Protein AF-A0A965KEP6-F1 (afdb_monomer_lite)

pLDDT: mean 92.61, std 10.78, range [27.89, 98.94]

Foldseek 3Di:
DDDDPPDPQALCRLDLAFEEAEAALVVVVVPLCVVLDLRHGQEYEHPQCLFQCNQDVDLPDGDCPSVVSSLVVCVVSNHAYERPALAEQDAVRHHCNLQDDPRDGDALVSNLVSSLVSLLVSLLVCAVSHAAYQQYEAQQDPDDDLGDDGSCCVRPNLVSVLSSQVSNCVNHVRHAYEPEYEPCLPDVNVVSVLVSVVVSVVVVRRHQAYEYQAEEEQPGRPLVSNLVSLVSCVVVVHAYEPHAHWYWLLDCPCCPPPNRPCVVVSQVDAPAPVHDDLVSLVSLLVVLLSVLLSCVVNSVRYNYYYHYYQFQLGHPVCPPPHHYRTGIDQAYNSRHGGSNVVSNSCSSVVPVPVVVVVVVVVVVQCVAAQDPQRFGHPAGDAFADLVCQVVQPDGPPRDTGSQAQRLLVLLVVLLVLLVVCVVVVDPVSLVSSVSSLSSLLLQLVQAPQFLAGARGAGPVSHGSFFADAPSRSLSSLNNLLSNLPGPRDDPVSLVSSLVSLVRNVVSCVVVVQFHATGDPRGVHGHDGQPDPDPRSLVSQLVSLVSNCSSNVDCVSVVVSVVSVPDDPPPPVPD

Radius of gyration: 32.95 Å; chains: 1; bounding box: 86×55×105 Å

Secondary structure (DSSP, 8-state):
------PPPPHHHH-SSEEEEEE-TTGGG-GGGHHHHHHH-SEEEESSTTSHHHH-SSSS----HHHHHHHHHHHHTTPEEEEEEEEE-SGGGS-GGGGEETTEEPPHHHHHHHHHHHHHHHHHHTTTT-SEEEEEES-B-SSSSSBPPSHHHHHHTTHHHHHHHHHHHHH-TTSEEEEEESSTTSHHHHHHHHHHHHHHHHTT----EEEE--EEETT---HHHHHHHHHHHHHTT-EEEEEEEEEESS--TTTTHHHHTTHHHHTT--TTTT---HHHHHHHHHHHHHHHHHHHHTTTTEEEEEEESSSGGG-GGGTSSS------SSB-TTSPBPHHHHHHHHHHHTT--HHHHHHHHHHHHHHHHB-TTS-B-SS-SSPPPHHHHHTTPPPTT-SS-SS--HHHHHHHHHHHHHHHHHHH--HHHHHHHHHHHHHHHHHTSS-SSTT---S---TTSS----B--HHHHHHHHHHHHHHHTSS-S-HHHHHHHHHHHHHHHHHHHHTTTEEEB-GGGBTBEEEES-SSSHHHHHHHHHHHHHHHHHH--HHHHHHHHHHHTPPPTTTT--

Structure (mmCIF, N/CA/C/O backbone):
data_AF-A0A965KEP6-F1
#
_entry.id   AF-A0A965KEP6-F1
#
loop_
_atom_site.group_PDB
_atom_site.id
_atom_site.type_symbol
_atom_site.label_atom_id
_atom_site.label_alt_id
_atom_site.label_comp_id
_atom_site.label_asym_id
_atom_site.label_entity_id
_atom_site.label_seq_id
_atom_site.pdbx_PDB_ins_code
_atom_site.Cartn_x
_atom_site.Cartn_y
_atom_site.Cartn_z
_atom_site.occupancy
_atom_site.B_iso_or_equiv
_atom_site.auth_seq_id
_atom_site.auth_comp_id
_atom_site.auth_asym_id
_atom_site.auth_atom_id
_atom_site.pdbx_PDB_model_num
ATOM 1 N N . MET A 1 1 ? 8.879 -34.195 24.098 1.00 33.12 1 MET A N 1
ATOM 2 C CA . MET A 1 1 ? 7.729 -33.475 23.515 1.00 33.12 1 MET A CA 1
ATOM 3 C C . MET A 1 1 ? 8.163 -32.938 22.167 1.00 33.12 1 MET A C 1
ATOM 5 O O . MET A 1 1 ? 9.045 -32.094 22.111 1.00 33.12 1 MET A O 1
ATOM 9 N N . SER A 1 2 ? 7.653 -33.545 21.099 1.00 32.44 2 SER A N 1
ATOM 10 C CA . SER A 1 2 ? 7.942 -33.209 19.705 1.00 32.44 2 SER A CA 1
ATOM 11 C C . SER A 1 2 ? 7.550 -31.763 19.419 1.00 32.44 2 SER A C 1
ATOM 13 O O . SER A 1 2 ? 6.378 -31.408 19.552 1.00 32.44 2 SER A O 1
ATOM 15 N N . GLY A 1 3 ? 8.533 -30.942 19.047 1.00 29.53 3 GLY A N 1
ATOM 16 C CA . GLY A 1 3 ? 8.299 -29.593 18.553 1.00 29.53 3 GLY A CA 1
ATOM 17 C C . GLY A 1 3 ? 7.392 -29.657 17.332 1.00 29.53 3 GLY A C 1
ATOM 18 O O . GLY A 1 3 ? 7.733 -30.279 16.328 1.00 29.53 3 GLY A O 1
ATOM 19 N N . VAL A 1 4 ? 6.219 -29.043 17.440 1.00 27.95 4 VAL A N 1
ATOM 20 C CA . VAL A 1 4 ? 5.365 -28.777 16.287 1.00 27.95 4 VAL A CA 1
ATOM 21 C C . VAL A 1 4 ? 6.159 -27.832 15.392 1.00 27.95 4 VAL A C 1
ATOM 23 O O . VAL A 1 4 ? 6.403 -26.685 15.762 1.00 27.95 4 VAL A O 1
ATOM 26 N N . ALA A 1 5 ? 6.621 -28.331 14.245 1.00 27.89 5 ALA A N 1
ATOM 27 C CA . ALA A 1 5 ? 7.189 -27.493 13.205 1.00 27.89 5 ALA A CA 1
ATOM 28 C C . ALA A 1 5 ? 6.104 -26.497 12.781 1.00 27.89 5 ALA A C 1
ATOM 30 O O . ALA A 1 5 ? 5.111 -26.872 12.157 1.00 27.89 5 ALA A O 1
ATOM 31 N N . VAL A 1 6 ? 6.260 -25.235 13.180 1.00 34.53 6 VAL A N 1
ATOM 32 C CA . VAL A 1 6 ? 5.454 -24.137 12.652 1.00 34.53 6 VAL A CA 1
ATOM 33 C C . VAL A 1 6 ? 5.689 -24.144 11.144 1.00 34.53 6 VAL A C 1
ATOM 35 O O . VAL A 1 6 ? 6.827 -23.984 10.704 1.00 34.53 6 VAL A O 1
ATOM 38 N N . ALA A 1 7 ? 4.646 -24.408 10.352 1.00 47.03 7 ALA A N 1
ATOM 39 C CA . ALA A 1 7 ? 4.732 -24.303 8.899 1.00 47.03 7 ALA A CA 1
ATOM 40 C C . ALA A 1 7 ? 5.336 -22.934 8.542 1.00 47.03 7 ALA A C 1
ATOM 42 O O . ALA A 1 7 ? 4.902 -21.920 9.092 1.00 47.03 7 ALA A O 1
ATOM 43 N N . ALA A 1 8 ? 6.361 -22.910 7.683 1.00 63.00 8 ALA A N 1
ATOM 44 C CA . ALA A 1 8 ? 7.071 -21.680 7.340 1.00 63.00 8 ALA A CA 1
ATOM 45 C C . ALA A 1 8 ? 6.069 -20.616 6.863 1.00 63.00 8 ALA A C 1
ATOM 47 O O . ALA A 1 8 ? 5.358 -20.821 5.877 1.00 63.00 8 ALA A O 1
ATOM 48 N N . GLN A 1 9 ? 5.975 -19.503 7.595 1.00 78.75 9 GLN A N 1
ATOM 49 C CA . GLN A 1 9 ? 5.065 -18.412 7.261 1.00 78.75 9 GLN A CA 1
ATOM 50 C C . GLN A 1 9 ? 5.444 -17.817 5.903 1.00 78.75 9 GLN A C 1
ATOM 52 O O . GLN A 1 9 ? 6.626 -17.667 5.592 1.00 78.75 9 GLN A O 1
ATOM 57 N N . THR A 1 10 ? 4.440 -17.491 5.093 1.00 90.50 10 THR A N 1
ATOM 58 C CA . THR A 1 10 ? 4.621 -16.955 3.734 1.00 90.50 10 THR A CA 1
ATOM 59 C C . THR A 1 10 ? 4.629 -15.430 3.736 1.00 90.50 10 THR A C 1
ATOM 61 O O . THR A 1 10 ? 3.962 -14.807 4.565 1.00 90.50 10 THR A O 1
ATOM 64 N N . LEU A 1 11 ? 5.293 -14.809 2.755 1.00 93.62 11 LEU A N 1
ATOM 65 C CA . LEU A 1 11 ? 5.270 -13.353 2.564 1.00 93.62 11 LEU A CA 1
ATOM 66 C C . LEU A 1 11 ? 3.836 -12.820 2.437 1.00 93.62 11 LEU A C 1
ATOM 68 O O . LEU A 1 11 ? 3.526 -11.768 2.993 1.00 93.62 11 LEU A O 1
ATOM 72 N N . ARG A 1 12 ? 2.945 -13.565 1.769 1.00 88.75 12 ARG A N 1
ATOM 73 C CA . ARG A 1 12 ? 1.521 -13.220 1.624 1.00 88.75 12 ARG A CA 1
ATOM 74 C C . ARG A 1 12 ? 0.774 -13.180 2.961 1.00 88.75 12 ARG A C 1
ATOM 76 O O . ARG A 1 12 ? -0.169 -12.409 3.093 1.00 88.75 12 ARG A O 1
ATOM 83 N N . GLN A 1 13 ? 1.170 -14.000 3.934 1.00 85.31 13 GLN A N 1
ATOM 84 C CA . GLN A 1 13 ? 0.534 -14.054 5.255 1.00 85.31 13 GLN A CA 1
ATOM 85 C C . GLN A 1 13 ? 1.054 -12.978 6.208 1.00 85.31 13 GLN A C 1
ATOM 87 O O . GLN A 1 13 ? 0.273 -12.438 6.988 1.00 85.31 13 GLN A O 1
ATOM 92 N N . VAL A 1 14 ? 2.359 -12.689 6.175 1.00 87.94 14 VAL A N 1
ATOM 93 C CA . VAL A 1 14 ? 2.992 -11.798 7.165 1.00 87.94 14 VAL A CA 1
ATOM 94 C C . VAL A 1 14 ? 3.083 -10.342 6.713 1.00 87.94 14 VAL A C 1
ATOM 96 O O . VAL A 1 14 ? 3.251 -9.459 7.552 1.00 87.94 14 VAL A O 1
ATOM 99 N N . SER A 1 15 ? 2.964 -10.060 5.412 1.00 90.50 15 SER A N 1
ATOM 100 C CA . SER A 1 15 ? 3.077 -8.688 4.909 1.00 90.50 15 SER A CA 1
ATOM 101 C C . SER A 1 15 ? 1.839 -7.847 5.256 1.00 90.50 15 SER A C 1
ATOM 103 O O . SER A 1 15 ? 0.711 -8.278 5.011 1.00 90.50 15 SER A O 1
ATOM 105 N N . PRO A 1 16 ? 2.013 -6.617 5.775 1.00 89.62 16 PRO A N 1
ATOM 106 C CA . PRO A 1 16 ? 0.912 -5.674 5.956 1.00 89.62 16 PRO A CA 1
ATOM 107 C C . PRO A 1 16 ? 0.419 -5.061 4.634 1.00 89.62 16 PRO A C 1
ATOM 109 O O . PRO A 1 16 ? -0.704 -4.563 4.596 1.00 89.62 16 PRO A O 1
ATOM 112 N N . TRP A 1 17 ? 1.238 -5.127 3.584 1.00 94.88 17 TRP A N 1
ATOM 113 C CA . TRP A 1 17 ? 0.988 -4.670 2.215 1.00 94.88 17 TRP A CA 1
ATOM 114 C C . TRP A 1 17 ? 0.800 -5.848 1.250 1.00 94.88 17 TRP A C 1
ATOM 116 O O . TRP A 1 17 ? 1.030 -7.012 1.586 1.00 94.88 17 TRP A O 1
ATOM 126 N N . LYS A 1 18 ? 0.447 -5.543 -0.002 1.00 97.19 18 LYS A N 1
ATOM 127 C CA . LYS A 1 18 ? 0.403 -6.524 -1.094 1.00 97.19 18 LYS A CA 1
ATOM 128 C C . LYS A 1 18 ? 1.820 -7.049 -1.381 1.00 97.19 18 LYS A C 1
ATOM 130 O O . LYS A 1 18 ? 2.710 -6.259 -1.702 1.00 97.19 18 LYS A O 1
ATOM 135 N N . SER A 1 19 ? 2.041 -8.363 -1.297 1.00 97.38 19 SER A N 1
ATOM 136 C CA . SER A 1 19 ? 3.304 -8.987 -1.724 1.00 97.38 19 SER A CA 1
ATOM 137 C C . SER A 1 19 ? 3.311 -9.184 -3.242 1.00 97.38 19 SER A C 1
ATOM 139 O O . SER A 1 19 ? 2.394 -9.804 -3.794 1.00 97.38 19 SER A O 1
ATOM 141 N N . GLY A 1 20 ? 4.323 -8.647 -3.923 1.00 98.50 20 GLY A N 1
ATOM 142 C CA . GLY A 1 20 ? 4.451 -8.722 -5.376 1.00 98.50 20 GLY A CA 1
ATOM 143 C C . GLY A 1 20 ? 5.788 -9.274 -5.864 1.00 98.50 20 GLY A C 1
ATOM 144 O O . GLY A 1 20 ? 6.736 -9.428 -5.093 1.00 98.50 20 GLY A O 1
ATOM 145 N N . VAL A 1 21 ? 5.856 -9.580 -7.158 1.00 98.75 21 VAL A N 1
ATOM 146 C CA . VAL A 1 21 ? 7.071 -10.085 -7.806 1.00 98.75 21 VAL A CA 1
ATOM 147 C C . VAL A 1 21 ? 7.075 -9.778 -9.309 1.00 98.75 21 VAL A C 1
ATOM 149 O O . VAL A 1 21 ? 6.068 -9.958 -9.994 1.00 98.75 21 VAL A O 1
ATOM 152 N N . GLY A 1 22 ? 8.201 -9.296 -9.828 1.00 98.38 22 GLY A N 1
ATOM 153 C CA . GLY A 1 22 ? 8.493 -9.217 -11.256 1.00 98.38 22 GLY A CA 1
ATOM 154 C C . GLY A 1 22 ? 8.807 -10.607 -11.799 1.00 98.38 22 GLY A C 1
ATOM 155 O O . GLY A 1 22 ? 9.471 -11.394 -11.129 1.00 98.38 22 GLY A O 1
ATOM 156 N N . LEU A 1 23 ? 8.314 -10.952 -12.982 1.00 97.50 23 LEU A N 1
ATOM 157 C CA . LEU A 1 23 ? 8.422 -12.302 -13.528 1.00 97.50 23 LEU A CA 1
ATOM 158 C C . LEU A 1 23 ? 8.883 -12.276 -14.974 1.00 97.50 23 LEU A C 1
ATOM 160 O O . LEU A 1 23 ? 8.401 -11.474 -15.774 1.00 97.50 23 LEU A O 1
ATOM 164 N N . ALA A 1 24 ? 9.726 -13.249 -15.319 1.00 93.38 24 ALA A N 1
ATOM 165 C CA . ALA A 1 24 ? 10.043 -13.532 -16.706 1.00 93.38 24 ALA A CA 1
ATOM 166 C C . ALA A 1 24 ? 8.748 -13.773 -17.499 1.00 93.38 24 ALA A C 1
ATOM 168 O O . ALA A 1 24 ? 7.849 -14.496 -17.056 1.00 93.38 24 ALA A O 1
ATOM 169 N N . ASP A 1 25 ? 8.675 -13.215 -18.707 1.00 93.94 25 ASP A N 1
ATOM 170 C CA . ASP A 1 25 ? 7.439 -13.165 -19.498 1.00 93.94 25 ASP A CA 1
ATOM 171 C C . ASP A 1 25 ? 6.807 -14.543 -19.758 1.00 93.94 25 ASP A C 1
ATOM 173 O O . ASP A 1 25 ? 5.594 -14.654 -19.935 1.00 93.94 25 ASP A O 1
ATOM 177 N N . ARG A 1 26 ? 7.628 -15.602 -19.777 1.00 94.31 26 ARG A N 1
ATOM 178 C CA . ARG A 1 26 ? 7.232 -16.997 -20.032 1.00 94.31 26 ARG A CA 1
ATOM 179 C C . ARG A 1 26 ? 6.913 -17.796 -18.763 1.00 94.31 26 ARG A C 1
ATOM 181 O O . ARG A 1 26 ? 7.003 -19.018 -18.782 1.00 94.31 26 ARG A O 1
ATOM 188 N N . ILE A 1 27 ? 6.537 -17.155 -17.653 1.00 94.69 27 ILE A N 1
ATOM 189 C CA . ILE A 1 27 ? 6.164 -17.864 -16.410 1.00 94.69 27 ILE A CA 1
ATOM 190 C C . ILE A 1 27 ? 5.048 -18.910 -16.615 1.00 94.69 27 ILE A C 1
ATOM 192 O O . ILE A 1 27 ? 5.041 -19.955 -15.962 1.00 94.69 27 ILE A O 1
ATOM 196 N N . ALA A 1 28 ? 4.145 -18.682 -17.575 1.00 93.94 28 ALA A N 1
ATOM 197 C CA . ALA A 1 28 ? 3.107 -19.640 -17.960 1.00 93.94 28 ALA A CA 1
ATOM 198 C C . ALA A 1 28 ? 3.674 -20.976 -18.486 1.00 93.94 28 ALA A C 1
ATOM 200 O O . ALA A 1 28 ? 3.002 -21.998 -18.398 1.00 93.94 28 ALA A O 1
ATOM 201 N N . ASP A 1 29 ? 4.919 -20.989 -18.965 1.00 94.94 29 ASP A N 1
ATOM 202 C CA . ASP A 1 29 ? 5.606 -22.177 -19.481 1.00 94.94 29 ASP A CA 1
ATOM 203 C C . ASP A 1 29 ? 6.538 -22.813 -18.424 1.00 94.94 29 ASP A C 1
ATOM 205 O O . ASP A 1 29 ? 7.331 -23.702 -18.735 1.00 94.94 29 ASP A O 1
ATOM 209 N N . ARG A 1 30 ? 6.481 -22.352 -17.162 1.00 94.31 30 ARG A N 1
ATOM 210 C CA . ARG A 1 30 ? 7.394 -22.749 -16.073 1.00 94.31 30 ARG A CA 1
ATOM 211 C C . ARG A 1 30 ? 6.643 -23.305 -14.852 1.00 94.31 30 ARG A C 1
ATOM 213 O O . ARG A 1 30 ? 6.680 -22.702 -13.780 1.00 94.31 30 ARG A O 1
ATOM 220 N N . PRO A 1 31 ? 5.983 -24.472 -14.966 1.00 95.62 31 PRO A N 1
ATOM 221 C CA . PRO A 1 31 ? 5.157 -25.029 -13.890 1.00 95.62 31 PRO A CA 1
ATOM 222 C C . PRO A 1 31 ? 5.913 -25.323 -12.589 1.00 95.62 31 PRO A C 1
ATOM 224 O O . PRO A 1 31 ? 5.309 -25.288 -11.519 1.00 95.62 31 PRO A O 1
ATOM 227 N N . ALA A 1 32 ? 7.228 -25.555 -12.660 1.00 94.75 32 ALA A N 1
ATOM 228 C CA . ALA A 1 32 ? 8.075 -25.746 -11.482 1.00 94.75 32 ALA A CA 1
ATOM 229 C C . ALA A 1 32 ? 8.127 -24.509 -10.562 1.00 94.75 32 ALA A C 1
ATOM 231 O O . ALA A 1 32 ? 8.299 -24.656 -9.356 1.00 94.75 32 ALA A O 1
ATOM 232 N N . ASP A 1 33 ? 7.921 -23.308 -11.110 1.00 95.44 33 ASP A N 1
ATOM 233 C CA . ASP A 1 33 ? 7.996 -22.046 -10.365 1.00 95.44 33 ASP A CA 1
ATOM 234 C C . ASP A 1 33 ? 6.655 -21.664 -9.710 1.00 95.44 33 ASP A C 1
ATOM 236 O O . ASP A 1 33 ? 6.601 -20.826 -8.806 1.00 95.44 33 ASP A O 1
ATOM 240 N N . TRP A 1 34 ? 5.545 -22.270 -10.148 1.00 96.06 34 TRP A N 1
ATOM 241 C CA . TRP A 1 34 ? 4.198 -21.883 -9.718 1.00 96.06 34 TRP A CA 1
ATOM 242 C C . TRP A 1 34 ? 3.926 -22.088 -8.223 1.00 96.06 34 TRP A C 1
ATOM 244 O O . TRP A 1 34 ? 3.268 -21.217 -7.643 1.00 96.06 34 TRP A O 1
ATOM 254 N N . PRO A 1 35 ? 4.386 -23.177 -7.569 1.00 94.62 35 PRO A N 1
ATOM 255 C CA . PRO A 1 35 ? 4.182 -23.346 -6.135 1.00 94.62 35 PRO A CA 1
ATOM 256 C C . PRO A 1 35 ? 4.827 -22.214 -5.337 1.00 94.62 35 PRO A C 1
ATOM 258 O O . PRO A 1 35 ? 4.161 -21.602 -4.509 1.00 94.62 35 PRO A O 1
ATOM 261 N N . LEU A 1 36 ? 6.083 -21.869 -5.643 1.00 96.00 36 LEU A N 1
ATOM 262 C CA . LEU A 1 36 ? 6.772 -20.755 -4.994 1.00 96.00 36 LEU A CA 1
ATOM 263 C C . LEU A 1 36 ? 6.021 -19.436 -5.224 1.00 96.00 36 LEU A C 1
ATOM 265 O O . LEU A 1 36 ? 5.737 -18.709 -4.274 1.00 96.00 36 LEU A O 1
ATOM 269 N N . LEU A 1 37 ? 5.646 -19.162 -6.476 1.00 96.88 37 LEU A N 1
ATOM 270 C CA . LEU A 1 37 ? 4.933 -17.948 -6.863 1.00 96.88 37 LEU A CA 1
ATOM 271 C C . LEU A 1 37 ? 3.605 -17.774 -6.106 1.00 96.88 37 LEU A C 1
ATOM 273 O O . LEU A 1 37 ? 3.377 -16.748 -5.469 1.00 96.88 37 LEU A O 1
ATOM 277 N N . THR A 1 38 ? 2.724 -18.771 -6.184 1.00 93.69 38 THR A N 1
ATOM 278 C CA . THR A 1 38 ? 1.338 -18.669 -5.688 1.00 93.69 38 THR A CA 1
ATOM 279 C C . THR A 1 38 ? 1.230 -18.727 -4.166 1.00 93.69 38 THR A C 1
ATOM 281 O O . THR A 1 38 ? 0.287 -18.175 -3.594 1.00 93.69 38 THR A O 1
ATOM 284 N N . VAL A 1 39 ? 2.208 -19.349 -3.502 1.00 94.00 39 VAL A N 1
ATOM 285 C CA . VAL A 1 39 ? 2.301 -19.389 -2.038 1.00 94.00 39 VAL A CA 1
ATOM 286 C C . VAL A 1 39 ? 2.786 -18.048 -1.480 1.00 94.00 39 VAL A C 1
ATOM 288 O O . VAL A 1 39 ? 2.286 -17.594 -0.453 1.00 94.00 39 VAL A O 1
ATOM 291 N N . GLN A 1 40 ? 3.740 -17.393 -2.148 1.00 95.75 40 GLN A N 1
ATOM 292 C CA . GLN A 1 40 ? 4.425 -16.220 -1.596 1.00 95.75 40 GLN A CA 1
ATOM 293 C C . GLN A 1 40 ? 3.813 -14.880 -2.022 1.00 95.75 40 GLN A C 1
ATOM 295 O O . GLN A 1 40 ? 3.845 -13.909 -1.257 1.00 95.75 40 GLN A O 1
ATOM 300 N N . PHE A 1 41 ? 3.231 -14.807 -3.219 1.00 98.00 41 PHE A N 1
ATOM 301 C CA . PHE A 1 41 ? 2.873 -13.536 -3.845 1.00 98.00 41 PHE A CA 1
ATOM 302 C C . PHE A 1 41 ? 1.388 -13.436 -4.194 1.00 98.00 41 PHE A C 1
ATOM 304 O O . PHE A 1 41 ? 0.677 -14.425 -4.359 1.00 98.00 41 PHE A O 1
ATOM 311 N N . SER A 1 42 ? 0.917 -12.195 -4.277 1.00 97.38 42 SER A N 1
ATOM 312 C CA . SER A 1 42 ? -0.455 -11.834 -4.658 1.00 97.38 42 SER A CA 1
ATOM 313 C C . SER A 1 42 ? -0.507 -10.974 -5.921 1.00 97.38 42 SER A C 1
ATOM 315 O O . SER A 1 42 ? -1.545 -10.916 -6.577 1.00 97.38 42 SER A O 1
ATOM 317 N N . HIS A 1 43 ? 0.598 -10.298 -6.249 1.00 98.56 43 HIS A N 1
ATOM 318 C CA . HIS A 1 43 ? 0.715 -9.409 -7.399 1.00 98.56 43 HIS A CA 1
ATOM 319 C C . HIS A 1 43 ? 1.903 -9.802 -8.272 1.00 98.56 43 HIS A C 1
ATOM 321 O O . HIS A 1 43 ? 2.942 -10.219 -7.762 1.00 98.56 43 HIS A O 1
ATOM 327 N N . VAL A 1 44 ? 1.762 -9.642 -9.584 1.00 98.81 44 VAL A N 1
ATOM 328 C CA . VAL A 1 44 ? 2.802 -9.981 -10.555 1.00 98.81 44 VAL A CA 1
ATOM 329 C C . VAL A 1 44 ? 3.003 -8.870 -11.572 1.00 98.81 44 VAL A C 1
ATOM 331 O O . VAL A 1 44 ? 2.034 -8.302 -12.072 1.00 98.81 44 VAL A O 1
ATOM 334 N N . THR A 1 45 ? 4.259 -8.590 -11.899 1.00 98.88 45 THR A N 1
ATOM 335 C CA . THR A 1 45 ? 4.638 -7.632 -12.943 1.00 98.88 45 THR A CA 1
ATOM 336 C C . THR A 1 45 ? 5.353 -8.396 -14.067 1.00 98.88 45 THR A C 1
ATOM 338 O O . THR A 1 45 ? 6.318 -9.102 -13.772 1.00 98.88 45 THR A O 1
ATOM 341 N N . PRO A 1 46 ? 4.919 -8.320 -15.337 1.00 98.25 46 PRO A N 1
ATOM 342 C CA . PRO A 1 46 ? 5.682 -8.888 -16.442 1.00 98.25 46 PRO A CA 1
ATOM 343 C C . PRO A 1 46 ? 6.935 -8.050 -16.685 1.00 98.25 46 PRO A C 1
ATOM 345 O O . PRO A 1 46 ? 6.858 -6.829 -16.809 1.00 98.25 46 PRO A O 1
ATOM 348 N N . GLU A 1 47 ? 8.086 -8.707 -16.764 1.00 96.31 47 GLU A N 1
ATOM 349 C CA . GLU A 1 47 ? 9.376 -8.025 -16.847 1.00 96.31 47 GLU A CA 1
ATOM 350 C C . GLU A 1 47 ? 9.548 -7.240 -18.157 1.00 96.31 47 GLU A C 1
ATOM 352 O O . GLU A 1 47 ? 10.128 -6.151 -18.150 1.00 96.31 47 GLU A O 1
ATOM 357 N N . ASN A 1 48 ? 9.066 -7.764 -19.295 1.00 97.25 48 ASN A N 1
ATOM 358 C CA . ASN A 1 48 ? 9.304 -7.139 -20.599 1.00 97.25 48 ASN A CA 1
ATOM 359 C C . ASN A 1 48 ? 8.118 -7.155 -21.574 1.00 97.25 48 ASN A C 1
ATOM 361 O O . ASN A 1 48 ? 7.998 -6.221 -22.369 1.00 97.25 48 ASN A O 1
ATOM 365 N N . CYS A 1 49 ? 7.227 -8.150 -21.539 1.00 97.94 49 CYS A N 1
ATOM 366 C CA . CYS A 1 49 ? 6.233 -8.341 -22.606 1.00 97.94 49 CYS A CA 1
ATOM 367 C C . CYS A 1 49 ? 5.146 -7.259 -22.688 1.00 97.94 49 CYS A C 1
ATOM 369 O O . CYS A 1 49 ? 4.404 -7.230 -23.669 1.00 97.94 49 CYS A O 1
ATOM 371 N N . MET A 1 50 ? 5.059 -6.367 -21.695 1.00 98.31 50 MET A N 1
ATOM 372 C CA . MET A 1 50 ? 4.131 -5.230 -21.680 1.00 98.31 50 MET A CA 1
ATOM 373 C C . MET A 1 50 ? 4.812 -3.868 -21.879 1.00 98.31 50 MET A C 1
ATOM 375 O O . MET A 1 50 ? 4.146 -2.839 -21.802 1.00 98.31 50 MET A O 1
ATOM 379 N N . LYS A 1 51 ? 6.116 -3.844 -22.185 1.00 98.38 51 LYS A N 1
ATOM 380 C CA . LYS A 1 51 ? 6.828 -2.612 -22.556 1.00 98.38 51 LYS A CA 1
ATOM 381 C C . LYS A 1 51 ? 6.413 -2.140 -23.958 1.00 98.38 51 LYS A C 1
ATOM 383 O O . LYS A 1 51 ? 6.074 -2.979 -24.801 1.00 98.38 51 LYS A O 1
ATOM 388 N N . PRO A 1 52 ? 6.528 -0.835 -24.277 1.00 97.56 52 PRO A N 1
ATOM 389 C CA . PRO A 1 52 ? 6.073 -0.291 -25.561 1.00 97.56 52 PRO A CA 1
ATOM 390 C C . PRO A 1 52 ? 6.669 -0.990 -26.784 1.00 97.56 52 PRO A C 1
ATOM 392 O O . PRO A 1 52 ? 5.947 -1.319 -27.723 1.00 97.56 52 PRO A O 1
ATOM 395 N N . ALA A 1 53 ? 7.968 -1.302 -26.750 1.00 95.75 53 ALA A N 1
ATOM 396 C CA . ALA A 1 53 ? 8.635 -2.007 -27.843 1.00 95.75 53 ALA A CA 1
ATOM 397 C C . ALA A 1 53 ? 8.167 -3.457 -28.039 1.00 95.75 53 ALA A C 1
ATOM 399 O O . ALA A 1 53 ? 8.196 -3.953 -29.163 1.00 95.75 53 ALA A O 1
ATOM 400 N N . ALA A 1 54 ? 7.710 -4.126 -26.977 1.00 97.06 54 ALA A N 1
ATOM 401 C CA . ALA A 1 54 ? 7.165 -5.475 -27.073 1.00 97.06 54 ALA A CA 1
ATOM 402 C C . ALA A 1 54 ? 5.735 -5.463 -27.629 1.00 97.06 54 ALA A C 1
ATOM 404 O O . ALA A 1 54 ? 5.415 -6.279 -28.492 1.00 97.06 54 ALA A O 1
ATOM 405 N N . LEU A 1 55 ? 4.902 -4.523 -27.166 1.00 97.94 55 LEU A N 1
ATOM 406 C CA . LEU A 1 55 ? 3.489 -4.436 -27.541 1.00 97.94 55 LEU A CA 1
ATOM 407 C C . LEU A 1 55 ? 3.266 -3.819 -28.924 1.00 97.94 55 LEU A C 1
ATOM 409 O O . LEU A 1 55 ? 2.363 -4.255 -29.641 1.00 97.94 55 LEU A O 1
ATOM 413 N N . ARG A 1 56 ? 4.060 -2.811 -29.303 1.00 97.12 56 ARG A N 1
ATOM 414 C CA . ARG A 1 56 ? 3.888 -2.068 -30.559 1.00 97.12 56 ARG A CA 1
ATOM 415 C C . ARG A 1 56 ? 5.232 -1.725 -31.222 1.00 97.12 56 ARG A C 1
ATOM 417 O O . ARG A 1 56 ? 5.625 -0.556 -31.264 1.00 97.12 56 ARG A O 1
ATOM 424 N N . PRO A 1 57 ? 5.957 -2.732 -31.746 1.00 95.56 57 PRO A N 1
ATOM 425 C CA . PRO A 1 57 ? 7.301 -2.549 -32.303 1.00 95.56 57 PRO A CA 1
ATOM 426 C C . PRO A 1 57 ? 7.348 -1.591 -33.503 1.00 95.56 57 PRO A C 1
ATOM 428 O O . PRO A 1 57 ? 8.338 -0.887 -33.687 1.00 95.56 57 PRO A O 1
ATOM 431 N N . THR A 1 58 ? 6.280 -1.532 -34.303 1.00 95.00 58 THR A N 1
ATOM 432 C CA . THR A 1 58 ? 6.112 -0.579 -35.413 1.00 95.00 58 THR A CA 1
ATOM 433 C C . THR A 1 58 ? 4.745 0.090 -35.319 1.00 95.00 58 THR A C 1
ATOM 435 O O . THR A 1 58 ? 3.861 -0.394 -34.610 1.00 95.00 58 THR A O 1
ATOM 438 N N . GLU A 1 59 ? 4.542 1.191 -36.042 1.00 93.88 59 GLU A N 1
ATOM 439 C CA . GLU A 1 59 ? 3.273 1.926 -36.010 1.00 93.88 59 GLU A CA 1
ATOM 440 C C . GLU A 1 59 ? 2.079 1.051 -36.440 1.00 93.88 59 GLU A C 1
ATOM 442 O O . GLU A 1 59 ? 0.989 1.189 -35.877 1.00 93.88 59 GLU A O 1
ATOM 447 N N . GLN A 1 60 ? 2.296 0.113 -37.370 1.00 94.44 60 GLN A N 1
ATOM 448 C CA . GLN A 1 60 ? 1.267 -0.757 -37.950 1.00 94.44 60 GLN A CA 1
ATOM 449 C C . GLN A 1 60 ? 1.108 -2.109 -37.234 1.00 94.44 60 GLN A C 1
ATOM 451 O O . GLN A 1 60 ? 0.081 -2.763 -37.412 1.00 94.44 60 GLN A O 1
ATOM 456 N N . ALA A 1 61 ? 2.094 -2.557 -36.448 1.00 94.88 61 ALA A N 1
ATOM 457 C CA . ALA A 1 61 ? 2.097 -3.902 -35.873 1.00 94.88 61 ALA A CA 1
ATOM 458 C C . ALA A 1 61 ? 1.853 -3.902 -34.360 1.00 94.88 61 ALA A C 1
ATOM 460 O O . ALA A 1 61 ? 2.626 -3.336 -33.588 1.00 94.88 61 ALA A O 1
ATOM 461 N N . TRP A 1 62 ? 0.823 -4.638 -33.943 1.00 98.06 62 TRP A N 1
ATOM 462 C CA . TRP A 1 62 ? 0.567 -4.983 -32.547 1.00 98.06 62 TRP A CA 1
ATOM 463 C C . TRP A 1 62 ? 1.041 -6.402 -32.238 1.00 98.06 62 TRP A C 1
ATOM 465 O O . TRP A 1 62 ? 0.828 -7.321 -33.027 1.00 98.06 62 TRP A O 1
ATOM 475 N N . ASN A 1 63 ? 1.617 -6.598 -31.055 1.00 97.56 63 ASN A N 1
ATOM 476 C CA . ASN A 1 63 ? 2.016 -7.907 -30.557 1.00 97.56 63 ASN A CA 1
ATOM 477 C C . ASN A 1 63 ? 1.556 -8.105 -29.107 1.00 97.56 63 ASN A C 1
ATOM 479 O O . ASN A 1 63 ? 2.261 -7.793 -28.152 1.00 97.56 63 ASN A O 1
ATOM 483 N N . PHE A 1 64 ? 0.360 -8.673 -28.953 1.00 98.44 64 PHE A N 1
ATOM 484 C CA . PHE A 1 64 ? -0.218 -8.980 -27.643 1.00 98.44 64 PHE A CA 1
ATOM 485 C C . PHE A 1 64 ? 0.011 -10.425 -27.190 1.00 98.44 64 PHE A C 1
ATOM 487 O O . PHE A 1 64 ? -0.320 -10.751 -26.060 1.00 98.44 64 PHE A O 1
ATOM 494 N N . ASN A 1 65 ? 0.596 -11.296 -28.021 1.00 97.50 65 ASN A N 1
ATOM 495 C CA . ASN A 1 65 ? 0.581 -12.747 -27.791 1.00 97.50 65 ASN A CA 1
ATOM 496 C C . ASN A 1 65 ? 1.179 -13.140 -26.427 1.00 97.50 65 ASN A C 1
ATOM 498 O O . ASN A 1 65 ? 0.552 -13.859 -25.650 1.00 97.50 65 ASN A O 1
ATOM 502 N N . GLN A 1 66 ? 2.367 -12.623 -26.097 1.00 98.06 66 GLN A N 1
ATOM 503 C CA . GLN A 1 66 ? 3.011 -12.941 -24.821 1.00 98.06 66 GLN A CA 1
ATOM 504 C C . GLN A 1 66 ? 2.319 -12.267 -23.625 1.00 98.06 66 GLN A C 1
ATOM 506 O O . GLN A 1 66 ? 2.186 -12.888 -22.572 1.00 98.06 66 GLN A O 1
ATOM 511 N N . ALA A 1 67 ? 1.855 -11.025 -23.783 1.00 98.44 67 ALA A N 1
ATOM 512 C CA . ALA A 1 67 ? 1.159 -10.291 -22.729 1.00 98.44 67 ALA A CA 1
ATOM 513 C C . ALA A 1 67 ? -0.215 -10.910 -22.408 1.00 98.44 67 ALA A C 1
ATOM 515 O O . ALA A 1 67 ? -0.539 -11.106 -21.239 1.00 98.44 67 ALA A O 1
ATOM 516 N N . ASP A 1 68 ? -0.977 -11.327 -23.423 1.00 98.62 68 ASP A N 1
ATOM 517 C CA . ASP A 1 68 ? -2.246 -12.041 -23.262 1.00 98.62 68 ASP A CA 1
ATOM 518 C C . ASP A 1 68 ? -2.045 -13.353 -22.495 1.00 98.62 68 ASP A C 1
ATOM 520 O O . ASP A 1 68 ? -2.786 -13.635 -21.552 1.00 98.62 68 ASP A O 1
ATOM 524 N N . LYS A 1 69 ? -1.018 -14.138 -22.857 1.00 98.38 69 LYS A N 1
ATOM 525 C CA . LYS A 1 69 ? -0.663 -15.376 -22.145 1.00 98.38 69 LYS A CA 1
ATOM 526 C C . LYS A 1 69 ? -0.298 -15.109 -20.688 1.00 98.38 69 LYS A C 1
ATOM 528 O O . LYS A 1 69 ? -0.766 -15.833 -19.810 1.00 98.38 69 LYS A O 1
ATOM 533 N N . PHE A 1 70 ? 0.498 -14.073 -20.424 1.00 98.69 70 PHE A N 1
ATOM 534 C CA . PHE A 1 70 ? 0.887 -13.690 -19.068 1.00 98.69 70 PHE A CA 1
ATOM 535 C C . PHE A 1 70 ? -0.331 -13.295 -18.223 1.00 98.69 70 PHE A C 1
ATOM 537 O O . PHE A 1 70 ? -0.527 -13.833 -17.134 1.00 98.69 70 PHE A O 1
ATOM 544 N N . VAL A 1 71 ? -1.181 -12.401 -18.739 1.00 98.69 71 VAL A N 1
ATOM 545 C CA . VAL A 1 71 ? -2.378 -11.915 -18.035 1.00 98.69 71 VAL A CA 1
ATOM 546 C C . VAL A 1 71 ? -3.380 -13.048 -17.806 1.00 98.69 71 VAL A C 1
ATOM 548 O O . VAL A 1 71 ? -3.930 -13.169 -16.712 1.00 98.69 71 VAL A O 1
ATOM 551 N N . ALA A 1 72 ? -3.600 -13.910 -18.803 1.00 98.50 72 ALA A N 1
ATOM 552 C CA . ALA A 1 72 ? -4.475 -15.072 -18.665 1.00 98.50 72 ALA A CA 1
ATOM 553 C C . ALA A 1 72 ? -3.957 -16.048 -17.599 1.00 98.50 72 ALA A C 1
ATOM 555 O O . ALA A 1 72 ? -4.728 -16.484 -16.742 1.00 98.50 72 ALA A O 1
ATOM 556 N N . PHE A 1 73 ? -2.653 -16.345 -17.607 1.00 98.31 73 PHE A N 1
ATOM 557 C CA . PHE A 1 73 ? -2.025 -17.179 -16.586 1.00 98.31 73 PHE A CA 1
ATOM 558 C C . PHE A 1 73 ? -2.193 -16.577 -15.188 1.00 98.31 73 PHE A C 1
ATOM 560 O O . PHE A 1 73 ? -2.719 -17.254 -14.304 1.00 98.31 73 PHE A O 1
ATOM 567 N N . ALA A 1 74 ? -1.810 -15.313 -14.996 1.00 98.44 74 ALA A N 1
ATOM 568 C CA . ALA A 1 74 ? -1.887 -14.639 -13.704 1.00 98.44 74 ALA A CA 1
ATOM 569 C C . ALA A 1 74 ? -3.317 -14.663 -13.142 1.00 98.44 74 ALA A C 1
ATOM 571 O O . ALA A 1 74 ? -3.534 -15.131 -12.023 1.00 98.44 74 ALA A O 1
ATOM 572 N N . ASN A 1 75 ? -4.307 -14.292 -13.957 1.00 97.19 75 ASN A N 1
ATOM 573 C CA . ASN A 1 75 ? -5.710 -14.304 -13.549 1.00 97.19 75 ASN A CA 1
ATOM 574 C C . ASN A 1 75 ? -6.227 -15.721 -13.246 1.00 97.19 75 ASN A C 1
ATOM 576 O O . ASN A 1 75 ? -6.966 -15.897 -12.280 1.00 97.19 75 ASN A O 1
ATOM 580 N N . SER A 1 76 ? -5.792 -16.750 -13.989 1.00 97.06 76 SER A N 1
ATOM 581 C CA . SER A 1 76 ? -6.144 -18.155 -13.695 1.00 97.06 76 SER A CA 1
ATOM 582 C C . SER A 1 76 ? -5.600 -18.660 -12.351 1.00 97.06 76 SER A C 1
ATOM 584 O O . SER A 1 76 ? -6.080 -19.663 -11.825 1.00 97.06 76 SER A O 1
ATOM 586 N N . LYS A 1 77 ? -4.590 -17.977 -11.800 1.00 93.69 77 LYS A N 1
ATOM 587 C CA . LYS A 1 77 ? -3.967 -18.268 -10.502 1.00 93.69 77 LYS A CA 1
ATOM 588 C C . LYS A 1 77 ? -4.372 -17.274 -9.407 1.00 93.69 77 LYS A C 1
ATOM 590 O O . LYS A 1 77 ? -3.765 -17.291 -8.341 1.00 93.69 77 LYS A O 1
ATOM 595 N N . ASP A 1 78 ? -5.367 -16.420 -9.669 1.00 93.50 78 ASP A N 1
ATOM 596 C CA . ASP A 1 78 ? -5.787 -15.315 -8.792 1.00 93.50 78 ASP A CA 1
ATOM 597 C C . ASP A 1 78 ? -4.626 -14.381 -8.382 1.00 93.50 78 ASP A C 1
ATOM 599 O O . ASP A 1 78 ? -4.563 -13.846 -7.275 1.00 93.50 78 ASP A O 1
ATOM 603 N N . LEU A 1 79 ? -3.679 -14.176 -9.300 1.00 97.19 79 LEU A N 1
ATOM 604 C CA . LEU A 1 79 ? -2.596 -13.209 -9.161 1.00 97.19 79 LEU A CA 1
ATOM 605 C C . LEU A 1 79 ? -2.998 -11.913 -9.861 1.00 97.19 79 LEU A C 1
ATOM 607 O O . LEU A 1 79 ? -3.383 -11.918 -11.030 1.00 97.19 79 LEU A O 1
ATOM 611 N N . LYS A 1 80 ? -2.894 -10.787 -9.156 1.00 98.50 80 LYS A N 1
ATOM 612 C CA . LYS A 1 80 ? -3.232 -9.475 -9.714 1.00 98.50 80 LYS A CA 1
ATOM 613 C C . LYS A 1 80 ? -2.065 -8.937 -10.536 1.00 98.50 80 LYS A C 1
ATOM 615 O O . LYS A 1 80 ? -0.939 -8.869 -10.053 1.00 98.50 80 LYS A O 1
ATOM 620 N N . VAL A 1 81 ? -2.326 -8.543 -11.776 1.00 98.81 81 VAL A N 1
ATOM 621 C CA . VAL A 1 81 ? -1.277 -8.048 -12.674 1.00 98.81 81 VAL A CA 1
ATOM 622 C C . VAL A 1 81 ? -1.041 -6.555 -12.458 1.00 98.81 81 VAL A C 1
ATOM 624 O O . VAL A 1 81 ? -1.998 -5.789 -12.328 1.00 98.81 81 VAL A O 1
ATOM 627 N N . VAL A 1 82 ? 0.229 -6.152 -12.468 1.00 98.88 82 VAL A N 1
ATOM 628 C CA . VAL A 1 82 ? 0.660 -4.764 -12.652 1.00 98.88 82 VAL A CA 1
ATOM 629 C C . VAL A 1 82 ? 1.258 -4.629 -14.045 1.00 98.88 82 VAL A C 1
ATOM 631 O O . VAL A 1 82 ? 2.230 -5.306 -14.366 1.00 98.88 82 VAL A O 1
ATOM 634 N N . GLY A 1 83 ? 0.655 -3.802 -14.893 1.00 98.75 83 GLY A N 1
ATOM 635 C CA . GLY A 1 83 ? 1.147 -3.560 -16.242 1.00 98.75 83 GLY A CA 1
ATOM 636 C C . GLY A 1 83 ? 2.356 -2.627 -16.225 1.00 98.75 83 GLY A C 1
ATOM 637 O O . GLY A 1 83 ? 2.265 -1.505 -15.729 1.00 98.75 83 GLY A O 1
ATOM 638 N N . HIS A 1 84 ? 3.475 -3.089 -16.781 1.00 98.56 84 HIS A N 1
ATOM 639 C CA . HIS A 1 84 ? 4.749 -2.373 -16.790 1.00 98.56 84 HIS A CA 1
ATOM 640 C C . HIS A 1 84 ? 5.338 -2.349 -18.212 1.00 98.56 84 HIS A C 1
ATOM 642 O O . HIS A 1 84 ? 5.709 -3.387 -18.759 1.00 98.56 84 HIS A O 1
ATOM 648 N N . CYS A 1 85 ? 5.415 -1.201 -18.879 1.00 98.50 85 CYS A N 1
ATOM 649 C CA . CYS A 1 85 ? 4.859 0.112 -18.525 1.00 98.50 85 CYS A CA 1
ATOM 650 C C . CYS A 1 85 ? 4.268 0.771 -19.782 1.00 98.50 85 CYS A C 1
ATOM 652 O O . CYS A 1 85 ? 4.553 0.345 -20.905 1.00 98.50 85 CYS A O 1
ATOM 654 N N . LEU A 1 86 ? 3.412 1.784 -19.612 1.00 98.69 86 LEU A N 1
ATOM 655 C CA . LEU A 1 86 ? 2.730 2.420 -20.749 1.00 98.69 86 LEU A CA 1
ATOM 656 C C . LEU A 1 86 ? 3.634 3.420 -21.477 1.00 98.69 86 LEU A C 1
ATOM 658 O O . LEU A 1 86 ? 3.762 3.357 -22.697 1.00 98.69 86 LEU A O 1
ATOM 662 N N . VAL A 1 87 ? 4.280 4.322 -20.741 1.00 98.56 87 VAL A N 1
ATOM 663 C CA . VAL A 1 87 ? 5.216 5.308 -21.286 1.00 98.56 87 VAL A CA 1
ATOM 664 C C . VAL A 1 87 ? 6.536 5.188 -20.543 1.00 98.56 87 VAL A C 1
ATOM 666 O O . VAL A 1 87 ? 6.594 5.406 -19.337 1.00 98.56 87 VAL A O 1
ATOM 669 N N . TRP A 1 88 ? 7.617 4.884 -21.260 1.00 98.00 88 TRP A N 1
ATOM 670 C CA . TRP A 1 88 ? 8.963 4.910 -20.695 1.00 98.00 88 TRP A CA 1
ATOM 671 C C . TRP A 1 88 ? 9.739 6.076 -21.298 1.00 98.00 88 TRP A C 1
ATOM 673 O O . TRP A 1 88 ? 10.005 6.102 -22.499 1.00 98.00 88 TRP A O 1
ATOM 683 N N . ALA A 1 89 ? 10.123 7.037 -20.459 1.00 94.94 89 ALA A N 1
ATOM 684 C CA . ALA A 1 89 ? 10.771 8.273 -20.889 1.00 94.94 89 ALA A CA 1
ATOM 685 C C . ALA A 1 89 ? 12.230 8.104 -21.360 1.00 94.94 89 ALA A C 1
ATOM 687 O O . ALA A 1 89 ? 12.897 9.087 -21.661 1.00 94.94 89 ALA A O 1
ATOM 688 N N . LYS A 1 90 ? 12.753 6.876 -21.435 1.00 92.00 90 LYS A N 1
ATOM 689 C CA . LYS A 1 90 ? 14.041 6.584 -22.071 1.00 92.00 90 LYS A CA 1
ATOM 690 C C . LYS A 1 90 ? 13.828 6.267 -23.554 1.00 92.00 90 LYS A C 1
ATOM 692 O O . LYS A 1 90 ? 13.067 5.362 -23.895 1.00 92.00 90 LYS A O 1
ATOM 697 N N . ASP A 1 91 ? 14.510 7.001 -24.435 1.00 88.31 91 ASP A N 1
ATOM 698 C CA . ASP A 1 91 ? 14.326 6.887 -25.891 1.00 88.31 91 ASP A CA 1
ATOM 699 C C . ASP A 1 91 ? 14.669 5.495 -26.436 1.00 88.31 91 ASP A C 1
ATOM 701 O O . ASP A 1 91 ? 13.984 5.012 -27.329 1.00 88.31 91 ASP A O 1
ATOM 705 N N . ASP A 1 92 ? 15.650 4.795 -25.859 1.00 87.56 92 ASP A N 1
ATOM 706 C CA . ASP A 1 92 ? 15.997 3.416 -26.237 1.00 87.56 92 ASP A CA 1
ATOM 707 C C . ASP A 1 92 ? 14.945 2.377 -25.802 1.00 87.56 92 ASP A C 1
ATOM 709 O O . ASP A 1 92 ? 15.093 1.185 -26.078 1.00 87.56 92 ASP A O 1
ATOM 713 N N . ARG A 1 93 ? 13.879 2.808 -25.114 1.00 92.31 93 ARG A N 1
ATOM 714 C CA . ARG A 1 93 ? 12.817 1.951 -24.567 1.00 92.31 93 ARG A CA 1
ATOM 715 C C . ARG A 1 93 ? 11.436 2.200 -25.160 1.00 92.31 93 ARG A C 1
ATOM 717 O O . ARG A 1 93 ? 10.537 1.377 -24.973 1.00 92.31 93 ARG A O 1
ATOM 724 N N . THR A 1 94 ? 11.284 3.280 -25.916 1.00 94.44 94 THR A N 1
ATOM 725 C CA . THR A 1 94 ? 10.085 3.583 -26.697 1.00 94.44 94 THR A CA 1
ATOM 726 C C . THR A 1 94 ? 10.427 3.470 -28.185 1.00 94.44 94 THR A C 1
ATOM 728 O O . THR A 1 94 ? 11.419 4.050 -28.619 1.00 94.44 94 THR A O 1
ATOM 731 N N . PRO A 1 95 ? 9.644 2.740 -28.999 1.00 95.12 95 PRO A N 1
ATOM 732 C CA . PRO A 1 95 ? 9.905 2.613 -30.431 1.00 95.12 95 PRO A CA 1
ATOM 733 C C . PRO A 1 95 ? 10.052 3.962 -31.138 1.00 95.12 95 PRO A C 1
ATOM 735 O O . PRO A 1 95 ? 9.212 4.846 -30.983 1.00 95.12 95 PRO A O 1
ATOM 738 N N . ALA A 1 96 ? 11.083 4.088 -31.978 1.00 94.19 96 ALA A N 1
ATOM 739 C CA . ALA A 1 96 ? 11.433 5.349 -32.637 1.00 94.19 96 ALA A CA 1
ATOM 740 C C . ALA A 1 96 ? 10.285 5.966 -33.458 1.00 94.19 96 ALA A C 1
ATOM 742 O O . ALA A 1 96 ? 10.210 7.187 -33.575 1.00 94.19 96 ALA A O 1
ATOM 743 N N . TRP A 1 97 ? 9.364 5.141 -33.976 1.00 95.19 97 TRP A N 1
ATOM 744 C CA . TRP A 1 97 ? 8.215 5.601 -34.761 1.00 95.19 97 TRP A CA 1
ATOM 745 C C . TRP A 1 97 ? 7.268 6.517 -33.970 1.00 95.19 97 TRP A C 1
ATOM 747 O O . TRP A 1 97 ? 6.591 7.338 -34.578 1.00 95.19 97 TRP A O 1
ATOM 757 N N . PHE A 1 98 ? 7.248 6.455 -32.630 1.00 96.06 98 PHE A N 1
ATOM 758 C CA . PHE A 1 98 ? 6.490 7.425 -31.828 1.00 96.06 98 PHE A CA 1
ATOM 759 C C . PHE A 1 98 ? 6.958 8.857 -32.103 1.00 96.06 98 PHE A C 1
ATOM 761 O O . PHE A 1 98 ? 6.134 9.761 -32.242 1.00 96.06 98 PHE A O 1
ATOM 768 N N . TYR A 1 99 ? 8.273 9.040 -32.238 1.00 95.12 99 TYR A N 1
ATOM 769 C CA . TYR A 1 99 ? 8.933 10.340 -32.322 1.00 95.12 99 TYR A CA 1
ATOM 770 C C . TYR A 1 99 ? 9.201 10.814 -33.751 1.00 95.12 99 TYR A C 1
ATOM 772 O O . TYR A 1 99 ? 9.774 11.887 -33.919 1.00 95.12 99 TYR A O 1
ATOM 780 N N . GLN A 1 100 ? 8.845 10.030 -34.770 1.00 93.38 100 GLN A N 1
ATOM 781 C CA . GLN A 1 100 ? 9.176 10.314 -36.168 1.00 93.38 100 GLN A CA 1
ATOM 782 C C . GLN A 1 100 ? 7.921 10.432 -37.031 1.00 93.38 100 GLN A C 1
ATOM 784 O O . GLN A 1 100 ? 7.000 9.628 -36.907 1.00 93.38 100 GLN A O 1
ATOM 789 N N . ASP A 1 101 ? 7.894 11.407 -37.931 1.00 91.94 101 ASP A N 1
ATOM 790 C CA . ASP A 1 101 ? 6.835 11.597 -38.918 1.00 91.94 101 ASP A CA 1
ATOM 791 C C . ASP A 1 101 ? 7.443 12.021 -40.262 1.00 91.94 101 ASP A C 1
ATOM 793 O O . ASP A 1 101 ? 8.154 13.020 -40.346 1.00 91.94 101 ASP A O 1
ATOM 797 N N . GLY A 1 102 ? 7.261 11.204 -41.303 1.00 85.75 102 GLY A N 1
ATOM 798 C CA . GLY A 1 102 ? 7.816 11.474 -42.638 1.00 85.75 102 GLY A CA 1
ATOM 799 C C . GLY A 1 102 ? 9.342 11.678 -42.699 1.00 85.75 102 GLY A C 1
ATOM 800 O O . GLY A 1 102 ? 9.826 12.349 -43.605 1.00 85.75 102 GLY A O 1
ATOM 801 N N . GLY A 1 103 ? 10.106 11.135 -41.741 1.00 85.94 103 GLY A N 1
ATOM 802 C CA . GLY A 1 103 ? 11.563 11.327 -41.634 1.00 85.94 103 GLY A CA 1
ATOM 803 C C . GLY A 1 103 ? 12.001 12.559 -40.827 1.00 85.94 103 GLY A C 1
ATOM 804 O O . GLY A 1 103 ? 13.199 12.766 -40.644 1.00 85.94 103 GLY A O 1
ATOM 805 N N . ALA A 1 104 ? 11.057 13.343 -40.303 1.00 91.38 104 ALA A N 1
ATOM 806 C CA . ALA A 1 104 ? 11.293 14.446 -39.375 1.00 91.38 104 ALA A CA 1
ATOM 807 C C . ALA A 1 104 ? 10.842 14.076 -37.947 1.00 91.38 104 ALA A C 1
ATOM 809 O O . ALA A 1 104 ? 10.133 13.083 -37.764 1.00 91.38 104 ALA A O 1
ATOM 810 N N . PRO A 1 105 ? 11.230 14.841 -36.910 1.00 94.00 105 PRO A N 1
ATOM 811 C CA . PRO A 1 105 ? 10.623 14.711 -35.589 1.00 94.00 105 PRO A CA 1
ATOM 812 C C . PRO A 1 105 ? 9.105 14.934 -35.652 1.00 94.00 105 PRO A C 1
ATOM 814 O O . PRO A 1 105 ? 8.642 15.894 -36.266 1.00 94.00 105 PRO A O 1
ATOM 817 N N . ALA A 1 106 ? 8.336 14.058 -35.007 1.00 94.81 106 ALA A N 1
ATOM 818 C CA . ALA A 1 106 ? 6.887 14.188 -34.909 1.00 94.81 106 ALA A CA 1
ATOM 819 C C . ALA A 1 106 ? 6.505 15.474 -34.157 1.00 94.81 106 ALA A C 1
ATOM 821 O O . ALA A 1 106 ? 7.162 15.850 -33.180 1.00 94.81 106 ALA A O 1
ATOM 822 N N . SER A 1 107 ? 5.420 16.130 -34.582 1.00 95.88 107 SER A N 1
ATOM 823 C CA . SER A 1 107 ? 4.876 17.271 -33.839 1.00 95.88 107 SER A CA 1
ATOM 824 C C . SER A 1 107 ? 4.336 16.831 -32.474 1.00 95.88 107 SER A C 1
ATOM 826 O O . SER A 1 107 ? 4.055 15.648 -32.244 1.00 95.88 107 SER A O 1
ATOM 828 N N . LYS A 1 108 ? 4.138 17.795 -31.566 1.00 96.88 108 LYS A N 1
ATOM 829 C CA . LYS A 1 108 ? 3.510 17.549 -30.261 1.00 96.88 108 LYS A CA 1
ATOM 830 C C . LYS A 1 108 ? 2.152 16.858 -30.423 1.00 96.88 108 LYS A C 1
ATOM 832 O O . LYS A 1 108 ? 1.860 15.897 -29.718 1.00 96.88 108 LYS A O 1
ATOM 837 N N . GLU A 1 109 ? 1.340 17.320 -31.367 1.00 97.50 109 GLU A N 1
ATOM 838 C CA . GLU A 1 109 ? -0.005 16.810 -31.637 1.00 97.50 109 GLU A CA 1
ATOM 839 C C . GLU A 1 109 ? 0.044 15.360 -32.124 1.00 97.50 109 GLU A C 1
ATOM 841 O O . GLU A 1 109 ? -0.685 14.516 -31.603 1.00 97.50 109 GLU A O 1
ATOM 846 N N . VAL A 1 110 ? 0.940 15.053 -33.070 1.00 96.94 110 VAL A N 1
ATOM 847 C CA . VAL A 1 110 ? 1.116 13.693 -33.603 1.00 96.94 110 VAL A CA 1
ATOM 848 C C . VAL A 1 110 ? 1.591 12.741 -32.505 1.00 96.94 110 VAL A C 1
ATOM 850 O O . VAL A 1 110 ? 1.014 11.665 -32.326 1.00 96.94 110 VAL A O 1
ATOM 853 N N . LEU A 1 111 ? 2.597 13.141 -31.723 1.00 97.56 111 LEU A N 1
ATOM 854 C CA . LEU A 1 111 ? 3.124 12.328 -30.628 1.00 97.56 111 LEU A CA 1
ATOM 855 C C . LEU A 1 111 ? 2.051 12.039 -29.566 1.00 97.56 111 LEU A C 1
ATOM 857 O O . LEU A 1 111 ? 1.868 10.887 -29.167 1.00 97.56 111 LEU A O 1
ATOM 861 N N . LEU A 1 112 ? 1.314 13.064 -29.126 1.00 98.12 112 LEU A N 1
ATOM 862 C CA . LEU A 1 112 ? 0.261 12.908 -28.119 1.00 98.12 112 LEU A CA 1
ATOM 863 C C . LEU A 1 112 ? -0.927 12.091 -28.646 1.00 98.12 112 LEU A C 1
ATOM 865 O O . LEU A 1 112 ? -1.497 11.307 -27.887 1.00 98.12 112 LEU A O 1
ATOM 869 N N . ALA A 1 113 ? -1.273 12.206 -29.933 1.00 98.12 113 ALA A N 1
ATOM 870 C CA . ALA A 1 113 ? -2.300 11.374 -30.560 1.00 98.12 113 ALA A CA 1
ATOM 871 C C . ALA A 1 113 ? -1.883 9.895 -30.615 1.00 98.12 113 ALA A C 1
ATOM 873 O O . ALA A 1 113 ? -2.678 9.011 -30.284 1.00 98.12 113 ALA A O 1
ATOM 874 N N . ARG A 1 114 ? -0.619 9.611 -30.957 1.00 97.81 114 ARG A N 1
ATOM 875 C CA . ARG A 1 114 ? -0.054 8.252 -30.928 1.00 97.81 114 ARG A CA 1
ATOM 876 C C . ARG A 1 114 ? -0.025 7.677 -29.516 1.00 97.81 114 ARG A C 1
ATOM 878 O O . ARG A 1 114 ? -0.419 6.526 -29.331 1.00 97.81 114 ARG A O 1
ATOM 885 N N . MET A 1 115 ? 0.382 8.474 -28.525 1.00 98.56 115 MET A N 1
ATOM 886 C CA . MET A 1 115 ? 0.361 8.089 -27.110 1.00 98.56 115 MET A CA 1
ATOM 887 C C . MET A 1 115 ? -1.053 7.762 -26.640 1.00 98.56 115 MET A C 1
ATOM 889 O O . MET A 1 115 ? -1.266 6.702 -26.059 1.00 98.56 115 MET A O 1
ATOM 893 N N . LYS A 1 116 ? -2.024 8.630 -26.945 1.00 98.69 116 LYS A N 1
ATOM 894 C CA . LYS A 1 116 ? -3.435 8.410 -26.620 1.00 98.69 116 LYS A CA 1
ATOM 895 C C . LYS A 1 116 ? -3.943 7.100 -27.217 1.00 98.69 116 LYS A C 1
ATOM 897 O O . LYS A 1 116 ? -4.395 6.233 -26.480 1.00 98.69 116 LYS A O 1
ATOM 902 N N . SER A 1 117 ? -3.787 6.926 -28.532 1.00 98.50 117 SER A N 1
ATOM 903 C CA . SER A 1 117 ? -4.202 5.709 -29.238 1.00 98.50 117 SER A CA 1
ATOM 904 C C . SER A 1 117 ? -3.545 4.456 -28.654 1.00 98.50 117 SER A C 1
ATOM 906 O O . SER A 1 117 ? -4.208 3.432 -28.478 1.00 98.50 117 SER A O 1
ATOM 908 N N . TYR A 1 118 ? -2.252 4.528 -28.323 1.00 98.75 118 TYR A N 1
ATOM 909 C CA . TYR A 1 118 ? -1.534 3.423 -27.701 1.00 98.75 118 TYR A CA 1
ATOM 910 C C . TYR A 1 118 ? -2.098 3.079 -26.316 1.00 98.75 118 TYR A C 1
ATOM 912 O O . TYR A 1 118 ? -2.460 1.924 -26.088 1.00 98.75 118 TYR A O 1
ATOM 920 N N . ILE A 1 119 ? -2.226 4.065 -25.423 1.00 98.88 119 ILE A N 1
ATOM 921 C CA . ILE A 1 119 ? -2.719 3.868 -24.053 1.00 98.88 119 ILE A CA 1
ATOM 922 C C . ILE A 1 119 ? -4.160 3.356 -24.063 1.00 98.88 119 ILE A C 1
ATOM 924 O O . ILE A 1 119 ? -4.443 2.353 -23.414 1.00 98.88 119 ILE A O 1
ATOM 928 N N . GLU A 1 120 ? -5.055 3.973 -24.837 1.00 98.75 120 GLU A N 1
ATOM 929 C CA . GLU A 1 120 ? -6.457 3.548 -24.933 1.00 98.75 120 GLU A CA 1
ATOM 930 C C . GLU A 1 120 ? -6.578 2.111 -25.456 1.00 98.75 120 GLU A C 1
ATOM 932 O O . GLU A 1 120 ? -7.371 1.329 -24.931 1.00 98.75 120 GLU A O 1
ATOM 937 N N . THR A 1 121 ? -5.751 1.721 -26.434 1.00 98.75 121 THR A N 1
ATOM 938 C CA . THR A 1 121 ? -5.752 0.348 -26.961 1.00 98.75 121 THR A CA 1
ATOM 939 C C . THR A 1 121 ? -5.239 -0.652 -25.924 1.00 98.75 121 THR A C 1
ATOM 941 O O . THR A 1 121 ? -5.868 -1.686 -25.698 1.00 98.75 121 THR A O 1
ATOM 944 N N . VAL A 1 122 ? -4.100 -0.365 -25.286 1.00 98.81 122 VAL A N 1
ATOM 945 C CA . VAL A 1 122 ? -3.455 -1.286 -24.339 1.00 98.81 122 VAL A CA 1
ATOM 946 C C . VAL A 1 122 ? -4.265 -1.401 -23.048 1.00 98.81 122 VAL A C 1
ATOM 948 O O . VAL A 1 122 ? -4.623 -2.509 -22.651 1.00 98.81 122 VAL A O 1
ATOM 951 N N . VAL A 1 123 ? -4.605 -0.279 -22.413 1.00 98.88 123 VAL A N 1
ATOM 952 C CA . VAL A 1 123 ? -5.393 -0.268 -21.171 1.00 98.88 123 VAL A CA 1
ATOM 953 C C . VAL A 1 123 ? -6.805 -0.789 -21.436 1.00 98.88 123 VAL A C 1
ATOM 955 O O . VAL A 1 123 ? -7.289 -1.633 -20.686 1.00 98.88 123 VAL A O 1
ATOM 958 N N . GLY A 1 124 ? -7.435 -0.388 -22.547 1.00 98.62 124 GLY A N 1
ATOM 959 C CA . GLY A 1 124 ? -8.759 -0.875 -22.938 1.00 98.62 124 GLY A CA 1
ATOM 960 C C . GLY A 1 124 ? -8.808 -2.390 -23.153 1.00 98.62 124 GLY A C 1
ATOM 961 O O . GLY A 1 124 ? -9.743 -3.044 -22.690 1.00 98.62 124 GLY A O 1
ATOM 962 N N . ARG A 1 125 ? -7.778 -2.984 -23.776 1.00 98.62 125 ARG A N 1
ATOM 963 C CA . ARG A 1 125 ? -7.678 -4.445 -23.970 1.00 98.62 125 ARG A CA 1
ATOM 964 C C . ARG A 1 125 ? -7.685 -5.221 -22.649 1.00 98.62 125 ARG A C 1
ATOM 966 O O . ARG A 1 125 ? -8.252 -6.317 -22.579 1.00 98.62 125 ARG A O 1
ATOM 973 N N . TYR A 1 126 ? -7.043 -4.672 -21.622 1.00 98.75 126 TYR A N 1
ATOM 974 C CA . TYR A 1 126 ? -6.869 -5.319 -20.321 1.00 98.75 126 TYR A CA 1
ATOM 975 C C . TYR A 1 126 ? -7.764 -4.745 -19.217 1.00 98.75 126 TYR A C 1
ATOM 977 O O . TYR A 1 126 ? -7.549 -5.055 -18.042 1.00 98.75 126 TYR A O 1
ATOM 985 N N . LYS A 1 127 ? -8.785 -3.961 -19.580 1.00 98.19 127 LYS A N 1
ATOM 986 C CA . LYS A 1 127 ? -9.734 -3.364 -18.638 1.00 98.19 127 LYS A CA 1
ATOM 987 C C . LYS A 1 127 ? -10.339 -4.418 -17.709 1.00 98.19 127 LYS A C 1
ATOM 989 O O . LYS A 1 127 ? -10.841 -5.445 -18.172 1.00 98.19 127 LYS A O 1
ATOM 994 N N . GLY A 1 128 ? -10.252 -4.180 -16.400 1.00 94.88 128 GLY A N 1
ATOM 995 C CA . GLY A 1 128 ? -10.722 -5.103 -15.358 1.00 94.88 128 GLY A CA 1
ATOM 996 C C . GLY A 1 128 ? -9.910 -6.401 -15.200 1.00 94.88 128 GLY A C 1
ATOM 997 O O . GLY A 1 128 ? -10.257 -7.236 -14.367 1.00 94.88 128 GLY A O 1
ATOM 998 N N . LYS A 1 129 ? -8.833 -6.595 -15.977 1.00 97.88 129 LYS A N 1
ATOM 999 C CA . LYS A 1 129 ? -7.922 -7.757 -15.895 1.00 97.88 129 LYS A CA 1
ATOM 1000 C C . LYS A 1 129 ? -6.563 -7.412 -15.287 1.00 97.88 129 LYS A C 1
ATOM 1002 O O . LYS A 1 129 ? -5.827 -8.324 -14.919 1.00 97.88 129 LYS A O 1
ATOM 1007 N N . ILE A 1 130 ? -6.223 -6.128 -15.220 1.00 98.25 130 ILE A N 1
ATOM 1008 C CA . ILE A 1 130 ? -4.992 -5.590 -14.635 1.00 98.25 130 ILE A CA 1
ATOM 1009 C C . ILE A 1 130 ? -5.383 -4.682 -13.471 1.00 98.25 130 ILE A C 1
ATOM 1011 O O . ILE A 1 130 ? -6.281 -3.859 -13.601 1.00 98.25 130 ILE A O 1
ATOM 1015 N N . ALA A 1 131 ? -4.726 -4.854 -12.325 1.00 98.25 131 ALA A N 1
ATOM 1016 C CA . ALA A 1 131 ? -5.063 -4.131 -11.101 1.00 98.25 131 ALA A CA 1
ATOM 1017 C C . ALA A 1 131 ? -4.369 -2.765 -11.005 1.00 98.25 131 ALA A C 1
ATOM 1019 O O . ALA A 1 131 ? -4.885 -1.856 -10.356 1.00 98.25 131 ALA A O 1
ATOM 1020 N N . ALA A 1 132 ? -3.194 -2.623 -11.623 1.00 98.81 132 ALA A N 1
ATOM 1021 C CA . ALA A 1 132 ? -2.433 -1.382 -11.607 1.00 98.81 132 ALA A CA 1
ATOM 1022 C C . ALA A 1 132 ? -1.582 -1.206 -12.870 1.00 98.81 132 ALA A C 1
ATOM 1024 O O . ALA A 1 132 ? -1.212 -2.189 -13.509 1.00 98.81 132 ALA A O 1
ATOM 1025 N N . TRP A 1 133 ? -1.228 0.035 -13.190 1.00 98.94 133 TRP A N 1
ATOM 1026 C CA . TRP A 1 133 ? -0.338 0.386 -14.293 1.00 98.94 133 TRP A CA 1
ATOM 1027 C C . TRP A 1 133 ? 0.784 1.299 -13.821 1.00 98.94 133 TRP A C 1
ATOM 1029 O O . TRP A 1 133 ? 0.515 2.349 -13.236 1.00 98.94 133 TRP A O 1
ATOM 1039 N N . ASP A 1 134 ? 2.018 0.949 -14.176 1.00 98.88 134 ASP A N 1
ATOM 1040 C CA . ASP A 1 134 ? 3.101 1.923 -14.260 1.00 98.88 134 ASP A CA 1
ATOM 1041 C C . ASP A 1 134 ? 2.856 2.748 -15.529 1.00 98.88 134 ASP A C 1
ATOM 1043 O O . ASP A 1 134 ? 3.148 2.323 -16.654 1.00 98.88 134 ASP A O 1
ATOM 1047 N N . VAL A 1 135 ? 2.211 3.903 -15.351 1.00 98.88 135 VAL A N 1
ATOM 1048 C CA . VAL A 1 135 ? 1.753 4.739 -16.467 1.00 98.88 135 VAL A CA 1
ATOM 1049 C C . VAL A 1 135 ? 2.936 5.447 -17.105 1.00 98.88 135 VAL A C 1
ATOM 1051 O O . VAL A 1 135 ? 3.115 5.382 -18.319 1.00 98.88 135 VAL A O 1
ATOM 1054 N N . VAL A 1 136 ? 3.761 6.090 -16.281 1.00 98.81 136 VAL A N 1
ATOM 1055 C CA . VAL A 1 136 ? 4.983 6.763 -16.716 1.00 98.81 136 VAL A CA 1
ATOM 1056 C C . VAL A 1 136 ? 6.148 6.227 -15.902 1.00 98.81 136 VAL A C 1
ATOM 1058 O O . VAL A 1 136 ? 6.100 6.227 -14.672 1.00 98.81 136 VAL A O 1
ATOM 1061 N N . ASN A 1 137 ? 7.183 5.782 -16.609 1.00 98.69 137 ASN A N 1
ATOM 1062 C CA . ASN A 1 137 ? 8.401 5.228 -16.044 1.00 98.69 137 ASN A CA 1
ATOM 1063 C C . ASN A 1 137 ? 9.602 6.141 -16.342 1.00 98.69 137 ASN A C 1
ATOM 1065 O O . ASN A 1 137 ? 9.843 6.495 -17.501 1.00 98.69 137 ASN A O 1
ATOM 1069 N N . GLU A 1 138 ? 10.374 6.474 -15.306 1.00 97.56 138 GLU A N 1
ATOM 1070 C CA . GLU A 1 138 ? 11.709 7.096 -15.381 1.00 97.56 138 GLU A CA 1
ATOM 1071 C C . GLU A 1 138 ? 11.798 8.458 -16.094 1.00 97.56 138 GLU A C 1
ATOM 1073 O O . GLU A 1 138 ? 12.764 8.739 -16.819 1.00 97.56 138 GLU A O 1
ATOM 1078 N N . ALA A 1 139 ? 10.793 9.317 -15.897 1.00 97.75 139 ALA A N 1
ATOM 1079 C CA . ALA A 1 139 ? 10.724 10.635 -16.532 1.00 97.75 139 ALA A CA 1
ATOM 1080 C C . ALA A 1 139 ? 11.597 11.704 -15.867 1.00 97.75 139 ALA A C 1
ATOM 1082 O O . ALA A 1 139 ? 11.903 12.706 -16.514 1.00 97.75 139 ALA A O 1
ATOM 1083 N N . LEU A 1 140 ? 12.016 11.514 -14.615 1.00 97.75 140 LEU A N 1
ATOM 1084 C CA . LEU A 1 140 ? 12.865 12.475 -13.917 1.00 97.75 140 LEU A CA 1
ATOM 1085 C C . LEU A 1 140 ? 14.338 12.298 -14.298 1.00 97.75 140 LEU A C 1
ATOM 1087 O O . LEU A 1 140 ? 14.848 11.181 -14.454 1.00 97.75 140 LEU A O 1
ATOM 1091 N N . ASP A 1 141 ? 15.028 13.428 -14.438 1.00 95.19 141 ASP A N 1
ATOM 1092 C CA . ASP A 1 141 ? 16.458 13.465 -14.731 1.00 95.19 141 ASP A CA 1
ATOM 1093 C C . ASP A 1 141 ? 17.300 13.172 -13.480 1.00 95.19 141 ASP A C 1
ATOM 1095 O O . ASP A 1 141 ? 16.992 13.625 -12.373 1.00 95.19 141 ASP A O 1
ATOM 1099 N N . ASP A 1 142 ? 18.412 12.465 -13.675 1.00 90.50 142 ASP A N 1
ATOM 1100 C CA . ASP A 1 142 ? 19.374 12.162 -12.610 1.00 90.50 142 ASP A CA 1
ATOM 1101 C C . ASP A 1 142 ? 20.339 13.342 -12.351 1.00 90.50 142 ASP A C 1
ATOM 1103 O O . ASP A 1 142 ? 20.973 13.412 -11.300 1.00 90.50 142 ASP A O 1
ATOM 1107 N N . GLY A 1 143 ? 20.453 14.274 -13.306 1.00 88.94 143 GLY A N 1
ATOM 1108 C CA . GLY A 1 143 ? 21.323 15.448 -13.269 1.00 88.94 143 GLY A CA 1
ATOM 1109 C C . GLY A 1 143 ? 20.631 16.725 -12.782 1.00 88.94 143 GLY A C 1
ATOM 1110 O O . GLY A 1 143 ? 19.955 16.739 -11.755 1.00 88.94 143 GLY A O 1
ATOM 1111 N N . LYS A 1 144 ? 20.852 17.844 -13.483 1.00 88.81 144 LYS A N 1
ATOM 1112 C CA . LYS A 1 144 ? 20.340 19.172 -13.091 1.00 88.81 144 LYS A CA 1
ATOM 1113 C C . LYS A 1 144 ? 18.963 19.501 -13.667 1.00 88.81 144 LYS A C 1
ATOM 1115 O O . LYS A 1 144 ? 18.311 20.396 -13.139 1.00 88.81 144 LYS A O 1
ATOM 1120 N N . ALA A 1 145 ? 18.547 18.851 -14.753 1.00 94.25 145 ALA A N 1
ATOM 1121 C CA . ALA A 1 145 ? 17.252 19.136 -15.363 1.00 94.25 145 ALA A CA 1
ATOM 1122 C C . ALA A 1 145 ? 16.121 18.579 -14.485 1.00 94.25 145 ALA A C 1
ATOM 1124 O O . ALA A 1 145 ? 16.358 17.730 -13.631 1.00 94.25 145 ALA A O 1
ATOM 1125 N N . GLU A 1 146 ? 14.888 19.043 -14.675 1.00 94.06 146 GLU A N 1
ATOM 1126 C CA . GLU A 1 146 ? 13.732 18.443 -13.994 1.00 94.06 146 GLU A CA 1
ATOM 1127 C C . GLU A 1 146 ? 13.386 17.094 -14.645 1.00 94.06 146 GLU A C 1
ATOM 1129 O O . GLU A 1 146 ? 13.406 16.041 -14.006 1.00 94.06 146 GLU A O 1
ATOM 1134 N N . LEU A 1 147 ? 13.125 17.134 -15.954 1.00 96.69 147 LEU A N 1
ATOM 1135 C CA . LEU A 1 147 ? 12.758 15.982 -16.767 1.00 96.69 147 LEU A CA 1
ATOM 1136 C C . LEU A 1 147 ? 13.956 15.468 -17.557 1.00 96.69 147 LEU A C 1
ATOM 1138 O O . LEU A 1 147 ? 14.772 16.245 -18.059 1.00 96.69 147 LEU A O 1
ATOM 1142 N N . ARG A 1 148 ? 14.009 14.148 -17.717 1.00 95.44 148 ARG A N 1
ATOM 1143 C CA . ARG A 1 148 ? 14.958 13.462 -18.589 1.00 95.44 148 ARG A CA 1
ATOM 1144 C C . ARG A 1 148 ? 14.799 13.960 -20.020 1.00 95.44 148 ARG A C 1
ATOM 1146 O O . ARG A 1 148 ? 13.683 14.080 -20.531 1.00 95.44 148 ARG A O 1
ATOM 1153 N N . GLU A 1 149 ? 15.921 14.198 -20.687 1.00 94.81 149 GLU A N 1
ATOM 1154 C CA . GLU A 1 149 ? 15.923 14.508 -22.113 1.00 94.81 149 GLU A CA 1
ATOM 1155 C C . GLU A 1 149 ? 15.476 13.274 -22.915 1.00 94.81 149 GLU A C 1
ATOM 1157 O O . GLU A 1 149 ? 16.076 12.204 -22.823 1.00 94.81 149 GLU A O 1
ATOM 1162 N N . SER A 1 150 ? 14.371 13.409 -23.648 1.00 94.75 150 SER A N 1
ATOM 1163 C CA . SER A 1 150 ? 13.737 12.327 -24.407 1.00 94.75 150 SER A CA 1
ATOM 1164 C C . SER A 1 150 ? 12.865 12.894 -25.523 1.00 94.75 150 SER A C 1
ATOM 1166 O O . SER A 1 150 ? 12.535 14.082 -25.509 1.00 94.75 150 SER A O 1
ATOM 1168 N N . GLY A 1 151 ? 12.445 12.060 -26.474 1.00 94.75 151 GLY A N 1
ATOM 1169 C CA . GLY A 1 151 ? 11.495 12.444 -27.517 1.00 94.75 151 GLY A CA 1
ATOM 1170 C C . GLY A 1 151 ? 10.175 12.953 -26.935 1.00 94.75 151 GLY A C 1
ATOM 1171 O O . GLY A 1 151 ? 9.620 13.925 -27.445 1.00 94.75 151 GLY A O 1
ATOM 1172 N N . TRP A 1 152 ? 9.740 12.377 -25.810 1.00 96.56 152 TRP A N 1
ATOM 1173 C CA . TRP A 1 152 ? 8.589 12.849 -25.040 1.00 96.56 152 TRP A CA 1
ATOM 1174 C C . TRP A 1 152 ? 8.787 14.274 -24.522 1.00 96.56 152 TRP A C 1
ATOM 1176 O O . TRP A 1 152 ? 7.988 15.161 -24.821 1.00 96.56 152 TRP A O 1
ATOM 1186 N N . THR A 1 153 ? 9.881 14.513 -23.797 1.00 96.12 153 THR A N 1
ATOM 1187 C CA . THR A 1 153 ? 10.178 15.816 -23.189 1.00 96.12 153 THR A CA 1
ATOM 1188 C C . THR A 1 153 ? 10.439 16.887 -24.249 1.00 96.12 153 THR A C 1
ATOM 1190 O O . THR A 1 153 ? 9.941 18.003 -24.117 1.00 96.12 153 THR A O 1
ATOM 1193 N N . ARG A 1 154 ? 11.173 16.559 -25.325 1.00 95.38 154 ARG A N 1
ATOM 1194 C CA . ARG A 1 154 ? 11.493 17.496 -26.417 1.00 95.38 154 ARG A CA 1
ATOM 1195 C C . ARG A 1 154 ? 10.239 17.989 -27.140 1.00 95.38 154 ARG A C 1
ATOM 1197 O O . ARG A 1 154 ? 10.164 19.167 -27.466 1.00 95.38 154 ARG A O 1
ATOM 1204 N N . ALA A 1 155 ? 9.269 17.109 -27.387 1.00 95.38 155 ALA A N 1
ATOM 1205 C CA . ALA A 1 155 ? 8.059 17.463 -28.128 1.00 95.38 155 ALA A CA 1
ATOM 1206 C C . ALA A 1 155 ? 6.935 18.016 -27.235 1.00 95.38 155 ALA A C 1
ATOM 1208 O O . ALA A 1 155 ? 6.216 18.925 -27.647 1.00 95.38 155 ALA A O 1
ATOM 1209 N N . ALA A 1 156 ? 6.753 17.473 -26.027 1.00 96.38 156 ALA A N 1
ATOM 1210 C CA . ALA A 1 156 ? 5.574 17.743 -25.199 1.00 96.38 156 ALA A CA 1
ATOM 1211 C C . ALA A 1 156 ? 5.875 18.323 -23.805 1.00 96.38 156 ALA A C 1
ATOM 1213 O O . ALA A 1 156 ? 4.936 18.706 -23.106 1.00 96.38 156 ALA A O 1
ATOM 1214 N N . GLY A 1 157 ? 7.141 18.427 -23.388 1.00 95.88 157 GLY A N 1
ATOM 1215 C CA . GLY A 1 157 ? 7.495 18.894 -22.044 1.00 95.88 157 GLY A CA 1
ATOM 1216 C C . GLY A 1 157 ? 6.901 17.998 -20.954 1.00 95.88 157 GLY A C 1
ATOM 1217 O O . GLY A 1 157 ? 6.967 16.784 -21.056 1.00 95.88 157 GLY A O 1
ATOM 1218 N N . GLU A 1 158 ? 6.300 18.575 -19.913 1.00 95.56 158 GLU A N 1
ATOM 1219 C CA . GLU A 1 158 ? 5.623 17.811 -18.846 1.00 95.56 158 GLU A CA 1
ATOM 1220 C C . GLU A 1 158 ? 4.247 17.261 -19.273 1.00 95.56 158 GLU A C 1
ATOM 1222 O O . GLU A 1 158 ? 3.728 16.336 -18.646 1.00 95.56 158 GLU A O 1
ATOM 1227 N N . ASP A 1 159 ? 3.641 17.787 -20.346 1.00 96.69 159 ASP A N 1
ATOM 1228 C CA . ASP A 1 159 ? 2.247 17.476 -20.690 1.00 96.69 159 ASP A CA 1
ATOM 1229 C C . ASP A 1 159 ? 2.032 16.002 -21.043 1.00 96.69 159 ASP A C 1
ATOM 1231 O O . ASP A 1 159 ? 0.948 15.475 -20.788 1.00 96.69 159 ASP A O 1
ATOM 1235 N N . PHE A 1 160 ? 3.045 15.308 -21.581 1.00 98.06 160 PHE A N 1
ATOM 1236 C CA . PHE A 1 160 ? 2.904 13.877 -21.867 1.00 98.06 160 PHE A CA 1
ATOM 1237 C C . PHE A 1 160 ? 2.649 13.066 -20.591 1.00 98.06 160 PHE A C 1
ATOM 1239 O O . PHE A 1 160 ? 1.943 12.064 -20.653 1.00 98.06 160 PHE A O 1
ATOM 1246 N N . ILE A 1 161 ? 3.177 13.505 -19.440 1.00 98.69 161 ILE A N 1
ATOM 1247 C CA . ILE A 1 161 ? 2.991 12.816 -18.162 1.00 98.69 161 ILE A CA 1
ATOM 1248 C C . ILE A 1 161 ? 1.529 12.935 -17.747 1.00 98.69 161 ILE A C 1
ATOM 1250 O O . ILE A 1 161 ? 0.851 11.922 -17.610 1.00 98.69 161 ILE A O 1
ATOM 1254 N N . ALA A 1 162 ? 1.024 14.164 -17.609 1.00 98.50 162 ALA A N 1
ATOM 1255 C CA . ALA A 1 162 ? -0.354 14.406 -17.186 1.00 98.50 162 ALA A CA 1
ATOM 1256 C C . ALA A 1 162 ? -1.365 13.711 -18.114 1.00 98.50 162 ALA A C 1
ATOM 1258 O O . ALA A 1 162 ? -2.227 12.967 -17.648 1.00 98.50 162 ALA A O 1
ATOM 1259 N N . LEU A 1 163 ? -1.186 13.865 -19.430 1.00 98.75 163 LEU A N 1
ATOM 1260 C CA . LEU A 1 163 ? -2.084 13.275 -20.418 1.00 98.75 163 LEU A CA 1
ATOM 1261 C C . LEU A 1 163 ? -2.026 11.744 -20.436 1.00 98.75 163 LEU A C 1
ATOM 1263 O O . LEU A 1 163 ? -3.060 11.112 -20.621 1.00 98.75 163 LEU A O 1
ATOM 1267 N N . ALA A 1 164 ? -0.862 11.121 -20.215 1.00 98.88 164 ALA A N 1
ATOM 1268 C CA . ALA A 1 164 ? -0.778 9.662 -20.133 1.00 98.88 164 ALA A CA 1
ATOM 1269 C C . ALA A 1 164 ? -1.628 9.103 -18.980 1.00 98.88 164 ALA A C 1
ATOM 1271 O O . ALA A 1 164 ? -2.332 8.107 -19.164 1.00 98.88 164 ALA A O 1
ATOM 1272 N N . PHE A 1 165 ? -1.609 9.763 -17.817 1.00 98.94 165 PHE A N 1
ATOM 1273 C CA . PHE A 1 165 ? -2.463 9.407 -16.679 1.00 98.94 165 PHE A CA 1
ATOM 1274 C C . PHE A 1 165 ? -3.944 9.636 -16.977 1.00 98.94 165 PHE A C 1
ATOM 1276 O O . PHE A 1 165 ? -4.750 8.751 -16.693 1.00 98.94 165 PHE A O 1
ATOM 1283 N N . ASP A 1 166 ? -4.303 10.764 -17.593 1.00 98.81 166 ASP A N 1
ATOM 1284 C CA . ASP A 1 166 ? -5.693 11.051 -17.961 1.00 98.81 166 ASP A CA 1
ATOM 1285 C C . ASP A 1 166 ? -6.240 10.004 -18.947 1.00 98.81 166 ASP A C 1
ATOM 1287 O O . ASP A 1 166 ? -7.343 9.488 -18.762 1.00 98.81 166 ASP A O 1
ATOM 1291 N N . TYR A 1 167 ? -5.452 9.619 -19.958 1.00 98.88 167 TYR A N 1
ATOM 1292 C CA . TYR A 1 167 ? -5.834 8.583 -20.923 1.00 98.88 167 TYR A CA 1
ATOM 1293 C C . TYR A 1 167 ? -5.943 7.198 -20.278 1.00 98.88 167 TYR A C 1
ATOM 1295 O O . TYR A 1 167 ? -6.894 6.467 -20.558 1.00 98.88 167 TYR A O 1
ATOM 1303 N N . ALA A 1 168 ? -5.008 6.837 -19.393 1.00 98.88 168 ALA A N 1
ATOM 1304 C CA . ALA A 1 168 ? -5.055 5.562 -18.682 1.00 98.88 168 ALA A CA 1
ATOM 1305 C C . ALA A 1 168 ? -6.285 5.481 -17.765 1.00 98.88 168 ALA A C 1
ATOM 1307 O O . ALA A 1 168 ? -7.001 4.479 -17.786 1.00 98.88 168 ALA A O 1
ATOM 1308 N N . HIS A 1 169 ? -6.577 6.553 -17.022 1.00 98.75 169 HIS A N 1
ATOM 1309 C CA . HIS A 1 169 ? -7.745 6.625 -16.149 1.00 98.75 169 HIS A CA 1
ATOM 1310 C C . HIS A 1 169 ? -9.057 6.594 -16.933 1.00 98.75 169 HIS A C 1
ATOM 1312 O O . HIS A 1 169 ? -9.987 5.901 -16.537 1.00 98.75 169 HIS A O 1
ATOM 1318 N N . ALA A 1 170 ? -9.138 7.298 -18.066 1.00 98.69 170 ALA A N 1
ATOM 1319 C CA . ALA A 1 170 ? -10.324 7.273 -18.917 1.00 98.69 170 ALA A CA 1
ATOM 1320 C C . ALA A 1 170 ? -10.595 5.871 -19.493 1.00 98.69 170 ALA A C 1
ATOM 1322 O O . ALA A 1 170 ? -11.747 5.433 -19.555 1.00 98.69 170 ALA A O 1
ATOM 1323 N N . ALA A 1 171 ? -9.544 5.145 -19.887 1.00 98.75 171 ALA A N 1
ATOM 1324 C CA . ALA A 1 171 ? -9.668 3.791 -20.418 1.00 98.75 171 ALA A CA 1
ATOM 1325 C C . ALA A 1 171 ? -10.110 2.780 -19.338 1.00 98.75 171 ALA A C 1
ATOM 1327 O O . ALA A 1 171 ? -11.059 2.012 -19.559 1.00 98.75 171 ALA A O 1
ATOM 1328 N N . ASP A 1 172 ? -9.488 2.811 -18.153 1.00 98.56 172 ASP A N 1
ATOM 1329 C CA . ASP A 1 172 ? -9.875 1.995 -16.996 1.00 98.56 172 ASP A CA 1
ATOM 1330 C C . ASP A 1 172 ? -9.791 2.779 -15.669 1.00 98.56 172 ASP A C 1
ATOM 1332 O O . ASP A 1 172 ? -8.739 2.799 -15.023 1.00 98.56 172 ASP A O 1
ATOM 1336 N N . PRO A 1 173 ? -10.915 3.361 -15.202 1.00 97.88 173 PRO A N 1
ATOM 1337 C CA . PRO A 1 173 ? -10.945 4.105 -13.943 1.00 97.88 173 PRO A CA 1
ATOM 1338 C C . PRO A 1 173 ? -10.707 3.246 -12.695 1.00 97.88 173 PRO A C 1
ATOM 1340 O O . PRO A 1 173 ? -10.472 3.794 -11.620 1.00 97.88 173 PRO A O 1
ATOM 1343 N N . SER A 1 174 ? -10.812 1.915 -12.809 1.00 97.00 174 SER A N 1
ATOM 1344 C CA . SER A 1 174 ? -10.676 0.995 -11.675 1.00 97.00 174 SER A CA 1
ATOM 1345 C C . SER A 1 174 ? -9.225 0.616 -11.363 1.00 97.00 174 SER A C 1
ATOM 1347 O O . SER A 1 174 ? -8.942 0.151 -10.257 1.00 97.00 174 SER A O 1
ATOM 1349 N N . ALA A 1 175 ? -8.300 0.828 -12.305 1.00 98.19 175 ALA A N 1
ATOM 1350 C CA . ALA A 1 175 ? -6.893 0.495 -12.129 1.00 98.19 175 ALA A CA 1
ATOM 1351 C C . ALA A 1 175 ? -6.154 1.542 -11.273 1.00 98.19 175 ALA A C 1
ATOM 1353 O O . ALA A 1 175 ? -6.329 2.755 -11.423 1.00 98.19 175 ALA A O 1
ATOM 1354 N N . GLN A 1 176 ? -5.258 1.086 -10.393 1.00 98.69 176 GLN A N 1
ATOM 1355 C CA . GLN A 1 176 ? -4.323 1.976 -9.698 1.00 98.69 176 GLN A CA 1
ATOM 1356 C C . GLN A 1 176 ? -3.281 2.510 -10.695 1.00 98.69 176 GLN A C 1
ATOM 1358 O O . GLN A 1 176 ? -2.696 1.738 -11.449 1.00 98.69 176 GLN A O 1
ATOM 1363 N N . LEU A 1 177 ? -3.025 3.820 -10.698 1.00 98.88 177 LEU A N 1
ATOM 1364 C CA . LEU A 1 177 ? -2.119 4.460 -11.652 1.00 98.88 177 LEU A CA 1
ATOM 1365 C C . LEU A 1 177 ? -0.868 4.950 -10.928 1.00 98.88 177 LEU A C 1
ATOM 1367 O O . LEU A 1 177 ? -0.966 5.699 -9.952 1.00 98.88 177 LEU A O 1
ATOM 1371 N N . ILE A 1 178 ? 0.292 4.501 -11.400 1.00 98.94 178 ILE A N 1
ATOM 1372 C CA . ILE A 1 178 ? 1.578 4.636 -10.717 1.00 98.94 178 ILE A CA 1
ATOM 1373 C C . ILE A 1 178 ? 2.543 5.458 -11.576 1.00 98.94 178 ILE A C 1
ATOM 1375 O O . ILE A 1 178 ? 2.689 5.213 -12.776 1.00 98.94 178 ILE A O 1
ATOM 1379 N N . TYR A 1 179 ? 3.219 6.423 -10.949 1.00 98.88 179 TYR A N 1
ATOM 1380 C CA . TYR A 1 179 ? 4.448 7.022 -11.481 1.00 98.88 179 TYR A CA 1
ATOM 1381 C C . TYR A 1 179 ? 5.643 6.240 -10.926 1.00 98.88 179 TYR A C 1
ATOM 1383 O O . TYR A 1 179 ? 5.830 6.253 -9.711 1.00 98.88 179 TYR A O 1
ATOM 1391 N N . ASN A 1 180 ? 6.422 5.551 -11.763 1.00 98.81 180 ASN A N 1
ATOM 1392 C CA . ASN A 1 180 ? 7.494 4.645 -11.323 1.00 98.81 180 ASN A CA 1
ATOM 1393 C C . ASN A 1 180 ? 8.885 5.183 -11.699 1.00 98.81 180 ASN A C 1
ATOM 1395 O O . ASN A 1 180 ? 9.095 5.640 -12.823 1.00 98.81 180 ASN A O 1
ATOM 1399 N N . ASP A 1 181 ? 9.846 5.148 -10.772 1.00 98.19 181 ASP A N 1
ATOM 1400 C CA . ASP A 1 181 ? 11.216 5.614 -11.034 1.00 98.19 181 ASP A CA 1
ATOM 1401 C C . ASP A 1 181 ? 12.240 5.014 -10.050 1.00 98.19 181 ASP A C 1
ATOM 1403 O O . ASP A 1 181 ? 11.898 4.611 -8.933 1.00 98.19 181 ASP A O 1
ATOM 1407 N N . TYR A 1 182 ? 13.515 5.003 -10.445 1.00 94.81 182 TYR A N 1
ATOM 1408 C CA . TYR A 1 182 ? 14.643 4.660 -9.567 1.00 94.81 182 TYR A CA 1
ATOM 1409 C C . TYR A 1 182 ? 15.246 5.901 -8.913 1.00 94.81 182 TYR A C 1
ATOM 1411 O O . TYR A 1 182 ? 15.126 7.004 -9.443 1.00 94.81 182 TYR A O 1
ATOM 1419 N N . ASN A 1 183 ? 15.971 5.728 -7.804 1.00 94.38 183 ASN A N 1
ATOM 1420 C CA . ASN A 1 183 ? 16.700 6.784 -7.088 1.00 94.38 183 ASN A CA 1
ATOM 1421 C C . ASN A 1 183 ? 15.835 7.931 -6.540 1.00 94.38 183 ASN A C 1
ATOM 1423 O O . ASN A 1 183 ? 16.388 8.906 -6.031 1.00 94.38 183 ASN A O 1
ATOM 1427 N N . ASN A 1 184 ? 14.505 7.847 -6.609 1.00 93.75 184 ASN A N 1
ATOM 1428 C CA . ASN A 1 184 ? 13.606 8.854 -6.035 1.00 93.75 184 ASN A CA 1
ATOM 1429 C C . ASN A 1 184 ? 13.745 8.966 -4.512 1.00 93.75 184 ASN A C 1
ATOM 1431 O O . ASN A 1 184 ? 13.332 9.959 -3.922 1.00 93.75 184 ASN A O 1
ATOM 1435 N N . GLU A 1 185 ? 14.341 7.960 -3.883 1.00 92.94 185 GLU A N 1
ATOM 1436 C CA . GLU A 1 185 ? 14.729 7.961 -2.486 1.00 92.94 185 GLU A CA 1
ATOM 1437 C C . GLU A 1 185 ? 15.887 8.923 -2.166 1.00 92.94 185 GLU A C 1
ATOM 1439 O O . GLU A 1 185 ? 16.034 9.347 -1.020 1.00 92.94 185 GLU A O 1
ATOM 1444 N N . LEU A 1 186 ? 16.702 9.295 -3.160 1.00 93.88 186 LEU A N 1
ATOM 1445 C CA . LEU A 1 186 ? 17.848 10.189 -2.995 1.00 93.88 186 LEU A CA 1
ATOM 1446 C C . LEU A 1 186 ? 17.416 11.657 -3.037 1.00 93.88 186 LEU A C 1
ATOM 1448 O O . LEU A 1 186 ? 16.577 12.041 -3.847 1.00 93.88 186 LEU A O 1
ATOM 1452 N N . ASP A 1 187 ? 18.049 12.490 -2.207 1.00 90.38 187 ASP A N 1
ATOM 1453 C CA . ASP A 1 187 ? 17.634 13.875 -1.937 1.00 90.38 187 ASP A CA 1
ATOM 1454 C C . ASP A 1 187 ? 17.327 14.697 -3.205 1.00 90.38 187 ASP A C 1
ATOM 1456 O O . ASP A 1 187 ? 16.235 15.251 -3.321 1.00 90.38 187 ASP A O 1
ATOM 1460 N N . GLY A 1 188 ? 18.227 14.705 -4.196 1.00 91.50 188 GLY A N 1
ATOM 1461 C CA . GLY A 1 188 ? 18.041 15.498 -5.416 1.00 91.50 188 GLY A CA 1
ATOM 1462 C C . GLY A 1 188 ? 16.851 15.056 -6.275 1.00 91.50 188 GLY A C 1
ATOM 1463 O O . GLY A 1 188 ? 16.095 15.892 -6.761 1.00 91.50 188 GLY A O 1
ATOM 1464 N N . LYS A 1 189 ? 16.646 13.746 -6.456 1.00 95.31 189 LYS A N 1
ATOM 1465 C CA . LYS A 1 189 ? 15.535 13.235 -7.276 1.00 95.31 189 LYS A CA 1
ATOM 1466 C C . LYS A 1 189 ? 14.217 13.219 -6.497 1.00 95.31 189 LYS A C 1
ATOM 1468 O O . LYS A 1 189 ? 13.165 13.464 -7.086 1.00 95.31 189 LYS A O 1
ATOM 1473 N N . ARG A 1 190 ? 14.275 13.049 -5.169 1.00 97.25 190 ARG A N 1
ATOM 1474 C CA . ARG A 1 190 ? 13.132 13.202 -4.258 1.00 97.25 190 ARG A CA 1
ATOM 1475 C C . ARG A 1 190 ? 12.473 14.566 -4.413 1.00 97.25 190 ARG A C 1
ATOM 1477 O O . ARG A 1 190 ? 11.254 14.637 -4.524 1.00 97.25 190 ARG A O 1
ATOM 1484 N N . GLU A 1 191 ? 13.255 15.642 -4.418 1.00 96.94 191 GLU A N 1
ATOM 1485 C CA . GLU A 1 191 ? 12.724 17.006 -4.536 1.00 96.94 191 GLU A CA 1
ATOM 1486 C C . GLU A 1 191 ? 11.996 17.224 -5.867 1.00 96.94 191 GLU A C 1
ATOM 1488 O O . GLU A 1 191 ? 10.862 17.709 -5.870 1.00 96.94 191 GLU A O 1
ATOM 1493 N N . LYS A 1 192 ? 12.584 16.773 -6.982 1.00 97.94 192 LYS A N 1
ATOM 1494 C CA . LYS A 1 192 ? 11.944 16.834 -8.308 1.00 97.94 192 LYS A CA 1
ATOM 1495 C C . LYS A 1 192 ? 10.663 16.007 -8.361 1.00 97.94 192 LYS A C 1
ATOM 1497 O O . LYS A 1 192 ? 9.647 16.464 -8.873 1.00 97.94 192 LYS A O 1
ATOM 1502 N N . MET A 1 193 ? 10.679 14.806 -7.780 1.00 98.38 193 MET A N 1
ATOM 1503 C CA . MET A 1 193 ? 9.493 13.958 -7.672 1.00 98.38 193 MET A CA 1
ATOM 1504 C C . MET A 1 193 ? 8.378 14.663 -6.895 1.00 98.38 193 MET A C 1
ATOM 1506 O O . MET A 1 193 ? 7.247 14.717 -7.369 1.00 98.38 193 MET A O 1
ATOM 1510 N N . LEU A 1 194 ? 8.674 15.244 -5.731 1.00 98.38 194 LEU A N 1
ATOM 1511 C CA . LEU A 1 194 ? 7.679 15.980 -4.945 1.00 98.38 194 LEU A CA 1
ATOM 1512 C C . LEU A 1 194 ? 7.149 17.207 -5.705 1.00 98.38 194 LEU A C 1
ATOM 1514 O O . LEU A 1 194 ? 5.944 17.463 -5.678 1.00 98.38 194 LEU A O 1
ATOM 1518 N N . GLY A 1 195 ? 8.020 17.920 -6.426 1.00 98.19 195 GLY A N 1
ATOM 1519 C CA . GLY A 1 195 ? 7.644 19.030 -7.303 1.00 98.19 195 GLY A CA 1
ATOM 1520 C C . GLY A 1 195 ? 6.703 18.601 -8.431 1.00 98.19 195 GLY A C 1
ATOM 1521 O O . GLY A 1 195 ? 5.650 19.214 -8.620 1.00 98.19 195 GLY A O 1
ATOM 1522 N N . LEU A 1 196 ? 7.031 17.514 -9.132 1.00 98.50 196 LEU A N 1
ATOM 1523 C CA . LEU A 1 196 ? 6.186 16.920 -10.169 1.00 98.50 196 LEU A CA 1
ATOM 1524 C C . LEU A 1 196 ? 4.820 16.514 -9.603 1.00 98.50 196 LEU A C 1
ATOM 1526 O O . LEU A 1 196 ? 3.790 16.907 -10.146 1.00 98.50 196 LEU A O 1
ATOM 1530 N N . LEU A 1 197 ? 4.785 15.789 -8.483 1.00 98.56 197 LEU A N 1
ATOM 1531 C CA . LEU A 1 197 ? 3.533 15.354 -7.855 1.00 98.56 197 LEU A CA 1
ATOM 1532 C C . LEU A 1 197 ? 2.664 16.536 -7.417 1.00 98.56 197 LEU A C 1
ATOM 1534 O O . LEU A 1 197 ? 1.445 16.483 -7.575 1.00 98.56 197 LEU A O 1
ATOM 1538 N N . ALA A 1 198 ? 3.265 17.615 -6.911 1.00 98.44 198 ALA A N 1
ATOM 1539 C CA . ALA A 1 198 ? 2.535 18.832 -6.572 1.00 98.44 198 ALA A CA 1
ATOM 1540 C C . ALA A 1 198 ? 1.882 19.467 -7.813 1.00 98.44 198 ALA A C 1
ATOM 1542 O O . ALA A 1 198 ? 0.706 19.838 -7.763 1.00 98.44 198 ALA A O 1
ATOM 1543 N N . ARG A 1 199 ? 2.601 19.534 -8.944 1.00 98.12 199 ARG A N 1
ATOM 1544 C CA . ARG A 1 199 ? 2.070 20.059 -10.215 1.00 98.12 199 ARG A CA 1
ATOM 1545 C C . ARG A 1 199 ? 0.974 19.163 -10.798 1.00 98.12 199 ARG A C 1
ATOM 1547 O O . ARG A 1 199 ? -0.071 19.677 -11.194 1.00 98.12 199 ARG A O 1
ATOM 1554 N N . LEU A 1 200 ? 1.149 17.841 -10.779 1.00 98.31 200 LEU A N 1
ATOM 1555 C CA . LEU A 1 200 ? 0.129 16.878 -11.221 1.00 98.31 200 LEU A CA 1
ATOM 1556 C C . LEU A 1 200 ? -1.130 16.940 -10.340 1.00 98.31 200 LEU A C 1
ATOM 1558 O O . LEU A 1 200 ? -2.247 16.979 -10.854 1.00 98.31 200 LEU A O 1
ATOM 1562 N N . LYS A 1 201 ? -0.966 17.057 -9.015 1.00 97.62 201 LYS A N 1
ATOM 1563 C CA . LYS A 1 201 ? -2.081 17.255 -8.077 1.00 97.62 201 LYS A CA 1
ATOM 1564 C C . LYS A 1 201 ? -2.831 18.559 -8.352 1.00 97.62 201 LYS A C 1
ATOM 1566 O O . LYS A 1 201 ? -4.060 18.556 -8.356 1.00 97.62 201 LYS A O 1
ATOM 1571 N N . ALA A 1 202 ? -2.123 19.657 -8.630 1.00 97.94 202 ALA A N 1
ATOM 1572 C CA . ALA A 1 202 ? -2.741 20.938 -8.989 1.00 97.94 202 ALA A CA 1
ATOM 1573 C C . ALA A 1 202 ? -3.547 20.855 -10.299 1.00 97.94 202 ALA A C 1
ATOM 1575 O O . ALA A 1 202 ? -4.603 21.477 -10.412 1.00 97.94 202 ALA A O 1
ATOM 1576 N N . ARG A 1 203 ? -3.093 20.034 -11.256 1.00 97.25 203 ARG A N 1
ATOM 1577 C CA . ARG A 1 203 ? -3.811 19.725 -12.504 1.00 97.25 203 ARG A CA 1
ATOM 1578 C C . ARG A 1 203 ? -4.938 18.696 -12.339 1.00 97.25 203 ARG A C 1
ATOM 1580 O O . ARG A 1 203 ? -5.643 18.433 -13.305 1.00 97.25 203 ARG A O 1
ATOM 1587 N N . LYS A 1 204 ? -5.137 18.142 -11.135 1.00 97.81 204 LYS A N 1
ATOM 1588 C CA . LYS A 1 204 ? -6.088 17.052 -10.842 1.00 97.81 204 LYS A CA 1
ATOM 1589 C C . LYS A 1 204 ? -5.823 15.775 -11.651 1.00 97.81 204 LYS A C 1
ATOM 1591 O O . LYS A 1 204 ? -6.745 15.003 -11.896 1.00 97.81 204 LYS A O 1
ATOM 1596 N N . THR A 1 205 ? -4.571 15.544 -12.037 1.00 98.50 205 THR A N 1
ATOM 1597 C CA . THR A 1 205 ? -4.156 14.321 -12.727 1.00 98.50 205 THR A CA 1
ATOM 1598 C C . THR A 1 205 ? -4.320 13.110 -11.791 1.00 98.50 205 THR A C 1
ATOM 1600 O O . THR A 1 205 ? -3.907 13.192 -10.628 1.00 98.50 205 THR A O 1
ATOM 1603 N N . PRO A 1 206 ? -4.880 11.978 -12.260 1.00 98.06 206 PRO A N 1
ATOM 1604 C CA . PRO A 1 206 ? -5.207 10.813 -11.433 1.00 98.06 206 PRO A CA 1
ATOM 1605 C C . PRO A 1 206 ? -3.972 9.949 -11.118 1.00 98.06 206 PRO A C 1
ATOM 1607 O O . PRO A 1 206 ? -3.861 8.802 -11.542 1.00 98.06 206 PRO A O 1
ATOM 1610 N N . VAL A 1 207 ? -3.019 10.494 -10.359 1.00 98.75 207 VAL A N 1
ATOM 1611 C CA . VAL A 1 207 ? -1.876 9.734 -9.829 1.00 98.75 207 VAL A CA 1
ATOM 1612 C C . VAL A 1 207 ? -2.267 9.125 -8.486 1.00 98.75 207 VAL A C 1
ATOM 1614 O O . VAL A 1 207 ? -2.535 9.848 -7.528 1.00 98.75 207 VAL A O 1
ATOM 1617 N N . HIS A 1 208 ? -2.302 7.794 -8.406 1.00 98.69 208 HIS A N 1
ATOM 1618 C CA . HIS A 1 208 ? -2.767 7.077 -7.215 1.00 98.69 208 HIS A CA 1
ATOM 1619 C C . HIS A 1 208 ? -1.626 6.617 -6.303 1.00 98.69 208 HIS A C 1
ATOM 1621 O O . HIS A 1 208 ? -1.834 6.472 -5.098 1.00 98.69 208 HIS A O 1
ATOM 1627 N N . ALA A 1 209 ? -0.442 6.358 -6.861 1.00 98.75 209 ALA A N 1
ATOM 1628 C CA . ALA A 1 209 ? 0.736 5.963 -6.099 1.00 98.75 209 ALA A CA 1
ATOM 1629 C C . ALA A 1 209 ? 2.042 6.334 -6.817 1.00 98.75 209 ALA A C 1
ATOM 1631 O O . ALA A 1 209 ? 2.072 6.585 -8.024 1.00 98.75 209 ALA A O 1
ATOM 1632 N N . VAL A 1 210 ? 3.135 6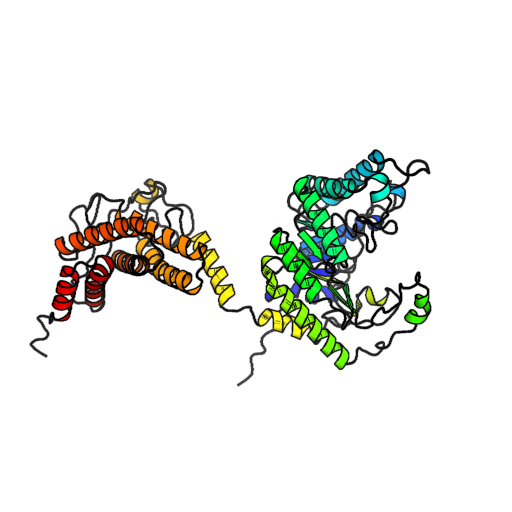.312 -6.060 1.00 98.75 210 VAL A N 1
ATOM 1633 C CA . VAL A 1 210 ? 4.504 6.433 -6.565 1.00 98.75 210 VAL A CA 1
ATOM 1634 C C . VAL A 1 210 ? 5.229 5.108 -6.392 1.00 98.75 210 VAL A C 1
ATOM 1636 O O . VAL A 1 210 ? 5.220 4.527 -5.306 1.00 98.75 210 VAL A O 1
ATOM 1639 N N . GLY A 1 211 ? 5.867 4.654 -7.463 1.00 98.69 211 GLY A N 1
ATOM 1640 C CA . GLY A 1 211 ? 6.767 3.517 -7.491 1.00 98.69 211 GLY A CA 1
ATOM 1641 C C . GLY A 1 211 ? 8.196 3.925 -7.160 1.00 98.69 211 GLY A C 1
ATOM 1642 O O . GLY A 1 211 ? 8.786 4.739 -7.869 1.00 98.69 211 GLY A O 1
ATOM 1643 N N . LEU A 1 212 ? 8.739 3.356 -6.085 1.00 98.62 212 LEU A N 1
ATOM 1644 C CA . LEU A 1 212 ? 10.167 3.368 -5.781 1.00 98.62 212 LEU A CA 1
ATOM 1645 C C . LEU A 1 212 ? 10.730 2.017 -6.232 1.00 98.62 212 LEU A C 1
ATOM 1647 O O . LEU A 1 212 ? 10.404 1.001 -5.616 1.00 98.62 212 LEU A O 1
ATOM 1651 N N . GLN A 1 213 ? 11.546 1.992 -7.294 1.00 98.44 213 GLN A N 1
ATOM 1652 C CA . GLN A 1 213 ? 12.053 0.727 -7.854 1.00 98.44 213 GLN A CA 1
ATOM 1653 C C . GLN A 1 213 ? 12.770 -0.112 -6.789 1.00 98.44 213 GLN A C 1
ATOM 1655 O O . GLN A 1 213 ? 12.392 -1.252 -6.548 1.00 98.44 213 GLN A O 1
ATOM 1660 N N . GLY A 1 214 ? 13.715 0.479 -6.051 1.00 97.06 214 GLY A N 1
ATOM 1661 C CA . GLY A 1 214 ? 14.395 -0.217 -4.956 1.00 97.06 214 GLY A CA 1
ATOM 1662 C C . GLY A 1 214 ? 15.531 -1.139 -5.406 1.00 97.06 214 GLY A C 1
ATOM 1663 O O . GLY A 1 214 ? 15.784 -2.152 -4.761 1.00 97.06 214 GLY A O 1
ATOM 1664 N N . HIS A 1 215 ? 16.222 -0.788 -6.493 1.00 96.62 215 HIS A N 1
ATOM 1665 C CA . HIS A 1 215 ? 17.434 -1.478 -6.938 1.00 96.62 215 HIS A CA 1
ATOM 1666 C C . HIS A 1 215 ? 18.659 -1.035 -6.134 1.00 96.62 215 HIS A C 1
ATOM 1668 O O . HIS A 1 215 ? 19.327 -0.053 -6.486 1.00 96.62 215 HIS A O 1
ATOM 1674 N N . TYR A 1 216 ? 18.977 -1.760 -5.064 1.00 96.44 216 TYR A N 1
ATOM 1675 C CA . TYR A 1 216 ? 20.063 -1.403 -4.154 1.00 96.44 216 TYR A CA 1
ATOM 1676 C C . TYR A 1 216 ? 21.321 -2.248 -4.365 1.00 96.44 216 TYR A C 1
ATOM 1678 O O . TYR A 1 216 ? 21.306 -3.305 -4.987 1.00 96.44 216 TYR A O 1
ATOM 1686 N N . GLU A 1 217 ? 22.440 -1.772 -3.824 1.00 95.75 217 GLU A N 1
ATOM 1687 C CA . GLU A 1 217 ? 23.695 -2.524 -3.749 1.00 95.75 217 GLU A CA 1
ATOM 1688 C C . GLU A 1 217 ? 23.998 -2.838 -2.287 1.00 95.75 217 GLU A C 1
ATOM 1690 O O . GLU A 1 217 ? 23.706 -2.032 -1.395 1.00 95.75 217 GLU A O 1
ATOM 1695 N N . ILE A 1 218 ? 24.597 -4.004 -2.043 1.00 96.50 218 ILE A N 1
ATOM 1696 C CA . ILE A 1 218 ? 25.016 -4.411 -0.705 1.00 96.50 218 ILE A CA 1
ATOM 1697 C C . ILE A 1 218 ? 25.910 -3.323 -0.081 1.00 96.50 218 ILE A C 1
ATOM 1699 O O . ILE A 1 218 ? 26.804 -2.767 -0.720 1.00 96.50 218 ILE A O 1
ATOM 1703 N N . ASP A 1 219 ? 25.606 -2.982 1.170 1.00 94.56 219 ASP A N 1
ATOM 1704 C CA . ASP A 1 219 ? 26.232 -1.936 1.996 1.00 94.56 219 ASP A CA 1
ATOM 1705 C C . ASP A 1 219 ? 26.004 -0.498 1.517 1.00 94.56 219 ASP A C 1
ATOM 1707 O O . ASP A 1 219 ? 26.629 0.435 2.021 1.00 94.56 219 ASP A O 1
ATOM 1711 N N . ARG A 1 220 ? 25.117 -0.303 0.538 1.00 95.00 220 ARG A N 1
ATOM 1712 C CA . ARG A 1 220 ? 24.812 1.008 -0.053 1.00 95.00 220 ARG A CA 1
ATOM 1713 C C . ARG A 1 220 ? 23.316 1.293 -0.114 1.00 95.00 220 ARG A C 1
ATOM 1715 O O . ARG A 1 220 ? 22.888 2.173 -0.857 1.00 95.00 220 ARG A O 1
ATOM 1722 N N . VAL A 1 221 ? 22.517 0.563 0.661 1.00 95.88 221 VAL A N 1
ATOM 1723 C CA . VAL A 1 221 ? 21.087 0.840 0.812 1.00 95.88 221 VAL A CA 1
ATOM 1724 C C . VAL A 1 221 ? 20.915 2.213 1.489 1.00 95.88 221 VAL A C 1
ATOM 1726 O O . VAL A 1 221 ? 21.431 2.418 2.592 1.00 95.88 221 VAL A O 1
ATOM 1729 N N . PRO A 1 222 ? 20.200 3.171 0.875 1.00 96.38 222 PRO A N 1
ATOM 1730 C CA . PRO A 1 222 ? 20.112 4.541 1.371 1.00 96.38 222 PRO A CA 1
ATOM 1731 C C . PRO A 1 222 ? 19.003 4.691 2.429 1.00 96.38 222 PRO A C 1
ATOM 1733 O O . PRO A 1 222 ? 18.052 5.443 2.224 1.00 96.38 222 PRO A O 1
ATOM 1736 N N . TYR A 1 223 ? 19.100 3.978 3.559 1.00 96.69 223 TYR A N 1
ATOM 1737 C CA . TYR A 1 223 ? 18.026 3.889 4.568 1.00 96.69 223 TYR A CA 1
ATOM 1738 C C . TYR A 1 223 ? 17.477 5.247 5.017 1.00 96.69 223 TYR A C 1
ATOM 1740 O O . TYR A 1 223 ? 16.266 5.450 5.009 1.00 96.69 223 TYR A O 1
ATOM 1748 N N . GLU A 1 224 ? 18.353 6.192 5.366 1.00 96.19 224 GLU A N 1
ATOM 1749 C CA . GLU A 1 224 ? 17.935 7.517 5.836 1.00 96.19 224 GLU A CA 1
ATOM 1750 C C . GLU A 1 224 ? 17.231 8.329 4.740 1.00 96.19 224 GLU A C 1
ATOM 1752 O O . GLU A 1 224 ? 16.235 9.006 4.996 1.00 96.19 224 GLU A O 1
ATOM 1757 N N . ALA A 1 225 ? 17.732 8.272 3.503 1.00 97.62 225 ALA A N 1
ATOM 1758 C CA . ALA A 1 225 ? 17.150 9.010 2.384 1.00 97.62 225 ALA A CA 1
ATOM 1759 C C . ALA A 1 225 ? 15.799 8.399 1.967 1.00 97.62 225 ALA A C 1
ATOM 1761 O O . ALA A 1 225 ? 14.816 9.115 1.752 1.00 97.62 225 ALA A O 1
ATOM 1762 N N . LEU A 1 226 ? 15.713 7.067 1.968 1.00 98.25 226 LEU A N 1
ATOM 1763 C CA . LEU A 1 226 ? 14.475 6.320 1.784 1.00 98.25 226 LEU A CA 1
ATOM 1764 C C . LEU A 1 226 ? 13.442 6.669 2.860 1.00 98.25 226 LEU A C 1
ATOM 1766 O O . LEU A 1 226 ? 12.300 6.977 2.526 1.00 98.25 226 LEU A O 1
ATOM 1770 N N . GLU A 1 227 ? 13.834 6.718 4.133 1.00 97.44 227 GLU A N 1
ATOM 1771 C CA . GLU A 1 227 ? 12.941 7.114 5.223 1.00 97.44 227 GLU A CA 1
ATOM 1772 C C . GLU A 1 227 ? 12.420 8.549 5.055 1.00 97.44 227 GLU A C 1
ATOM 1774 O O . GLU A 1 227 ? 11.212 8.781 5.140 1.00 97.44 227 GLU A O 1
ATOM 1779 N N . LYS A 1 228 ? 13.296 9.510 4.728 1.00 97.19 228 LYS A N 1
ATOM 1780 C CA . LYS A 1 228 ? 12.889 10.892 4.407 1.00 97.19 228 LYS A CA 1
ATOM 1781 C C . LYS A 1 228 ? 11.876 10.938 3.260 1.00 97.19 228 LYS A C 1
ATOM 1783 O O . LYS A 1 228 ? 10.939 11.735 3.293 1.00 97.19 228 LYS A O 1
ATOM 1788 N N . THR A 1 229 ? 12.035 10.069 2.266 1.00 98.25 229 THR A N 1
ATOM 1789 C CA . THR A 1 229 ? 11.117 9.951 1.123 1.00 98.25 229 THR A CA 1
ATOM 1790 C C . THR A 1 229 ? 9.752 9.425 1.541 1.00 98.25 229 THR A C 1
ATOM 1792 O O . THR A 1 229 ? 8.736 10.018 1.180 1.00 98.25 229 THR A O 1
ATOM 1795 N N . LEU A 1 230 ? 9.714 8.369 2.357 1.00 97.56 230 LEU A N 1
ATOM 1796 C CA . LEU A 1 230 ? 8.470 7.820 2.903 1.00 97.56 230 LEU A CA 1
ATOM 1797 C C . LEU A 1 230 ? 7.736 8.853 3.772 1.00 97.56 230 LEU A C 1
ATOM 1799 O O . LEU A 1 230 ? 6.524 9.007 3.639 1.00 97.56 230 LEU A O 1
ATOM 1803 N N . ILE A 1 231 ? 8.461 9.617 4.599 1.00 95.50 231 ILE A N 1
ATOM 1804 C CA . ILE A 1 231 ? 7.898 10.727 5.389 1.00 95.50 231 ILE A CA 1
ATOM 1805 C C . ILE A 1 231 ? 7.289 11.798 4.476 1.00 95.50 231 ILE A C 1
ATOM 1807 O O . ILE A 1 231 ? 6.161 12.233 4.711 1.00 95.50 231 ILE A O 1
ATOM 1811 N N . ALA A 1 232 ? 8.007 12.220 3.434 1.00 96.06 232 ALA A N 1
ATOM 1812 C CA . ALA A 1 232 ? 7.532 13.261 2.527 1.00 96.06 232 ALA A CA 1
ATOM 1813 C C . ALA A 1 232 ? 6.277 12.826 1.751 1.00 96.06 232 ALA A C 1
ATOM 1815 O O . ALA A 1 232 ? 5.305 13.579 1.676 1.00 96.06 232 ALA A O 1
ATOM 1816 N N . LEU A 1 233 ? 6.264 11.593 1.230 1.00 97.62 233 LEU A N 1
ATOM 1817 C CA . LEU A 1 233 ? 5.114 11.035 0.512 1.00 97.62 233 LEU A CA 1
ATOM 1818 C C . LEU A 1 233 ? 3.901 10.851 1.437 1.00 97.62 233 LEU A C 1
ATOM 1820 O O . LEU A 1 233 ? 2.785 11.215 1.056 1.00 97.62 233 LEU A O 1
ATOM 1824 N N . ARG A 1 234 ? 4.123 10.413 2.685 1.00 96.62 234 ARG A N 1
ATOM 1825 C CA . ARG A 1 234 ? 3.090 10.388 3.735 1.00 96.62 234 ARG A CA 1
ATOM 1826 C C . ARG A 1 234 ? 2.483 11.768 3.968 1.00 96.62 234 ARG A C 1
ATOM 1828 O O . ARG A 1 234 ? 1.264 11.893 4.017 1.00 96.62 234 ARG A O 1
ATOM 1835 N N . GLY A 1 235 ? 3.322 12.801 4.081 1.00 91.62 235 GLY A N 1
ATOM 1836 C CA . GLY A 1 235 ? 2.900 14.178 4.353 1.00 91.62 235 GLY A CA 1
ATOM 1837 C C . GLY A 1 235 ? 1.981 14.774 3.283 1.00 91.62 235 GLY A C 1
ATOM 1838 O O . GLY A 1 235 ? 1.126 15.596 3.601 1.00 91.62 235 GLY A O 1
ATOM 1839 N N . ILE A 1 236 ? 2.102 14.327 2.028 1.00 93.94 236 ILE A N 1
ATOM 1840 C CA . ILE A 1 236 ? 1.221 14.756 0.929 1.00 93.94 236 ILE A CA 1
ATOM 1841 C C . ILE A 1 236 ? 0.045 13.797 0.670 1.00 93.94 236 ILE A C 1
ATOM 1843 O O . ILE A 1 236 ? -0.761 14.059 -0.230 1.00 93.94 236 ILE A O 1
ATOM 1847 N N . GLY A 1 237 ? -0.062 12.714 1.453 1.00 94.19 237 GLY A N 1
ATOM 1848 C CA . GLY A 1 237 ? -1.096 11.682 1.337 1.00 94.19 237 GLY A CA 1
ATOM 1849 C C . GLY A 1 237 ? -0.925 10.744 0.137 1.00 94.19 237 GLY A C 1
ATOM 1850 O O . GLY A 1 237 ? -1.903 10.145 -0.302 1.00 94.19 237 GLY A O 1
ATOM 1851 N N . MET A 1 238 ? 0.284 10.639 -0.423 1.00 97.62 238 MET A N 1
ATOM 1852 C CA . MET A 1 238 ? 0.565 9.798 -1.589 1.00 97.62 238 MET A CA 1
ATOM 1853 C C . MET A 1 238 ? 0.916 8.371 -1.159 1.00 97.62 238 MET A C 1
ATOM 1855 O O . MET A 1 238 ? 1.757 8.172 -0.282 1.00 97.62 238 MET A O 1
ATOM 1859 N N . LYS A 1 239 ? 0.300 7.371 -1.799 1.00 98.25 239 LYS A N 1
ATOM 1860 C CA . LYS A 1 239 ? 0.637 5.959 -1.576 1.00 98.25 239 LYS A CA 1
ATOM 1861 C C . LYS A 1 239 ? 1.957 5.591 -2.239 1.00 98.25 239 LYS A C 1
ATOM 1863 O O . LYS A 1 239 ? 2.320 6.138 -3.279 1.00 98.25 239 LYS A O 1
ATOM 1868 N N . VAL A 1 240 ? 2.654 4.627 -1.646 1.00 98.69 240 VAL A N 1
ATOM 1869 C CA . VAL A 1 240 ? 3.943 4.131 -2.137 1.00 98.69 240 VAL A CA 1
ATOM 1870 C C . VAL A 1 240 ? 3.818 2.678 -2.556 1.00 98.69 240 VAL A C 1
ATOM 1872 O O . VAL A 1 240 ? 3.224 1.868 -1.847 1.00 98.69 240 VAL A O 1
ATOM 1875 N N . VAL A 1 241 ? 4.426 2.325 -3.682 1.00 98.69 241 VAL A N 1
ATOM 1876 C CA . VAL A 1 241 ? 4.724 0.938 -4.027 1.00 98.69 241 VAL A CA 1
ATOM 1877 C C . VAL A 1 241 ? 6.234 0.785 -4.158 1.00 98.69 241 VAL A C 1
ATOM 1879 O O . VAL A 1 241 ? 6.873 1.538 -4.880 1.00 98.69 241 VAL A O 1
ATOM 1882 N N . VAL A 1 242 ? 6.822 -0.179 -3.457 1.00 98.75 242 VAL A N 1
ATOM 1883 C CA . VAL A 1 242 ? 8.185 -0.627 -3.763 1.00 98.75 242 VAL A CA 1
ATOM 1884 C C . VAL A 1 242 ? 8.045 -1.631 -4.902 1.00 98.75 242 VAL A C 1
ATOM 1886 O O . VAL A 1 242 ? 7.394 -2.664 -4.726 1.00 98.75 242 VAL A O 1
ATOM 1889 N N . SER A 1 243 ? 8.516 -1.290 -6.095 1.00 98.62 243 SER A N 1
ATOM 1890 C CA . SER A 1 243 ? 8.077 -1.939 -7.340 1.00 98.62 243 SER A CA 1
ATOM 1891 C C . SER A 1 243 ? 9.030 -3.007 -7.877 1.00 98.62 243 SER A C 1
ATOM 1893 O O . SER A 1 243 ? 8.550 -3.942 -8.520 1.00 98.62 243 SER A O 1
ATOM 1895 N N . GLU A 1 244 ? 10.333 -2.904 -7.609 1.00 98.62 244 GLU A N 1
ATOM 1896 C CA . GLU A 1 244 ? 11.387 -3.672 -8.294 1.00 98.62 244 GLU A CA 1
ATOM 1897 C C . GLU A 1 244 ? 12.548 -4.039 -7.336 1.00 98.62 244 GLU A C 1
ATOM 1899 O O . GLU A 1 244 ? 13.720 -3.990 -7.687 1.00 98.62 244 GLU A O 1
ATOM 1904 N N . LEU A 1 245 ? 12.234 -4.401 -6.088 1.00 98.75 245 LEU A N 1
ATOM 1905 C CA . LEU A 1 245 ? 13.222 -4.556 -5.019 1.00 98.75 245 LEU A CA 1
ATOM 1906 C C . LEU A 1 245 ? 14.223 -5.691 -5.281 1.00 98.75 245 LEU A C 1
ATOM 1908 O O . LEU A 1 245 ? 13.843 -6.862 -5.371 1.00 98.75 245 LEU A O 1
ATOM 1912 N N . ASP A 1 246 ? 15.510 -5.355 -5.251 1.00 98.44 246 ASP A N 1
ATOM 1913 C CA . ASP A 1 246 ? 16.629 -6.293 -5.208 1.00 98.44 246 ASP A CA 1
ATOM 1914 C C . ASP A 1 246 ? 17.853 -5.681 -4.491 1.00 98.44 246 ASP A C 1
ATOM 1916 O O . ASP A 1 246 ? 17.963 -4.463 -4.338 1.00 98.44 246 ASP A O 1
ATOM 1920 N N . ILE A 1 247 ? 18.749 -6.529 -3.967 1.00 98.31 247 ILE A N 1
ATOM 1921 C CA . ILE A 1 247 ? 20.032 -6.092 -3.387 1.00 98.31 247 ILE A CA 1
ATOM 1922 C C . ILE A 1 247 ? 21.168 -6.798 -4.120 1.00 98.31 247 ILE A C 1
ATOM 1924 O O . ILE A 1 247 ? 21.461 -7.963 -3.845 1.00 98.31 247 ILE A O 1
ATOM 1928 N N . ASP A 1 248 ? 21.832 -6.085 -5.026 1.00 97.31 248 ASP A N 1
ATOM 1929 C CA . ASP A 1 248 ? 23.000 -6.570 -5.755 1.00 97.31 248 ASP A CA 1
ATOM 1930 C C . ASP A 1 248 ? 24.161 -6.861 -4.788 1.00 97.31 248 ASP A C 1
ATOM 1932 O O . ASP A 1 248 ? 24.686 -5.958 -4.131 1.00 97.31 248 ASP A O 1
ATOM 1936 N N . VAL A 1 249 ? 24.573 -8.130 -4.698 1.00 97.31 249 VAL A N 1
ATOM 1937 C CA . VAL A 1 249 ? 25.686 -8.559 -3.833 1.00 97.31 249 VAL A CA 1
ATOM 1938 C C . VAL A 1 249 ? 27.046 -8.468 -4.524 1.00 97.31 249 VAL A C 1
ATOM 1940 O O . VAL A 1 249 ? 28.072 -8.676 -3.880 1.00 97.31 249 VAL A O 1
ATOM 1943 N N . ILE A 1 250 ? 27.072 -8.149 -5.821 1.00 95.31 250 ILE A N 1
ATOM 1944 C CA . ILE A 1 250 ? 28.279 -7.851 -6.593 1.00 95.31 250 ILE A CA 1
ATOM 1945 C C . ILE A 1 250 ? 28.189 -6.376 -7.015 1.00 95.31 250 ILE A C 1
ATOM 1947 O O . ILE A 1 250 ? 27.689 -6.085 -8.104 1.00 95.31 250 ILE A O 1
ATOM 1951 N N . PRO A 1 251 ? 28.664 -5.435 -6.171 1.00 88.38 251 PRO A N 1
ATOM 1952 C CA . PRO A 1 251 ? 28.516 -4.005 -6.406 1.00 88.38 251 PRO A CA 1
ATOM 1953 C C . PRO A 1 251 ? 28.937 -3.587 -7.813 1.00 88.38 251 PRO A C 1
ATOM 1955 O O . PRO A 1 251 ? 30.000 -3.965 -8.316 1.00 88.38 251 PRO A O 1
ATOM 1958 N N . ARG A 1 252 ? 28.120 -2.739 -8.436 1.00 87.81 252 ARG A N 1
ATOM 1959 C CA . ARG A 1 252 ? 28.337 -2.286 -9.814 1.00 87.81 252 ARG A CA 1
ATOM 1960 C C . ARG A 1 252 ? 29.443 -1.234 -9.888 1.00 87.81 252 ARG A C 1
ATOM 1962 O O . ARG A 1 252 ? 29.968 -0.956 -10.966 1.00 87.81 252 ARG A O 1
ATOM 1969 N N . GLY A 1 253 ? 29.830 -0.659 -8.748 1.00 82.00 253 GLY A N 1
ATOM 1970 C CA . GLY A 1 253 ? 30.999 0.207 -8.618 1.00 82.00 253 GLY A CA 1
ATOM 1971 C C . GLY A 1 253 ? 30.985 1.363 -9.621 1.00 82.00 253 GLY A C 1
ATOM 1972 O O . GLY A 1 253 ? 29.988 2.068 -9.762 1.00 82.00 253 GLY A O 1
ATOM 1973 N N . ARG A 1 254 ? 32.096 1.553 -10.339 1.00 82.12 254 ARG A N 1
ATOM 1974 C CA . ARG A 1 254 ? 32.269 2.639 -11.318 1.00 82.12 254 ARG A CA 1
ATOM 1975 C C . ARG A 1 254 ? 31.852 2.272 -12.748 1.00 82.12 254 ARG A C 1
ATOM 1977 O O . ARG A 1 254 ? 32.309 2.920 -13.683 1.00 82.12 254 ARG A O 1
ATOM 1984 N N . TRP A 1 255 ? 31.010 1.250 -12.946 1.00 83.00 255 TRP A N 1
ATOM 1985 C CA . TRP A 1 255 ? 30.708 0.717 -14.288 1.00 83.00 255 TRP A CA 1
ATOM 1986 C C . TRP A 1 255 ? 30.196 1.765 -15.285 1.00 83.00 255 TRP A C 1
ATOM 1988 O O . TRP A 1 255 ? 30.507 1.672 -16.471 1.00 83.00 255 TRP A O 1
ATOM 1998 N N . TRP A 1 256 ? 29.438 2.750 -14.797 1.00 79.62 256 TRP A N 1
ATOM 1999 C CA . TRP A 1 256 ? 28.842 3.824 -15.591 1.00 79.62 256 TRP A CA 1
ATOM 2000 C C . TRP A 1 256 ? 29.663 5.123 -15.574 1.00 79.62 256 TRP A C 1
ATOM 2002 O O . TRP A 1 256 ? 29.391 6.035 -16.356 1.00 79.62 256 TRP A O 1
ATOM 2012 N N . ALA A 1 257 ? 30.678 5.218 -14.709 1.00 81.50 257 ALA A N 1
ATOM 2013 C CA . ALA A 1 257 ? 31.493 6.419 -14.579 1.00 81.50 257 ALA A CA 1
ATOM 2014 C C . ALA A 1 257 ? 32.282 6.705 -15.869 1.00 81.50 257 ALA A C 1
ATOM 2016 O O . ALA A 1 257 ? 32.609 5.799 -16.644 1.00 81.50 257 ALA A O 1
ATOM 2017 N N . ASP A 1 258 ? 32.574 7.986 -16.092 1.00 83.94 258 ASP A N 1
ATOM 2018 C CA . ASP A 1 258 ? 33.330 8.496 -17.241 1.00 83.94 258 ASP A CA 1
ATOM 2019 C C . ASP A 1 258 ? 32.780 8.072 -18.615 1.00 83.94 258 ASP A C 1
ATOM 2021 O O . ASP A 1 258 ? 33.542 7.930 -19.572 1.00 83.94 258 ASP A O 1
ATOM 2025 N N . GLY A 1 259 ? 31.463 7.858 -18.729 1.00 78.88 259 GLY A N 1
ATOM 2026 C CA . GLY A 1 259 ? 30.824 7.435 -19.979 1.00 78.88 259 GLY A CA 1
ATOM 2027 C C . GLY A 1 259 ? 31.073 5.961 -20.303 1.00 78.88 259 GLY A C 1
ATOM 2028 O O . GLY A 1 259 ? 31.427 5.626 -21.430 1.00 78.88 259 GLY A O 1
ATOM 2029 N N . ASN A 1 260 ? 30.898 5.076 -19.314 1.00 84.00 260 ASN A N 1
ATOM 2030 C CA . ASN A 1 260 ? 31.086 3.620 -19.417 1.00 84.00 260 ASN A CA 1
ATOM 2031 C C . ASN A 1 260 ? 32.533 3.148 -19.673 1.00 84.00 260 ASN A C 1
ATOM 2033 O O . ASN A 1 260 ? 32.737 1.978 -20.012 1.00 84.00 260 ASN A O 1
ATOM 2037 N N . LYS A 1 261 ? 33.554 3.999 -19.491 1.00 87.56 261 LYS A N 1
ATOM 2038 C CA . LYS A 1 261 ? 34.968 3.631 -19.740 1.00 87.56 261 LYS A CA 1
ATOM 2039 C C . LYS A 1 261 ? 35.437 2.433 -18.915 1.00 87.56 261 LYS A C 1
ATOM 2041 O O . LYS A 1 261 ? 36.216 1.617 -19.396 1.00 87.56 261 LYS A O 1
ATOM 2046 N N . HIS A 1 262 ? 34.930 2.295 -17.693 1.00 86.19 262 HIS A N 1
ATOM 2047 C CA . HIS A 1 262 ? 35.319 1.223 -16.769 1.00 86.19 262 HIS A CA 1
ATOM 2048 C C . HIS A 1 262 ? 34.542 -0.079 -16.984 1.00 86.19 262 HIS A C 1
ATOM 2050 O O . HIS A 1 262 ? 34.793 -1.071 -16.302 1.00 86.19 262 HIS A O 1
ATOM 2056 N N . ARG A 1 263 ? 33.595 -0.118 -17.929 1.00 87.31 263 ARG A N 1
ATOM 2057 C CA . ARG A 1 263 ? 32.703 -1.269 -18.114 1.00 87.31 263 ARG A CA 1
ATOM 2058 C C . ARG A 1 263 ? 33.458 -2.565 -18.419 1.00 87.31 263 ARG A C 1
ATOM 2060 O O . ARG A 1 263 ? 33.109 -3.604 -17.870 1.00 87.31 263 ARG A O 1
ATOM 2067 N N . ALA A 1 264 ? 34.498 -2.506 -19.252 1.00 88.88 264 ALA A N 1
ATOM 2068 C CA . ALA A 1 264 ? 35.299 -3.679 -19.618 1.00 88.88 264 ALA A CA 1
ATOM 2069 C C . ALA A 1 264 ? 36.139 -4.225 -18.450 1.00 88.88 264 ALA A C 1
ATOM 2071 O O . ALA A 1 264 ? 36.378 -5.427 -18.363 1.00 88.88 264 ALA A O 1
ATOM 2072 N N . GLU A 1 265 ? 36.584 -3.350 -17.548 1.00 90.12 265 GLU A N 1
ATOM 2073 C CA . GLU A 1 265 ? 37.282 -3.743 -16.324 1.00 90.12 265 GLU A CA 1
ATOM 2074 C C . GLU A 1 265 ? 36.313 -4.423 -15.356 1.00 90.12 265 GLU A C 1
ATOM 2076 O O . GLU A 1 265 ? 36.562 -5.547 -14.923 1.00 90.12 265 GLU A O 1
ATOM 2081 N N . MET A 1 266 ? 35.178 -3.773 -15.086 1.00 89.44 266 MET A N 1
ATOM 2082 C CA . MET A 1 266 ? 34.153 -4.293 -14.182 1.00 89.44 266 MET A CA 1
ATOM 2083 C C . MET A 1 266 ? 33.582 -5.631 -14.667 1.00 89.44 266 MET A C 1
ATOM 2085 O O . MET A 1 266 ? 33.320 -6.510 -13.853 1.00 89.44 266 MET A O 1
ATOM 2089 N N . ALA A 1 267 ? 33.485 -5.836 -15.987 1.00 90.31 267 ALA A N 1
ATOM 2090 C CA . ALA A 1 267 ? 32.999 -7.080 -16.585 1.00 90.31 267 ALA A CA 1
ATOM 2091 C C . ALA A 1 267 ? 33.822 -8.335 -16.237 1.00 90.31 267 ALA A C 1
ATOM 2093 O O . ALA A 1 267 ? 33.357 -9.450 -16.465 1.00 90.31 267 ALA A O 1
ATOM 2094 N N . LYS A 1 268 ? 35.025 -8.175 -15.671 1.00 91.62 268 LYS A N 1
ATOM 2095 C CA . LYS A 1 268 ? 35.858 -9.285 -15.183 1.00 91.62 268 LYS A CA 1
ATOM 2096 C C . LYS A 1 268 ? 35.444 -9.779 -13.792 1.00 91.62 268 LYS A C 1
ATOM 2098 O O . LYS A 1 268 ? 35.906 -10.831 -13.362 1.00 91.62 268 LYS A O 1
ATOM 2103 N N . ILE A 1 269 ? 34.603 -9.030 -13.076 1.00 92.69 269 ILE A N 1
ATOM 2104 C CA . ILE A 1 269 ? 34.211 -9.331 -11.698 1.00 92.69 269 ILE A CA 1
ATOM 2105 C C . ILE A 1 269 ? 33.028 -10.300 -11.702 1.00 92.69 269 ILE A C 1
ATOM 2107 O O . ILE A 1 269 ? 31.911 -9.950 -12.089 1.00 92.69 269 ILE A O 1
ATOM 2111 N N . ASN A 1 270 ? 33.285 -11.523 -11.241 1.00 95.31 270 ASN A N 1
ATOM 2112 C CA . ASN A 1 270 ? 32.280 -12.567 -11.064 1.00 95.31 270 ASN A CA 1
ATOM 2113 C C . ASN A 1 270 ? 32.710 -13.548 -9.948 1.00 95.31 270 ASN A C 1
ATOM 2115 O O . ASN A 1 270 ? 33.096 -14.676 -10.241 1.00 95.31 270 ASN A O 1
ATOM 2119 N N . PRO A 1 271 ? 32.744 -13.111 -8.675 1.00 95.94 271 PRO A N 1
ATOM 2120 C CA . PRO A 1 271 ? 33.385 -13.869 -7.596 1.00 95.94 271 PRO A CA 1
ATOM 2121 C C . PRO A 1 271 ? 32.571 -15.067 -7.082 1.00 95.94 271 PRO A C 1
ATOM 2123 O O . PRO A 1 271 ? 33.129 -15.911 -6.392 1.00 95.94 271 PRO A O 1
ATOM 2126 N N . TYR A 1 272 ? 31.271 -15.148 -7.383 1.00 95.75 272 TYR A N 1
ATOM 2127 C CA . TYR A 1 272 ? 30.337 -16.090 -6.741 1.00 95.75 272 TYR A CA 1
ATOM 2128 C C . TYR A 1 272 ? 29.810 -17.170 -7.694 1.00 95.75 272 TYR A C 1
ATOM 2130 O O . TYR A 1 272 ? 28.688 -17.647 -7.544 1.00 95.75 272 TYR A O 1
ATOM 2138 N N . VAL A 1 273 ? 30.613 -17.559 -8.692 1.00 94.56 273 VAL A N 1
ATOM 2139 C CA . VAL A 1 273 ? 30.230 -18.573 -9.694 1.00 94.56 273 VAL A CA 1
ATOM 2140 C C . VAL A 1 273 ? 29.863 -19.908 -9.046 1.00 94.56 273 VAL A C 1
ATOM 2142 O O . VAL A 1 273 ? 28.859 -20.508 -9.426 1.00 94.56 273 VAL A O 1
ATOM 2145 N N . ASP A 1 274 ? 30.623 -20.315 -8.029 1.00 93.62 274 ASP A N 1
ATOM 2146 C CA . ASP A 1 274 ? 30.441 -21.583 -7.312 1.00 93.62 274 ASP A CA 1
ATOM 2147 C C . ASP A 1 274 ? 29.559 -21.444 -6.055 1.00 93.62 274 ASP A C 1
ATOM 2149 O O . ASP A 1 274 ? 29.481 -22.353 -5.229 1.00 93.62 274 ASP A O 1
ATOM 2153 N N . GLY A 1 275 ? 28.870 -20.307 -5.911 1.00 93.56 275 GLY A N 1
ATOM 2154 C CA . GLY A 1 275 ? 27.986 -19.999 -4.790 1.00 93.56 275 GLY A CA 1
ATOM 2155 C C . GLY A 1 275 ? 28.383 -18.728 -4.040 1.00 93.56 275 GLY A C 1
ATOM 2156 O O . GLY A 1 275 ? 29.552 -18.354 -3.954 1.00 93.56 275 GLY A O 1
ATOM 2157 N N . CYS A 1 276 ? 27.380 -18.050 -3.480 1.00 96.31 276 CYS A N 1
ATOM 2158 C CA . CYS A 1 276 ? 27.593 -16.865 -2.658 1.00 96.31 276 CYS A CA 1
ATOM 2159 C C . CYS A 1 276 ? 28.096 -17.265 -1.259 1.00 96.31 276 CYS A C 1
ATOM 2161 O O . CYS A 1 276 ? 27.451 -18.100 -0.616 1.00 96.31 276 CYS A O 1
ATOM 2163 N N . PRO A 1 277 ? 29.198 -16.675 -0.762 1.00 97.62 277 PRO A N 1
ATOM 2164 C CA . PRO A 1 277 ? 29.718 -16.985 0.561 1.00 97.62 277 PRO A CA 1
ATOM 2165 C C . PRO A 1 277 ? 28.691 -16.717 1.679 1.00 97.62 277 PRO A C 1
ATOM 2167 O O . PRO A 1 277 ? 27.965 -15.715 1.612 1.00 97.62 277 PRO A O 1
ATOM 2170 N N . PRO A 1 278 ? 28.618 -17.566 2.725 1.00 97.62 278 PRO A N 1
ATOM 2171 C CA . PRO A 1 278 ? 27.651 -17.414 3.814 1.00 97.62 278 PRO A CA 1
ATOM 2172 C C . PRO A 1 278 ? 27.679 -16.041 4.496 1.00 97.62 278 PRO A C 1
ATOM 2174 O O . PRO A 1 278 ? 26.631 -15.516 4.865 1.00 97.62 278 PRO A O 1
ATOM 2177 N N . GLU A 1 279 ? 28.852 -15.425 4.629 1.00 97.62 279 GLU A N 1
ATOM 2178 C CA . GLU A 1 279 ? 29.022 -14.094 5.210 1.00 97.62 279 GLU A CA 1
ATOM 2179 C C . GLU A 1 279 ? 28.398 -12.986 4.350 1.00 97.62 279 GLU A C 1
ATOM 2181 O O . GLU A 1 279 ? 27.858 -12.020 4.888 1.00 97.62 279 GLU A O 1
ATOM 2186 N N . ILE A 1 280 ? 28.398 -13.132 3.022 1.00 98.19 280 ILE A N 1
ATOM 2187 C CA . ILE A 1 280 ? 27.736 -12.192 2.110 1.00 98.19 280 ILE A CA 1
ATOM 2188 C C . ILE A 1 280 ? 26.220 -12.371 2.190 1.00 98.19 280 ILE A C 1
ATOM 2190 O O . ILE A 1 280 ? 25.491 -11.384 2.291 1.00 98.19 280 ILE A O 1
ATOM 2194 N N . LEU A 1 281 ? 25.743 -13.618 2.241 1.00 98.31 281 LEU A N 1
ATOM 2195 C CA . LEU A 1 281 ? 24.322 -13.921 2.428 1.00 98.31 281 LEU A CA 1
ATOM 2196 C C . LEU A 1 281 ? 23.792 -13.419 3.779 1.00 98.31 281 LEU A C 1
ATOM 2198 O O . LEU A 1 281 ? 22.684 -12.891 3.837 1.00 98.31 281 LEU A O 1
ATOM 2202 N N . ALA A 1 282 ? 24.579 -13.529 4.853 1.00 98.31 282 ALA A N 1
ATOM 2203 C CA . ALA A 1 282 ? 24.223 -12.995 6.167 1.00 98.31 282 ALA A CA 1
ATOM 2204 C C . ALA A 1 282 ? 24.128 -11.460 6.155 1.00 98.31 282 ALA A C 1
ATOM 2206 O O . ALA A 1 282 ? 23.187 -10.889 6.704 1.00 98.31 282 ALA A O 1
ATOM 2207 N N . ARG A 1 283 ? 25.059 -10.781 5.473 1.00 98.12 283 ARG A N 1
ATOM 2208 C CA . ARG A 1 283 ? 25.033 -9.317 5.313 1.00 98.12 283 ARG A CA 1
ATOM 2209 C C . ARG A 1 283 ? 23.867 -8.842 4.455 1.00 98.12 283 ARG A C 1
ATOM 2211 O O . ARG A 1 283 ? 23.229 -7.849 4.796 1.00 98.12 283 ARG A O 1
ATOM 2218 N N . GLN A 1 284 ? 23.564 -9.552 3.370 1.00 98.56 284 GLN A N 1
ATOM 2219 C CA . GLN A 1 284 ? 22.369 -9.302 2.566 1.00 98.56 284 GLN A CA 1
ATOM 2220 C C . GLN A 1 284 ? 21.099 -9.482 3.410 1.00 98.56 284 GLN A C 1
ATOM 2222 O O . GLN A 1 284 ? 20.192 -8.656 3.334 1.00 98.56 284 GLN A O 1
ATOM 2227 N N . ALA A 1 285 ? 21.037 -10.535 4.230 1.00 98.62 285 ALA A N 1
ATOM 2228 C CA . ALA A 1 285 ? 19.896 -10.803 5.096 1.00 98.62 285 ALA A CA 1
ATOM 2229 C C . ALA A 1 285 ? 19.661 -9.689 6.121 1.00 98.62 285 ALA A C 1
ATOM 2231 O O . ALA A 1 285 ? 18.525 -9.251 6.288 1.00 98.62 285 ALA A O 1
ATOM 2232 N N . GLU A 1 286 ? 20.725 -9.183 6.747 1.00 98.31 286 GLU A N 1
ATOM 2233 C CA . GLU A 1 286 ? 20.645 -8.042 7.664 1.00 98.31 286 GLU A CA 1
ATOM 2234 C C . GLU A 1 286 ? 20.121 -6.781 6.957 1.00 98.31 286 GLU A C 1
ATOM 2236 O O . GLU A 1 286 ? 19.277 -6.067 7.493 1.00 98.31 286 GLU A O 1
ATOM 2241 N N . GLN A 1 287 ? 20.548 -6.527 5.719 1.00 98.62 287 GLN A N 1
ATOM 2242 C CA . GLN A 1 287 ? 20.090 -5.356 4.967 1.00 98.62 287 GLN A CA 1
ATOM 2243 C C . GLN A 1 287 ? 18.630 -5.468 4.526 1.00 98.62 287 GLN A C 1
ATOM 2245 O O . GLN A 1 287 ? 17.860 -4.514 4.650 1.00 98.62 287 GLN A O 1
ATOM 2250 N N . TYR A 1 288 ? 18.201 -6.657 4.103 1.00 98.69 288 TYR A N 1
ATOM 2251 C CA . TYR A 1 288 ? 16.783 -6.918 3.889 1.00 98.69 288 TYR A CA 1
ATOM 2252 C C . TYR A 1 288 ? 15.972 -6.768 5.183 1.00 98.69 288 TYR A C 1
ATOM 2254 O O . TYR A 1 288 ? 14.904 -6.159 5.150 1.00 98.69 288 TYR A O 1
ATOM 2262 N N . ALA A 1 289 ? 16.470 -7.246 6.327 1.00 97.69 289 ALA A N 1
ATOM 2263 C CA . ALA A 1 289 ? 15.798 -7.059 7.612 1.00 97.69 289 ALA A CA 1
ATOM 2264 C C . ALA A 1 289 ? 15.626 -5.572 7.952 1.00 97.69 289 ALA A C 1
ATOM 2266 O O . ALA A 1 289 ? 14.530 -5.138 8.307 1.00 97.69 289 ALA A O 1
ATOM 2267 N N . GLN A 1 290 ? 16.677 -4.767 7.786 1.00 97.56 290 GLN A N 1
ATOM 2268 C CA . GLN A 1 290 ? 16.621 -3.322 8.015 1.00 97.56 290 GLN A CA 1
ATOM 2269 C C . GLN A 1 290 ? 15.634 -2.623 7.070 1.00 97.56 290 GLN A C 1
ATOM 2271 O O . GLN A 1 290 ? 14.830 -1.809 7.532 1.00 97.56 290 GLN A O 1
ATOM 2276 N N . LEU A 1 291 ? 15.621 -2.981 5.780 1.00 98.31 291 LEU A N 1
ATOM 2277 C CA . LEU A 1 291 ? 14.649 -2.458 4.813 1.00 98.31 291 LEU A CA 1
ATOM 2278 C C . LEU A 1 291 ? 13.217 -2.791 5.222 1.00 98.31 291 LEU A C 1
ATOM 2280 O O . LEU A 1 291 ? 12.366 -1.909 5.267 1.00 98.31 291 LEU A O 1
ATOM 2284 N N . PHE A 1 292 ? 12.940 -4.049 5.559 1.00 97.50 292 PHE A N 1
ATOM 2285 C CA . PHE A 1 292 ? 11.590 -4.479 5.913 1.00 97.50 292 PHE A CA 1
ATOM 2286 C C . PHE A 1 292 ? 11.133 -3.933 7.268 1.00 97.50 292 PHE A C 1
ATOM 2288 O O . PHE A 1 292 ? 9.950 -3.633 7.434 1.00 97.50 292 PHE A O 1
ATOM 2295 N N . ARG A 1 293 ? 12.058 -3.699 8.204 1.00 95.06 293 ARG A N 1
ATOM 2296 C CA . ARG A 1 293 ? 11.790 -2.950 9.436 1.00 95.06 293 ARG A CA 1
ATOM 2297 C C . ARG A 1 293 ? 11.398 -1.505 9.141 1.00 95.06 293 ARG A C 1
ATOM 2299 O O . ARG A 1 293 ? 10.439 -1.010 9.734 1.00 95.06 293 ARG A O 1
ATOM 2306 N N . LEU A 1 294 ? 12.103 -0.851 8.216 1.00 95.50 294 LEU A N 1
ATOM 2307 C CA . LEU A 1 294 ? 11.770 0.495 7.760 1.00 95.50 294 LEU A CA 1
ATOM 2308 C C . LEU A 1 294 ? 10.415 0.514 7.044 1.00 95.50 294 LEU A C 1
ATOM 2310 O O . LEU A 1 294 ? 9.549 1.288 7.429 1.00 95.50 294 LEU A O 1
ATOM 2314 N N . PHE A 1 295 ? 10.174 -0.369 6.074 1.00 97.19 295 PHE A N 1
ATOM 2315 C CA . PHE A 1 295 ? 8.887 -0.449 5.377 1.00 97.19 295 PHE A CA 1
ATOM 2316 C C . PHE A 1 295 ? 7.725 -0.655 6.346 1.00 97.19 295 PHE A C 1
ATOM 2318 O O . PHE A 1 295 ? 6.705 0.020 6.248 1.00 97.19 295 PHE A O 1
ATOM 2325 N N . ARG A 1 296 ? 7.902 -1.519 7.348 1.00 90.62 296 ARG A N 1
ATOM 2326 C CA . ARG A 1 296 ? 6.896 -1.769 8.384 1.00 90.62 296 ARG A CA 1
ATOM 2327 C C . ARG A 1 296 ? 6.569 -0.534 9.226 1.00 90.62 296 ARG A C 1
ATOM 2329 O O . ARG A 1 296 ? 5.447 -0.418 9.700 1.00 90.62 296 ARG A O 1
ATOM 2336 N N . LYS A 1 297 ? 7.515 0.390 9.418 1.00 89.62 297 LYS A N 1
ATOM 2337 C CA . LYS A 1 297 ? 7.265 1.676 10.096 1.00 89.62 297 LYS A CA 1
ATOM 2338 C C . LYS A 1 297 ? 6.304 2.580 9.303 1.00 89.62 297 LYS A C 1
ATOM 2340 O O . LYS A 1 297 ? 5.700 3.469 9.895 1.00 89.62 297 LYS A O 1
ATOM 2345 N N . TYR A 1 298 ? 6.159 2.339 7.999 1.00 92.94 298 TYR A N 1
ATOM 2346 C CA . TYR A 1 298 ? 5.352 3.124 7.060 1.00 92.94 298 TYR A CA 1
ATOM 2347 C C . TYR A 1 298 ? 4.309 2.256 6.332 1.00 92.94 298 TYR A C 1
ATOM 2349 O O . TYR A 1 298 ? 3.996 2.493 5.163 1.00 92.94 298 TYR A O 1
ATOM 2357 N N . ASP A 1 299 ? 3.768 1.234 7.003 1.00 91.25 299 ASP A N 1
ATOM 2358 C CA . ASP A 1 299 ? 2.781 0.313 6.425 1.00 91.25 299 ASP A CA 1
ATOM 2359 C C . ASP A 1 299 ? 1.406 0.957 6.163 1.00 91.25 299 ASP A C 1
ATOM 2361 O O . ASP A 1 299 ? 0.599 0.417 5.409 1.00 91.25 299 ASP A O 1
ATOM 2365 N N . ASP A 1 300 ? 1.153 2.143 6.719 1.00 88.00 300 ASP A N 1
ATOM 2366 C CA . ASP A 1 300 ? 0.004 2.986 6.389 1.00 88.00 300 ASP A CA 1
ATOM 2367 C C . ASP A 1 300 ? 0.148 3.681 5.022 1.00 88.00 300 ASP A C 1
ATOM 2369 O O . ASP A 1 300 ? -0.850 4.058 4.395 1.00 88.00 300 ASP A O 1
ATOM 2373 N N . VAL A 1 301 ? 1.381 3.819 4.529 1.00 93.00 301 VAL A N 1
ATOM 2374 C CA . VAL A 1 301 ? 1.728 4.488 3.264 1.00 93.00 301 VAL A CA 1
ATOM 2375 C C . VAL A 1 301 ? 2.036 3.481 2.159 1.00 93.00 301 VAL A C 1
ATOM 2377 O O . VAL A 1 301 ? 1.642 3.691 1.009 1.00 93.00 301 VAL A O 1
ATOM 2380 N N . ILE A 1 302 ? 2.741 2.399 2.498 1.00 98.00 302 ILE A N 1
ATOM 2381 C CA . ILE A 1 302 ? 3.187 1.382 1.545 1.00 98.00 302 ILE A CA 1
ATOM 2382 C C . ILE A 1 302 ? 2.037 0.433 1.212 1.00 98.00 302 ILE A C 1
ATOM 2384 O O . ILE A 1 302 ? 1.553 -0.326 2.045 1.00 98.00 302 ILE A O 1
ATOM 2388 N N . ASP A 1 303 ? 1.642 0.442 -0.054 1.00 97.50 303 ASP A N 1
ATOM 2389 C CA . ASP A 1 303 ? 0.522 -0.330 -0.582 1.00 97.50 303 ASP A CA 1
ATOM 2390 C C . ASP A 1 303 ? 0.970 -1.703 -1.115 1.00 97.50 303 ASP A C 1
ATOM 2392 O O . ASP A 1 303 ? 0.230 -2.691 -1.038 1.00 97.50 303 ASP A O 1
ATOM 2396 N N . ARG A 1 304 ? 2.195 -1.777 -1.655 1.00 98.56 304 ARG A N 1
ATOM 2397 C CA . ARG A 1 304 ? 2.789 -2.982 -2.257 1.00 98.56 304 ARG A CA 1
ATOM 2398 C C . ARG A 1 304 ? 4.310 -2.980 -2.103 1.00 98.56 304 ARG A C 1
ATOM 2400 O O . ARG A 1 304 ? 4.932 -1.940 -2.292 1.00 98.56 304 ARG A O 1
ATOM 2407 N N . VAL A 1 305 ? 4.896 -4.154 -1.865 1.00 98.75 305 VAL A N 1
ATOM 2408 C CA . VAL A 1 305 ? 6.341 -4.402 -2.017 1.00 98.75 305 VAL A CA 1
ATOM 2409 C C . VAL A 1 305 ? 6.531 -5.563 -2.980 1.00 98.75 305 VAL A C 1
ATOM 2411 O O . VAL A 1 305 ? 5.979 -6.643 -2.758 1.00 98.75 305 VAL A O 1
ATOM 2414 N N . SER A 1 306 ? 7.274 -5.329 -4.059 1.00 98.75 306 SER A N 1
ATOM 2415 C CA . SER A 1 306 ? 7.530 -6.300 -5.118 1.00 98.75 306 SER A CA 1
ATOM 2416 C C . SER A 1 306 ? 9.019 -6.504 -5.327 1.00 98.75 306 SER A C 1
ATOM 2418 O O . SER A 1 306 ? 9.752 -5.528 -5.420 1.00 98.75 306 SER A O 1
ATOM 2420 N N . PHE A 1 307 ? 9.448 -7.761 -5.409 1.00 98.75 307 PHE A N 1
ATOM 2421 C CA . PHE A 1 307 ? 10.828 -8.120 -5.752 1.00 98.75 307 PHE A CA 1
ATOM 2422 C C . PHE A 1 307 ? 11.006 -8.188 -7.266 1.00 98.75 307 PHE A C 1
ATOM 2424 O O . PHE A 1 307 ? 10.069 -8.597 -7.951 1.00 98.75 307 PHE A O 1
ATOM 2431 N N . TRP A 1 308 ? 12.175 -7.844 -7.805 1.00 98.50 308 TRP A N 1
ATOM 2432 C CA . TRP A 1 308 ? 12.413 -7.939 -9.250 1.00 98.50 308 TRP A CA 1
ATOM 2433 C C . TRP A 1 308 ? 13.040 -9.283 -9.636 1.00 98.50 308 TRP A C 1
ATOM 2435 O O . TRP A 1 308 ? 14.237 -9.503 -9.474 1.00 98.50 308 TRP A O 1
ATOM 2445 N N . ASN A 1 309 ? 12.196 -10.177 -10.165 1.00 98.38 309 ASN A N 1
ATOM 2446 C CA . ASN A 1 309 ? 12.425 -11.605 -10.424 1.00 98.38 309 ASN A CA 1
ATOM 2447 C C . ASN A 1 309 ? 12.138 -12.531 -9.222 1.00 98.38 309 ASN A C 1
ATOM 2449 O O . ASN A 1 309 ? 12.215 -12.147 -8.056 1.00 98.38 309 ASN A O 1
ATOM 2453 N N . LEU A 1 310 ? 11.753 -13.779 -9.524 1.00 97.69 310 LEU A N 1
ATOM 2454 C CA . LEU A 1 310 ? 11.243 -14.739 -8.535 1.00 97.69 310 LEU A CA 1
ATOM 2455 C C . LEU A 1 310 ? 12.333 -15.318 -7.627 1.00 97.69 310 LEU A C 1
ATOM 2457 O O . LEU A 1 310 ? 12.102 -15.560 -6.445 1.00 97.69 310 LEU A O 1
ATOM 2461 N N . HIS A 1 311 ? 13.504 -15.589 -8.194 1.00 97.88 311 HIS A N 1
ATOM 2462 C CA . HIS A 1 311 ? 14.612 -16.232 -7.504 1.00 97.88 311 HIS A CA 1
ATOM 2463 C C . HIS A 1 311 ? 15.937 -15.917 -8.216 1.00 97.88 311 HIS A C 1
ATOM 2465 O O . HIS A 1 311 ? 15.929 -15.512 -9.382 1.00 97.88 311 HIS A O 1
ATOM 2471 N N . ASP A 1 312 ? 17.077 -16.108 -7.544 1.00 98.31 312 ASP A N 1
ATOM 2472 C CA . ASP A 1 312 ? 18.409 -15.671 -8.009 1.00 98.31 312 ASP A CA 1
ATOM 2473 C C . ASP A 1 312 ? 18.750 -16.136 -9.440 1.00 98.31 312 ASP A C 1
ATOM 2475 O O . ASP A 1 312 ? 19.462 -15.458 -10.181 1.00 98.31 312 ASP A O 1
ATOM 2479 N N . GLY A 1 313 ? 18.212 -17.288 -9.855 1.00 96.25 313 GLY A N 1
ATOM 2480 C CA . GLY A 1 313 ? 18.423 -17.866 -11.184 1.00 96.25 313 GLY A CA 1
ATOM 2481 C C . GLY A 1 313 ? 17.796 -17.081 -12.335 1.00 96.25 313 GLY A C 1
ATOM 2482 O O . GLY A 1 313 ? 18.216 -17.262 -13.473 1.00 96.25 313 GLY A O 1
ATOM 2483 N N . GLN A 1 314 ? 16.817 -16.228 -12.039 1.00 96.00 314 GLN A N 1
ATOM 2484 C CA . GLN A 1 314 ? 16.062 -15.440 -13.016 1.00 96.00 314 GLN A CA 1
ATOM 2485 C C . GLN A 1 314 ? 16.355 -13.942 -12.925 1.00 96.00 314 GLN A C 1
ATOM 2487 O O . GLN A 1 314 ? 15.763 -13.179 -13.674 1.00 96.00 314 GLN A O 1
ATOM 2492 N N . SER A 1 315 ? 17.226 -13.508 -12.008 1.00 97.38 315 SER A N 1
ATOM 2493 C CA . SER A 1 315 ? 17.496 -12.082 -11.833 1.00 97.38 315 SER A CA 1
ATOM 2494 C C . SER A 1 315 ? 18.152 -11.468 -13.071 1.00 97.38 315 SER A C 1
ATOM 2496 O O . SER A 1 315 ? 19.158 -11.989 -13.562 1.00 97.38 315 SER A O 1
ATOM 2498 N N . TRP A 1 316 ? 17.646 -10.315 -13.509 1.00 96.31 316 TRP A N 1
ATOM 2499 C CA . TRP A 1 316 ? 18.258 -9.471 -14.541 1.00 96.31 316 TRP A CA 1
ATOM 2500 C C . TRP A 1 316 ? 19.712 -9.071 -14.221 1.00 96.31 316 TRP A C 1
ATOM 2502 O O . TRP A 1 316 ? 20.525 -8.864 -15.126 1.00 96.31 316 TRP A O 1
ATOM 2512 N N . LEU A 1 317 ? 20.085 -9.030 -12.935 1.00 96.75 317 LEU A N 1
ATOM 2513 C CA . LEU A 1 317 ? 21.446 -8.730 -12.478 1.00 96.75 317 LEU A CA 1
ATOM 2514 C C . LEU A 1 317 ? 22.459 -9.839 -12.805 1.00 96.75 317 LEU A C 1
ATOM 2516 O O . LEU A 1 317 ? 23.657 -9.653 -12.584 1.00 96.75 317 LEU A O 1
ATOM 2520 N N . ASN A 1 318 ? 22.009 -10.977 -13.344 1.00 96.88 318 ASN A N 1
ATOM 2521 C CA . ASN A 1 318 ? 22.900 -11.969 -13.939 1.00 96.88 318 ASN A CA 1
ATOM 2522 C C . ASN A 1 318 ? 23.460 -11.518 -15.297 1.00 96.88 318 ASN A C 1
ATOM 2524 O O . ASN A 1 318 ? 24.522 -11.989 -15.689 1.00 96.88 318 ASN A O 1
ATOM 2528 N N . ASP A 1 319 ? 22.788 -10.603 -16.002 1.00 94.25 319 ASP A N 1
ATOM 2529 C CA . ASP A 1 319 ? 23.189 -10.143 -17.339 1.00 94.25 319 ASP A CA 1
ATOM 2530 C C . ASP A 1 319 ? 23.526 -8.645 -17.378 1.00 94.25 319 ASP A C 1
ATOM 2532 O O . ASP A 1 319 ? 24.334 -8.206 -18.202 1.00 94.25 319 ASP A O 1
ATOM 2536 N N . PHE A 1 320 ? 22.955 -7.849 -16.467 1.00 92.00 320 PHE A N 1
ATOM 2537 C CA . PHE A 1 320 ? 23.172 -6.406 -16.393 1.00 92.00 320 PHE A CA 1
ATOM 2538 C C . PHE A 1 320 ? 23.921 -5.983 -15.118 1.00 92.00 320 PHE A C 1
ATOM 2540 O O . PHE A 1 320 ? 23.580 -6.451 -14.031 1.00 92.00 320 PHE A O 1
ATOM 2547 N N . PRO A 1 321 ? 24.913 -5.068 -15.185 1.00 91.50 321 PRO A N 1
ATOM 2548 C CA . PRO A 1 321 ? 25.415 -4.390 -16.391 1.00 91.50 321 PRO A CA 1
ATOM 2549 C C . PRO A 1 321 ? 26.411 -5.209 -17.233 1.00 91.50 321 PRO A C 1
ATOM 2551 O O . PRO A 1 321 ? 26.763 -4.798 -18.349 1.00 91.50 321 PRO A O 1
ATOM 2554 N N . TRP A 1 322 ? 26.838 -6.362 -16.718 1.00 93.56 322 TRP A N 1
ATOM 2555 C CA . TRP A 1 322 ? 27.573 -7.407 -17.430 1.00 93.56 322 TRP A CA 1
ATOM 2556 C C . TRP A 1 322 ? 27.163 -8.790 -16.912 1.00 93.56 322 TRP A C 1
ATOM 2558 O O . TRP A 1 322 ? 26.584 -8.914 -15.828 1.00 93.56 322 TRP A O 1
ATOM 2568 N N . LYS A 1 323 ? 27.523 -9.830 -17.671 1.00 94.50 323 LYS A N 1
ATOM 2569 C CA . LYS A 1 323 ? 27.211 -11.219 -17.340 1.00 94.50 323 LYS A CA 1
ATOM 2570 C C . LYS A 1 323 ? 27.976 -11.696 -16.100 1.00 94.50 323 LYS A C 1
ATOM 2572 O O . LYS A 1 323 ? 29.205 -11.711 -16.113 1.00 94.50 323 LYS A O 1
ATOM 2577 N N . ARG A 1 324 ? 27.259 -12.111 -15.055 1.00 95.25 324 ARG A N 1
ATOM 2578 C CA . ARG A 1 324 ? 27.800 -12.625 -13.785 1.00 95.25 324 ARG A CA 1
ATOM 2579 C C . ARG A 1 324 ? 26.818 -13.574 -13.092 1.00 95.25 324 ARG A C 1
ATOM 2581 O O . ARG A 1 324 ? 25.652 -13.650 -13.457 1.00 95.25 324 ARG A O 1
ATOM 2588 N N . VAL A 1 325 ? 27.288 -14.303 -12.085 1.00 97.06 325 VAL A N 1
ATOM 2589 C CA . VAL A 1 325 ? 26.453 -15.150 -11.223 1.00 97.06 325 VAL A CA 1
ATOM 2590 C C . VAL A 1 325 ? 26.109 -14.344 -9.978 1.00 97.06 325 VAL A C 1
ATOM 2592 O O . VAL A 1 325 ? 26.907 -14.244 -9.050 1.00 97.06 325 VAL A O 1
ATOM 2595 N N . ASN A 1 326 ? 24.939 -13.707 -9.991 1.00 97.62 326 ASN A N 1
ATOM 2596 C CA . ASN A 1 326 ? 24.488 -12.856 -8.895 1.00 97.62 326 ASN A CA 1
ATOM 2597 C C . ASN A 1 326 ? 23.507 -13.589 -7.966 1.00 97.62 326 ASN A C 1
ATOM 2599 O O . ASN A 1 326 ? 22.953 -14.631 -8.333 1.00 97.62 326 ASN A O 1
ATOM 2603 N N . HIS A 1 327 ? 23.303 -13.034 -6.769 1.00 98.19 327 HIS A N 1
ATOM 2604 C CA . HIS A 1 327 ? 22.430 -13.588 -5.733 1.00 98.19 327 HIS A CA 1
ATOM 2605 C C . HIS A 1 327 ? 21.559 -12.526 -5.041 1.00 98.19 327 HIS A C 1
ATOM 2607 O O . HIS A 1 327 ? 21.652 -12.375 -3.820 1.00 98.19 327 HIS A O 1
ATOM 2613 N N . PRO A 1 328 ? 20.737 -11.751 -5.766 1.00 98.06 328 PRO A N 1
ATOM 2614 C CA . PRO A 1 328 ? 20.188 -10.520 -5.219 1.00 98.06 328 PRO A CA 1
ATOM 2615 C C . PRO A 1 328 ? 18.822 -10.652 -4.527 1.00 98.06 328 PRO A C 1
ATOM 2617 O O . PRO A 1 328 ? 18.326 -9.654 -4.017 1.00 98.06 328 PRO A O 1
ATOM 2620 N N . LEU A 1 329 ? 18.208 -11.844 -4.503 1.00 98.50 329 LEU A N 1
ATOM 2621 C CA . LEU A 1 329 ? 16.807 -12.048 -4.097 1.00 98.50 329 LEU A CA 1
ATOM 2622 C C . LEU A 1 329 ? 16.660 -12.898 -2.826 1.00 98.50 329 LEU A C 1
ATOM 2624 O O . LEU A 1 329 ? 17.639 -13.313 -2.209 1.00 98.50 329 LEU A O 1
ATOM 2628 N N . LEU A 1 330 ? 15.415 -13.176 -2.423 1.00 98.56 330 LEU A N 1
ATOM 2629 C CA . LEU A 1 330 ? 15.103 -13.976 -1.229 1.00 98.56 330 LEU A CA 1
ATOM 2630 C C . LEU A 1 330 ? 15.207 -15.493 -1.434 1.00 98.56 330 LEU A C 1
ATOM 2632 O O . LEU A 1 330 ? 15.330 -16.230 -0.456 1.00 98.56 330 LEU A O 1
ATOM 2636 N N . PHE A 1 331 ? 15.155 -15.961 -2.681 1.00 98.50 331 PHE A N 1
ATOM 2637 C CA . PHE A 1 331 ? 15.173 -17.382 -3.023 1.00 98.50 331 PHE A CA 1
ATOM 2638 C C . PHE A 1 331 ? 16.364 -17.709 -3.920 1.00 98.50 331 PHE A C 1
ATOM 2640 O O . PHE A 1 331 ? 16.710 -16.932 -4.813 1.00 98.50 331 PHE A O 1
ATOM 2647 N N . ASP A 1 332 ? 16.987 -18.861 -3.689 1.00 97.75 332 ASP A N 1
ATOM 2648 C CA . ASP A 1 332 ? 18.150 -19.317 -4.448 1.00 97.75 332 ASP A CA 1
ATOM 2649 C C . ASP A 1 332 ? 17.789 -19.814 -5.863 1.00 97.75 332 ASP A C 1
ATOM 2651 O O . ASP A 1 332 ? 16.648 -19.762 -6.326 1.00 97.75 332 ASP A O 1
ATOM 2655 N N . ARG A 1 333 ? 18.773 -20.319 -6.609 1.00 96.38 333 ARG A N 1
ATOM 2656 C CA . ARG A 1 333 ? 18.567 -20.804 -7.986 1.00 96.38 333 ARG A CA 1
ATOM 2657 C C . ARG A 1 333 ? 17.627 -22.016 -8.073 1.00 96.38 333 ARG A C 1
ATOM 2659 O O . ARG A 1 333 ? 17.121 -22.285 -9.158 1.00 96.38 333 ARG A O 1
ATOM 2666 N N . GLN A 1 334 ? 17.380 -22.705 -6.963 1.00 95.44 334 GLN A N 1
ATOM 2667 C CA . GLN A 1 334 ? 16.484 -23.851 -6.837 1.00 95.44 334 GLN A CA 1
ATOM 2668 C C . GLN A 1 334 ? 15.127 -23.465 -6.219 1.00 95.44 334 GLN A C 1
ATOM 2670 O O . GLN A 1 334 ? 14.303 -24.344 -5.971 1.00 95.44 334 GLN A O 1
ATOM 2675 N N . GLY A 1 335 ? 14.886 -22.173 -5.967 1.00 95.44 335 GLY A N 1
ATOM 2676 C CA . GLY A 1 335 ? 13.655 -21.672 -5.360 1.00 95.44 335 GLY A CA 1
ATOM 2677 C C . GLY A 1 335 ? 13.562 -21.922 -3.853 1.00 95.44 335 GLY A C 1
ATOM 2678 O O . GLY A 1 335 ? 12.475 -21.802 -3.287 1.00 95.44 335 GLY A O 1
ATOM 2679 N N . LYS A 1 336 ? 14.667 -22.280 -3.185 1.00 95.88 336 LYS A N 1
ATOM 2680 C CA . LYS A 1 336 ? 14.688 -22.470 -1.730 1.00 95.88 336 LYS A CA 1
ATOM 2681 C C . LYS A 1 336 ? 14.932 -21.137 -1.011 1.00 95.88 336 LYS A C 1
ATOM 2683 O O . LYS A 1 336 ? 15.644 -20.283 -1.546 1.00 95.88 336 LYS A O 1
ATOM 2688 N N . PRO A 1 337 ? 14.361 -20.939 0.191 1.00 97.19 337 PRO A N 1
ATOM 2689 C CA . PRO A 1 337 ? 14.617 -19.753 1.003 1.00 97.19 337 PRO A CA 1
ATOM 2690 C C . PRO A 1 337 ? 16.107 -19.546 1.303 1.00 97.19 337 PRO A C 1
ATOM 2692 O O . PRO A 1 337 ? 16.804 -20.479 1.702 1.00 97.19 337 PRO A O 1
ATOM 2695 N N . LYS A 1 338 ? 16.583 -18.310 1.143 1.00 98.12 338 LYS A N 1
ATOM 2696 C CA . LYS A 1 338 ? 17.902 -17.851 1.609 1.00 98.12 338 LYS A CA 1
ATOM 2697 C C . LYS A 1 338 ? 17.789 -17.264 3.023 1.00 98.12 338 LYS A C 1
ATOM 2699 O O . LYS A 1 338 ? 16.686 -16.889 3.418 1.00 98.12 338 LYS A O 1
ATOM 2704 N N . PRO A 1 339 ? 18.907 -17.027 3.739 1.00 98.50 339 PRO A N 1
ATOM 2705 C CA . PRO A 1 339 ? 18.883 -16.316 5.024 1.00 98.50 339 PRO A CA 1
ATOM 2706 C C . PRO A 1 339 ? 18.128 -14.976 4.982 1.00 98.50 339 PRO A C 1
ATOM 2708 O O . PRO A 1 339 ? 17.502 -14.580 5.961 1.00 98.50 339 PRO A O 1
ATOM 2711 N N . ALA A 1 340 ? 18.134 -14.295 3.829 1.00 98.38 340 ALA A N 1
ATOM 2712 C CA . ALA A 1 340 ? 17.360 -13.078 3.613 1.00 98.38 340 ALA A CA 1
ATOM 2713 C C . ALA A 1 340 ? 15.840 -13.290 3.717 1.00 98.38 340 ALA A C 1
ATOM 2715 O O . ALA A 1 340 ? 15.158 -12.439 4.280 1.00 98.38 340 ALA A O 1
ATOM 2716 N N . TYR A 1 341 ? 15.304 -14.415 3.227 1.00 98.06 341 TYR A N 1
ATOM 2717 C CA . TYR A 1 341 ? 13.885 -14.747 3.386 1.00 98.06 341 TYR A CA 1
ATOM 2718 C C . TYR A 1 341 ? 13.519 -14.867 4.864 1.00 98.06 341 TYR A C 1
ATOM 2720 O O . TYR A 1 341 ? 12.570 -14.228 5.316 1.00 98.06 341 TYR A O 1
ATOM 2728 N N . ASP A 1 342 ? 14.299 -15.639 5.623 1.00 96.00 342 ASP A N 1
ATOM 2729 C CA . ASP A 1 342 ? 14.039 -15.869 7.046 1.00 96.00 342 ASP A CA 1
ATOM 2730 C C . ASP A 1 342 ? 14.117 -14.564 7.842 1.00 96.00 342 ASP A C 1
ATOM 2732 O O . ASP A 1 342 ? 13.285 -14.313 8.713 1.00 96.00 342 ASP A O 1
ATOM 2736 N N . ALA A 1 343 ? 15.077 -13.698 7.509 1.00 96.25 343 ALA A N 1
ATOM 2737 C CA . ALA A 1 343 ? 15.222 -12.387 8.124 1.00 96.25 343 ALA A CA 1
ATOM 2738 C C . ALA A 1 343 ? 14.014 -11.475 7.834 1.00 96.25 343 ALA A C 1
ATOM 2740 O O . ALA A 1 343 ? 13.464 -10.874 8.758 1.00 96.25 343 ALA A O 1
ATOM 2741 N N . VAL A 1 344 ? 13.538 -11.435 6.584 1.00 96.62 344 VAL A N 1
ATOM 2742 C CA . VAL A 1 344 ? 12.331 -10.682 6.197 1.00 96.62 344 VAL A CA 1
ATOM 2743 C C . VAL A 1 344 ? 11.090 -11.218 6.903 1.00 96.62 344 VAL A C 1
ATOM 2745 O O . VAL A 1 344 ? 10.341 -10.446 7.504 1.00 96.62 344 VAL A O 1
ATOM 2748 N N . VAL A 1 345 ? 10.867 -12.535 6.867 1.00 93.94 345 VAL A N 1
ATOM 2749 C CA . VAL A 1 345 ? 9.711 -13.157 7.523 1.00 93.94 345 VAL A CA 1
ATOM 2750 C C . VAL A 1 345 ? 9.753 -12.903 9.021 1.00 93.94 345 VAL A C 1
ATOM 2752 O O . VAL A 1 345 ? 8.729 -12.541 9.585 1.00 93.94 345 VAL A O 1
ATOM 2755 N N . LYS A 1 346 ? 10.920 -13.004 9.664 1.00 90.69 346 LYS A N 1
ATOM 2756 C CA . LYS A 1 346 ? 11.080 -12.693 11.087 1.00 90.69 346 LYS A CA 1
ATOM 2757 C C . LYS A 1 346 ? 10.709 -11.243 11.404 1.00 90.69 346 LYS A C 1
ATOM 2759 O O . LYS A 1 346 ? 9.963 -11.025 12.355 1.00 90.69 346 LYS A O 1
ATOM 2764 N N . GLU A 1 347 ? 11.180 -10.264 10.630 1.00 90.06 347 GLU A N 1
ATOM 2765 C CA . GLU A 1 347 ? 10.853 -8.843 10.854 1.00 90.06 347 GLU A CA 1
ATOM 2766 C C . GLU A 1 347 ? 9.360 -8.542 10.670 1.00 90.06 347 GLU A C 1
ATOM 2768 O O . GLU A 1 347 ? 8.787 -7.739 11.412 1.00 90.06 347 GLU A O 1
ATOM 2773 N N . LEU A 1 348 ? 8.710 -9.200 9.707 1.00 87.31 348 LEU A N 1
ATOM 2774 C CA . LEU A 1 348 ? 7.278 -9.039 9.458 1.00 87.31 348 LEU A CA 1
ATOM 2775 C C . LEU A 1 348 ? 6.419 -9.790 10.486 1.00 87.31 348 LEU A C 1
ATOM 2777 O O . LEU A 1 348 ? 5.426 -9.255 10.980 1.00 87.31 348 LEU A O 1
ATOM 2781 N N . ALA A 1 349 ? 6.830 -10.997 10.872 1.00 78.69 349 ALA A N 1
ATOM 2782 C CA . ALA A 1 349 ? 6.155 -11.821 11.868 1.00 78.69 349 ALA A CA 1
ATOM 2783 C C . ALA A 1 349 ? 6.270 -11.243 13.282 1.00 78.69 349 ALA A C 1
ATOM 2785 O O . ALA A 1 349 ? 5.320 -11.346 14.059 1.00 78.69 349 ALA A O 1
ATOM 2786 N N . ALA A 1 350 ? 7.391 -10.583 13.601 1.00 66.62 350 ALA A N 1
ATOM 2787 C CA . ALA A 1 350 ? 7.628 -9.952 14.899 1.00 66.62 350 ALA A CA 1
ATOM 2788 C C . ALA A 1 350 ? 6.533 -8.940 15.283 1.00 66.62 350 ALA A C 1
ATOM 2790 O O . ALA A 1 350 ? 6.350 -8.665 16.469 1.00 66.62 350 ALA A O 1
ATOM 2791 N N . VAL A 1 351 ? 5.788 -8.402 14.303 1.00 53.75 351 VAL A N 1
ATOM 2792 C CA . VAL A 1 351 ? 4.703 -7.433 14.523 1.00 53.75 351 VAL A CA 1
ATOM 2793 C C . VAL A 1 351 ? 3.432 -7.782 13.735 1.00 53.75 351 VAL A C 1
ATOM 2795 O O . VAL A 1 351 ? 2.639 -6.907 13.387 1.00 53.75 351 VAL A O 1
ATOM 2798 N N . VAL A 1 352 ? 3.084 -9.069 13.649 1.00 53.81 352 VAL A N 1
ATOM 2799 C CA . VAL A 1 352 ? 1.658 -9.441 13.797 1.00 53.81 352 VAL A CA 1
ATOM 2800 C C . VAL A 1 352 ? 1.283 -9.279 15.284 1.00 53.81 352 VAL A C 1
ATOM 2802 O O . VAL A 1 352 ? 0.808 -10.192 15.952 1.00 53.81 352 VAL A O 1
ATOM 2805 N N . ALA A 1 353 ? 1.608 -8.111 15.846 1.00 55.06 353 ALA A N 1
ATOM 2806 C CA . ALA A 1 353 ? 1.497 -7.819 17.260 1.00 55.06 353 ALA A CA 1
ATOM 2807 C C . ALA A 1 353 ? 0.011 -7.681 17.619 1.00 55.06 353 ALA A C 1
ATOM 2809 O O . ALA A 1 353 ? -0.745 -7.106 16.825 1.00 55.06 353 ALA A O 1
ATOM 2810 N N . PRO A 1 354 ? -0.406 -8.122 18.822 1.00 59.22 354 PRO A N 1
ATOM 2811 C CA . PRO A 1 354 ? -1.772 -7.974 19.321 1.00 59.22 354 PRO A CA 1
ATOM 2812 C C . PRO A 1 354 ? -2.369 -6.591 19.049 1.00 59.22 354 PRO A C 1
ATOM 2814 O O . PRO A 1 354 ? -3.520 -6.507 18.649 1.00 59.22 354 PRO A O 1
ATOM 2817 N N . ALA A 1 355 ? -1.572 -5.520 19.140 1.00 61.50 355 ALA A N 1
ATOM 2818 C CA . ALA A 1 355 ? -2.003 -4.150 18.869 1.00 61.50 355 ALA A CA 1
ATOM 2819 C C . ALA A 1 355 ? -2.655 -3.954 17.485 1.00 61.50 355 ALA A C 1
ATOM 2821 O O . ALA A 1 355 ? -3.706 -3.334 17.399 1.00 61.50 355 ALA A O 1
ATOM 2822 N N . ARG A 1 356 ? -2.105 -4.518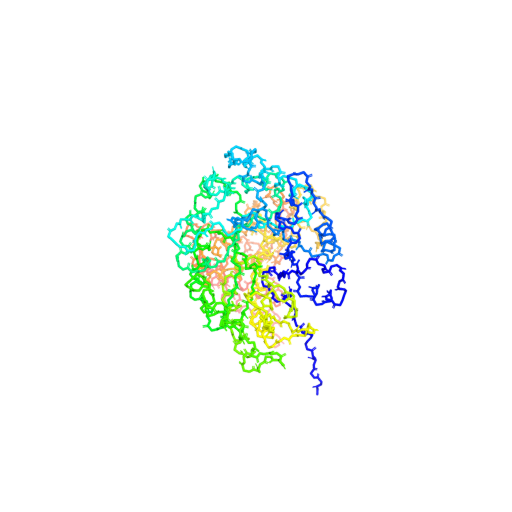 16.400 1.00 63.44 356 ARG A N 1
ATOM 2823 C CA . ARG A 1 356 ? -2.680 -4.344 15.051 1.00 63.44 356 ARG A CA 1
ATOM 2824 C C . ARG A 1 356 ? -3.925 -5.202 14.837 1.00 63.44 356 ARG A C 1
ATOM 2826 O O . ARG A 1 356 ? -4.872 -4.761 14.190 1.00 63.44 356 ARG A O 1
ATOM 2833 N N . ALA A 1 357 ? -3.935 -6.417 15.386 1.00 71.00 357 ALA A N 1
ATOM 2834 C CA . ALA A 1 357 ? -5.133 -7.254 15.397 1.00 71.00 357 ALA A CA 1
ATOM 2835 C C . ALA A 1 357 ? -6.260 -6.579 16.196 1.00 71.00 357 ALA A C 1
ATOM 2837 O O . ALA A 1 357 ? -7.404 -6.584 15.749 1.00 71.00 357 ALA A O 1
ATOM 2838 N N . ILE A 1 358 ? -5.915 -5.937 17.316 1.00 77.38 358 ILE A N 1
ATOM 2839 C CA . ILE A 1 358 ? -6.822 -5.143 18.146 1.00 77.38 358 ILE A CA 1
ATOM 2840 C C . ILE A 1 358 ? -7.342 -3.935 17.366 1.00 77.38 358 ILE A C 1
ATOM 2842 O O . ILE A 1 358 ? -8.553 -3.769 17.307 1.00 77.38 358 ILE A O 1
ATOM 2846 N N . GLU A 1 359 ? -6.489 -3.145 16.704 1.00 79.38 359 GLU A N 1
ATOM 2847 C CA . GLU A 1 359 ? -6.946 -1.988 15.916 1.00 79.38 359 GLU A CA 1
ATOM 2848 C C . GLU A 1 359 ? -7.837 -2.402 14.735 1.00 79.38 359 GLU A C 1
ATOM 2850 O O . GLU A 1 359 ? -8.860 -1.770 14.480 1.00 79.38 359 GLU A O 1
ATOM 2855 N N . LYS A 1 360 ? -7.522 -3.507 14.045 1.00 79.62 360 LYS A N 1
ATOM 2856 C CA . LYS A 1 360 ? -8.380 -4.032 12.971 1.00 79.62 360 LYS A CA 1
ATOM 2857 C C . LYS A 1 360 ? -9.720 -4.543 13.507 1.00 79.62 360 LYS A C 1
ATOM 2859 O O . LYS A 1 360 ? -10.754 -4.259 12.908 1.00 79.62 360 LYS A O 1
ATOM 2864 N N . ALA A 1 361 ? -9.710 -5.292 14.611 1.00 84.12 361 ALA A N 1
ATOM 2865 C CA . ALA A 1 361 ? -10.932 -5.760 15.259 1.00 84.12 361 ALA A CA 1
ATOM 2866 C C . ALA A 1 361 ? -11.783 -4.575 15.731 1.00 84.12 361 ALA A C 1
ATOM 2868 O O . ALA A 1 361 ? -12.978 -4.540 15.471 1.00 84.12 361 ALA A O 1
ATOM 2869 N N . HIS A 1 362 ? -11.153 -3.568 16.334 1.00 89.56 362 HIS A N 1
ATOM 2870 C CA . HIS A 1 362 ? -11.782 -2.329 16.765 1.00 89.56 362 HIS A CA 1
ATOM 2871 C C . HIS A 1 362 ? -12.415 -1.572 15.589 1.00 89.56 362 HIS A C 1
ATOM 2873 O O . HIS A 1 362 ? -13.603 -1.263 15.642 1.00 89.56 362 HIS A O 1
ATOM 2879 N N . ALA A 1 363 ? -11.676 -1.342 14.499 1.00 87.12 363 ALA A N 1
ATOM 2880 C CA . ALA A 1 363 ? -12.206 -0.692 13.301 1.00 87.12 363 ALA A CA 1
ATOM 2881 C C . ALA A 1 363 ? -13.410 -1.448 12.717 1.00 87.12 363 ALA A C 1
ATOM 2883 O O . ALA A 1 363 ? -14.393 -0.830 12.308 1.00 87.12 363 ALA A O 1
ATOM 2884 N N . GLU A 1 364 ? -13.372 -2.783 12.726 1.00 90.44 364 GLU A N 1
ATOM 2885 C CA . GLU A 1 364 ? -14.484 -3.594 12.237 1.00 90.44 364 GLU A CA 1
ATOM 2886 C C . GLU A 1 364 ? -15.691 -3.586 13.184 1.00 90.44 364 GLU A C 1
ATOM 2888 O O . GLU A 1 364 ? -16.829 -3.559 12.708 1.00 90.44 364 GLU A O 1
ATOM 2893 N N . THR A 1 365 ? -15.462 -3.526 14.501 1.00 91.00 365 THR A N 1
ATOM 2894 C CA . THR A 1 365 ? -16.519 -3.295 15.493 1.00 91.00 365 THR A CA 1
ATOM 2895 C C . THR A 1 365 ? -17.250 -1.988 15.198 1.00 91.00 365 THR A C 1
ATOM 2897 O O . THR A 1 365 ? -18.474 -1.976 15.071 1.00 91.00 365 THR A O 1
ATOM 2900 N N . TRP A 1 366 ? -16.499 -0.902 15.004 1.00 93.88 366 TRP A N 1
ATOM 2901 C CA . TRP A 1 366 ? -17.053 0.412 14.673 1.00 93.88 366 TRP A CA 1
ATOM 2902 C C . TRP A 1 366 ? -17.822 0.412 13.357 1.00 93.88 366 TRP A C 1
ATOM 2904 O O . TRP A 1 366 ? -18.933 0.925 13.297 1.00 93.88 366 TRP A O 1
ATOM 2914 N N . ARG A 1 367 ? -17.257 -0.190 12.309 1.00 92.50 367 ARG A N 1
ATOM 2915 C CA . ARG A 1 367 ? -17.858 -0.188 10.972 1.00 92.50 367 ARG A CA 1
ATOM 2916 C C . ARG A 1 367 ? -19.159 -0.988 10.894 1.00 92.50 367 ARG A C 1
ATOM 2918 O O . ARG A 1 367 ? -20.036 -0.633 10.114 1.00 92.50 367 ARG A O 1
ATOM 2925 N N . ARG A 1 368 ? -19.257 -2.110 11.614 1.00 89.12 368 ARG A N 1
ATOM 2926 C CA . ARG A 1 368 ? -20.396 -3.038 11.493 1.00 89.12 368 ARG A CA 1
ATOM 2927 C C . ARG A 1 368 ? -21.486 -2.801 12.532 1.00 89.12 368 ARG A C 1
ATOM 2929 O O . ARG A 1 368 ? -22.667 -2.919 12.204 1.00 89.12 368 ARG A O 1
ATOM 2936 N N . PHE A 1 369 ? -21.091 -2.513 13.768 1.00 92.38 369 PHE A N 1
ATOM 2937 C CA . PHE A 1 369 ? -21.984 -2.635 14.918 1.00 92.38 369 PHE A CA 1
ATOM 2938 C C . PHE A 1 369 ? -22.359 -1.292 15.539 1.00 92.38 369 PHE A C 1
ATOM 2940 O O . PHE A 1 369 ? -23.441 -1.198 16.105 1.00 92.38 369 PHE A O 1
ATOM 2947 N N . VAL A 1 370 ? -21.535 -0.248 15.407 1.00 94.69 370 VAL A N 1
ATOM 2948 C CA . VAL A 1 370 ? -21.881 1.091 15.913 1.00 94.69 370 VAL A CA 1
ATOM 2949 C C . VAL A 1 370 ? -22.719 1.829 14.875 1.00 94.69 370 VAL A C 1
ATOM 2951 O O . VAL A 1 370 ? -22.261 2.058 13.756 1.00 94.69 370 VAL A O 1
ATOM 2954 N N . ASP A 1 371 ? -23.941 2.208 15.237 1.00 92.88 371 ASP A N 1
ATOM 2955 C CA . ASP A 1 371 ? -24.844 2.922 14.334 1.00 92.88 371 ASP A CA 1
ATOM 2956 C C . ASP A 1 371 ? -24.590 4.445 14.276 1.00 92.88 371 ASP A C 1
ATOM 2958 O O . ASP A 1 371 ? -23.636 5.004 14.843 1.00 92.88 371 ASP A O 1
ATOM 2962 N N . GLU A 1 372 ? -25.441 5.149 13.529 1.00 92.62 372 GLU A N 1
ATOM 2963 C CA . GLU A 1 372 ? -25.369 6.604 13.389 1.00 92.62 372 GLU A CA 1
ATOM 2964 C C . GLU A 1 372 ? -25.614 7.349 14.708 1.00 92.62 372 GLU A C 1
ATOM 2966 O O . GLU A 1 372 ? -25.004 8.395 14.933 1.00 92.62 372 GLU A O 1
ATOM 2971 N N . HIS A 1 373 ? -26.409 6.772 15.613 1.00 94.88 373 HIS A N 1
ATOM 2972 C CA . HIS A 1 373 ? -26.721 7.325 16.929 1.00 94.88 373 HIS A CA 1
ATOM 2973 C C . HIS A 1 373 ? -25.645 7.028 17.981 1.00 94.88 373 HIS A C 1
ATOM 2975 O O . HIS A 1 373 ? -25.719 7.561 19.085 1.00 94.88 373 HIS A O 1
ATOM 2981 N N . GLY A 1 37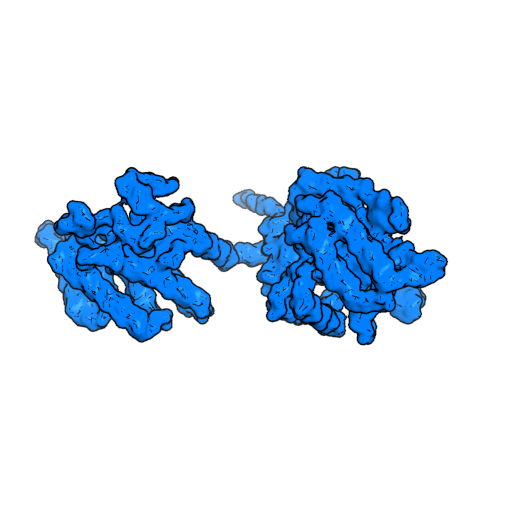4 ? -24.639 6.209 17.655 1.00 96.56 374 GLY A N 1
ATOM 2982 C CA . GLY A 1 374 ? -23.602 5.807 18.603 1.00 96.56 374 GLY A CA 1
ATOM 2983 C C . GLY A 1 374 ? -24.022 4.650 19.504 1.00 96.56 374 GLY A C 1
ATOM 2984 O O . GLY A 1 374 ? -23.463 4.489 20.585 1.00 96.56 374 GLY A O 1
ATOM 2985 N N . ILE A 1 375 ? -24.996 3.846 19.085 1.00 96.38 375 ILE A N 1
ATOM 2986 C CA . ILE A 1 375 ? -25.430 2.652 19.808 1.00 96.38 375 ILE A CA 1
ATOM 2987 C C . ILE A 1 375 ? -24.712 1.439 19.204 1.00 96.38 375 ILE A C 1
ATOM 2989 O O . ILE A 1 375 ? -24.700 1.237 17.988 1.00 96.38 375 ILE A O 1
ATOM 2993 N N . VAL A 1 376 ? -24.080 0.631 20.057 1.00 95.31 376 VAL A N 1
ATOM 2994 C CA . VAL A 1 376 ? -23.494 -0.661 19.684 1.00 95.31 376 VAL A CA 1
ATOM 2995 C C . VAL A 1 376 ? -24.620 -1.683 19.570 1.00 95.31 376 VAL A C 1
ATOM 2997 O O . VAL A 1 376 ? -25.257 -2.034 20.562 1.00 95.31 376 VAL A O 1
ATOM 3000 N N . ARG A 1 377 ? -24.843 -2.157 18.350 1.00 90.38 377 ARG A N 1
ATOM 3001 C CA . ARG A 1 377 ? -25.816 -3.191 18.001 1.00 90.38 377 ARG A CA 1
ATOM 3002 C C . ARG A 1 377 ? -25.166 -4.560 18.085 1.00 90.38 377 ARG A C 1
ATOM 3004 O O . ARG A 1 377 ? -23.964 -4.698 17.866 1.00 90.38 377 ARG A O 1
ATOM 3011 N N . ASP A 1 378 ? -25.959 -5.579 18.353 1.00 86.56 378 ASP A N 1
ATOM 3012 C CA . ASP A 1 378 ? -25.492 -6.959 18.324 1.00 86.56 378 ASP A CA 1
ATOM 3013 C C . ASP A 1 378 ? -25.571 -7.565 16.910 1.00 86.56 378 ASP A C 1
ATOM 3015 O O . ASP A 1 378 ? -24.779 -8.445 16.583 1.00 86.56 378 ASP A O 1
ATOM 3019 N N . TYR A 1 379 ? -26.421 -7.052 16.019 1.00 85.50 379 TYR A N 1
ATOM 3020 C CA . TYR A 1 379 ? -26.553 -7.524 14.634 1.00 85.50 379 TYR A CA 1
ATOM 3021 C C . TYR A 1 379 ? -25.876 -6.614 13.589 1.00 85.50 379 TYR A C 1
ATOM 3023 O O . TYR A 1 379 ? -25.518 -5.462 13.842 1.00 85.50 379 TYR A O 1
ATOM 3031 N N . VAL A 1 380 ? -25.731 -7.144 12.366 1.00 82.25 380 VAL A N 1
ATOM 3032 C CA . VAL A 1 380 ? -25.252 -6.420 11.175 1.00 82.25 380 VAL A CA 1
ATOM 3033 C C . VAL A 1 380 ? -26.407 -6.258 10.184 1.00 82.25 380 VAL A C 1
ATOM 3035 O O . VAL A 1 380 ? -27.109 -7.226 9.907 1.00 82.25 380 VAL A O 1
ATOM 3038 N N . GLY A 1 381 ? -26.583 -5.057 9.631 1.00 82.31 381 GLY A N 1
ATOM 3039 C CA . GLY A 1 381 ? -27.649 -4.736 8.674 1.00 82.31 381 GLY A CA 1
ATOM 3040 C C . GLY A 1 381 ? -28.221 -3.336 8.887 1.00 82.31 381 GLY A C 1
ATOM 3041 O O . GLY A 1 381 ? -27.658 -2.546 9.654 1.00 82.31 381 GLY A O 1
ATOM 3042 N N . ASP A 1 382 ? -29.332 -3.045 8.215 1.00 85.88 382 ASP A N 1
ATOM 3043 C CA . ASP A 1 382 ? -30.096 -1.807 8.394 1.00 85.88 382 ASP A CA 1
ATOM 3044 C C . ASP A 1 382 ? -30.825 -1.793 9.747 1.00 85.88 382 ASP A C 1
ATOM 3046 O O . ASP A 1 382 ? -31.094 -2.845 10.334 1.00 85.88 382 ASP A O 1
ATOM 3050 N N . LEU A 1 383 ? -31.126 -0.598 10.265 1.00 88.44 383 LEU A N 1
ATOM 3051 C CA . LEU A 1 383 ? -31.949 -0.467 11.468 1.00 88.44 383 LEU A CA 1
ATOM 3052 C C . LEU A 1 383 ? -33.386 -0.950 11.180 1.00 88.44 383 LEU A C 1
ATOM 3054 O O . LEU A 1 383 ? -33.938 -0.610 10.132 1.00 88.44 383 LEU A O 1
ATOM 3058 N N . PRO A 1 384 ? -34.021 -1.690 12.106 1.00 89.31 384 PRO A N 1
ATOM 3059 C CA . PRO A 1 384 ? -35.396 -2.140 11.965 1.00 89.31 384 PRO A CA 1
ATOM 3060 C C . PRO A 1 384 ? -36.360 -0.978 11.785 1.00 89.31 384 PRO A C 1
ATOM 3062 O O . PRO A 1 384 ? -36.306 0.013 12.517 1.00 89.31 384 PRO A O 1
ATOM 3065 N N . THR A 1 385 ? -37.294 -1.123 10.856 1.00 91.75 385 THR A N 1
ATOM 3066 C CA . THR A 1 385 ? -38.368 -0.146 10.685 1.00 91.75 385 THR A CA 1
ATOM 3067 C C . THR A 1 385 ? -39.363 -0.215 11.853 1.00 91.75 385 THR A C 1
ATOM 3069 O O . THR A 1 385 ? -39.427 -1.227 12.564 1.00 91.75 385 THR A O 1
ATOM 3072 N N . PRO A 1 386 ? -40.197 0.822 12.056 1.00 91.06 386 PRO A N 1
ATOM 3073 C CA . PRO A 1 386 ? -41.303 0.753 13.013 1.00 91.06 386 PRO A CA 1
ATOM 3074 C C . PRO A 1 386 ? -42.213 -0.462 12.779 1.00 91.06 386 PRO A C 1
ATOM 3076 O O . PRO A 1 386 ? -42.670 -1.097 13.727 1.00 91.06 386 PRO A O 1
ATOM 3079 N N . GLU A 1 387 ? -42.422 -0.830 11.513 1.00 89.19 387 GLU A N 1
ATOM 3080 C CA . GLU A 1 387 ? -43.200 -2.006 11.129 1.00 89.19 387 GLU A CA 1
ATOM 3081 C C . GLU A 1 387 ? -42.493 -3.314 11.503 1.00 89.19 387 GLU A C 1
ATOM 3083 O O . GLU A 1 387 ? -43.132 -4.223 12.029 1.00 89.19 387 GLU A O 1
ATOM 3088 N N . ASP A 1 388 ? -41.174 -3.410 11.310 1.00 89.25 388 ASP A N 1
ATOM 3089 C CA . ASP A 1 388 ? -40.403 -4.581 11.748 1.00 89.25 388 ASP A CA 1
ATOM 3090 C C . ASP A 1 388 ? -40.493 -4.769 13.265 1.00 89.25 388 ASP A C 1
ATOM 3092 O O . ASP A 1 388 ? -40.686 -5.891 13.735 1.00 89.25 388 ASP A O 1
ATOM 3096 N N . CYS A 1 389 ? -40.418 -3.666 14.020 1.00 87.69 389 CYS A N 1
ATOM 3097 C CA . CYS A 1 389 ? -40.599 -3.656 15.470 1.00 87.69 389 CYS A CA 1
ATOM 3098 C C . CYS A 1 389 ? -42.003 -4.098 15.876 1.00 87.69 389 CYS A C 1
ATOM 3100 O O . CYS A 1 389 ? -42.146 -4.957 16.745 1.00 87.69 389 CYS A O 1
ATOM 3102 N N . ARG A 1 390 ? -43.038 -3.569 15.214 1.00 84.25 390 ARG A N 1
ATOM 3103 C CA . ARG A 1 390 ? -44.436 -3.940 15.465 1.00 84.25 390 ARG A CA 1
ATOM 3104 C C . ARG A 1 390 ? -44.702 -5.418 15.177 1.00 84.25 390 ARG A C 1
ATOM 3106 O O . ARG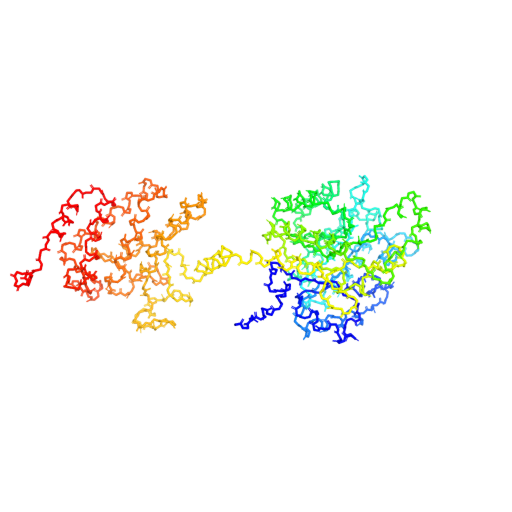 A 1 390 ? -45.470 -6.053 15.894 1.00 84.25 390 ARG A O 1
ATOM 3113 N N . LEU A 1 391 ? -44.083 -5.957 14.129 1.00 84.94 391 LEU A N 1
ATOM 3114 C CA . LEU A 1 391 ? -44.192 -7.363 13.742 1.00 84.94 391 LEU A CA 1
ATOM 3115 C C . LEU A 1 391 ? -43.283 -8.289 14.564 1.00 84.94 391 LEU A C 1
ATOM 3117 O O . LEU A 1 391 ? -43.358 -9.503 14.385 1.00 84.94 391 LEU A O 1
ATOM 3121 N N . GLY A 1 392 ? -42.422 -7.744 15.431 1.00 81.56 392 GLY A N 1
ATOM 3122 C CA . GLY A 1 392 ? -41.463 -8.524 16.212 1.00 81.56 392 GLY A CA 1
ATOM 3123 C C . GLY A 1 392 ? -40.511 -9.334 15.333 1.00 81.56 392 GLY A C 1
ATOM 3124 O O . GLY A 1 392 ? -40.180 -10.468 15.676 1.00 81.56 392 GLY A O 1
ATOM 3125 N N . LYS A 1 393 ? -40.110 -8.799 14.169 1.00 82.94 393 LYS A N 1
ATOM 3126 C CA . LYS A 1 393 ? -39.238 -9.543 13.253 1.00 82.94 393 LYS A CA 1
ATOM 3127 C C . LYS A 1 393 ? -37.910 -9.872 13.948 1.00 82.94 393 LYS A C 1
ATOM 3129 O O . LYS A 1 393 ? -37.301 -8.973 14.524 1.00 82.94 393 LYS A O 1
ATOM 3134 N N . PRO A 1 394 ? -37.433 -11.124 13.889 1.00 68.25 394 PRO A N 1
ATOM 3135 C CA . PRO A 1 394 ? -36.147 -11.471 14.471 1.00 68.25 394 PRO A CA 1
ATOM 3136 C C . PRO A 1 394 ? -35.015 -10.798 13.688 1.00 68.25 394 PRO A C 1
ATOM 3138 O O . PRO A 1 394 ? -35.022 -10.789 12.454 1.00 68.25 394 PRO A O 1
ATOM 3141 N N . ASN A 1 395 ? -34.025 -10.258 14.398 1.00 70.06 395 ASN A N 1
ATOM 3142 C CA . ASN A 1 395 ? -32.722 -9.961 13.804 1.00 70.06 395 ASN A CA 1
ATOM 3143 C C . ASN A 1 395 ? -31.875 -11.260 13.786 1.00 70.06 395 ASN A C 1
ATOM 3145 O O . ASN A 1 395 ? -32.214 -12.237 14.453 1.00 70.06 395 ASN A O 1
ATOM 3149 N N . ALA A 1 396 ? -30.793 -11.303 13.000 1.00 60.41 396 ALA A N 1
ATOM 3150 C CA . ALA A 1 396 ? -30.048 -12.535 12.685 1.00 60.41 396 ALA A CA 1
ATOM 3151 C C . ALA A 1 396 ? -29.453 -13.298 13.892 1.00 60.41 396 ALA A C 1
ATOM 3153 O O . ALA A 1 396 ? -28.961 -14.413 13.721 1.00 60.41 396 ALA A O 1
ATOM 3154 N N . ILE A 1 397 ? -29.478 -12.715 15.090 1.00 54.81 397 ILE A N 1
ATOM 3155 C CA . ILE A 1 397 ? -28.965 -13.312 16.331 1.00 54.81 397 ILE A CA 1
ATOM 3156 C C . ILE A 1 397 ? -29.890 -13.075 17.540 1.00 54.81 397 ILE A C 1
ATOM 3158 O O . ILE A 1 397 ? -29.520 -13.378 18.676 1.00 54.81 397 ILE A O 1
ATOM 3162 N N . GLY A 1 398 ? -31.071 -12.512 17.294 1.00 57.53 398 GLY A N 1
ATOM 3163 C CA . GLY A 1 398 ? -31.953 -11.963 18.307 1.00 57.53 398 GLY A CA 1
ATOM 3164 C C . GLY A 1 398 ? -33.064 -12.913 18.695 1.00 57.53 398 GLY A C 1
ATOM 3165 O O . GLY A 1 398 ? -33.638 -13.602 17.851 1.00 57.53 398 GLY A O 1
ATOM 3166 N N . TRP A 1 399 ? -33.381 -12.950 19.986 1.00 59.50 399 TRP A N 1
ATOM 3167 C CA . TRP A 1 399 ? -34.327 -13.925 20.529 1.00 59.50 399 TRP A CA 1
ATOM 3168 C C . TRP A 1 399 ? -35.755 -13.368 20.634 1.00 59.50 399 TRP A C 1
ATOM 3170 O O . TRP A 1 399 ? -36.690 -14.166 20.642 1.00 59.50 399 TRP A O 1
ATOM 3180 N N . TRP A 1 400 ? -35.941 -12.037 20.743 1.00 66.75 400 TRP A N 1
ATOM 3181 C CA . TRP A 1 400 ? -37.228 -11.450 21.177 1.00 66.75 400 TRP A CA 1
ATOM 3182 C C . TRP A 1 400 ? -37.648 -10.099 20.555 1.00 66.75 400 TRP A C 1
ATOM 3184 O O . TRP A 1 400 ? -38.847 -9.883 20.398 1.00 66.75 400 TRP A O 1
ATOM 3194 N N . SER A 1 401 ? -36.735 -9.174 20.230 1.00 76.00 401 SER A N 1
ATOM 3195 C CA . SER A 1 401 ? -37.079 -7.860 19.643 1.00 76.00 401 SER A CA 1
ATOM 3196 C C . SER A 1 401 ? -36.054 -7.456 18.584 1.00 76.00 401 SER A C 1
ATOM 3198 O O . SER A 1 401 ? -34.862 -7.639 18.818 1.00 76.00 401 SER A O 1
ATOM 3200 N N . PRO A 1 402 ? -36.466 -6.852 17.455 1.00 78.56 402 PRO A N 1
ATOM 3201 C CA . PRO A 1 402 ? -35.525 -6.396 16.434 1.00 78.56 402 PRO A CA 1
ATOM 3202 C C . PRO A 1 402 ? -34.605 -5.268 16.922 1.00 78.56 402 PRO A C 1
ATOM 3204 O O . PRO A 1 402 ? -33.478 -5.159 16.442 1.00 78.56 402 PRO A O 1
ATOM 3207 N N . ILE A 1 403 ? -35.058 -4.456 17.886 1.00 85.19 403 ILE A N 1
ATOM 3208 C CA . ILE A 1 403 ? -34.235 -3.460 18.585 1.00 85.19 403 ILE A CA 1
ATOM 3209 C C . ILE A 1 403 ? -33.930 -3.962 19.997 1.00 85.19 403 ILE A C 1
ATOM 3211 O O . ILE A 1 403 ? -34.808 -4.020 20.865 1.00 85.19 403 ILE A O 1
ATOM 3215 N N . GLU A 1 404 ? -32.690 -4.379 20.230 1.00 84.38 404 GLU A N 1
ATOM 3216 C CA . GLU A 1 404 ? -32.280 -4.932 21.515 1.00 84.38 404 GLU A CA 1
ATOM 3217 C C . GLU A 1 404 ? -30.827 -4.621 21.881 1.00 84.38 404 GLU A C 1
ATOM 3219 O O . GLU A 1 404 ? -30.017 -4.212 21.055 1.00 84.38 404 GLU A O 1
ATOM 3224 N N . ASN A 1 405 ? -30.543 -4.791 23.173 1.00 88.94 405 ASN A N 1
ATOM 3225 C CA . ASN A 1 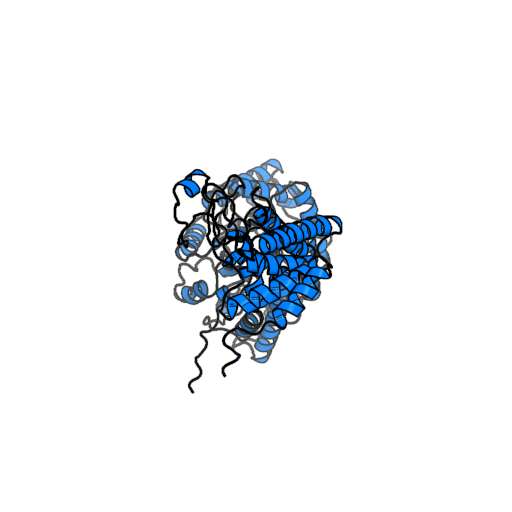405 ? -29.225 -4.789 23.812 1.00 88.94 405 ASN A CA 1
ATOM 3226 C C . ASN A 1 405 ? -28.318 -3.571 23.571 1.00 88.94 405 ASN A C 1
ATOM 3228 O O . ASN A 1 405 ? -27.148 -3.606 23.955 1.00 88.94 405 ASN A O 1
ATOM 3232 N N . GLY A 1 406 ? -28.857 -2.461 23.062 1.00 92.75 406 GLY A N 1
ATOM 3233 C CA . GLY A 1 406 ? -28.101 -1.246 22.771 1.00 92.75 406 GLY A CA 1
ATOM 3234 C C . GLY A 1 406 ? -27.301 -0.748 23.979 1.00 92.75 406 GLY A C 1
ATOM 3235 O O . GLY A 1 406 ? -26.070 -0.788 23.945 1.00 92.75 406 GLY A O 1
ATOM 3236 N N . PRO A 1 407 ? -27.943 -0.332 25.088 1.00 96.06 407 PRO A N 1
ATOM 3237 C CA . PRO A 1 407 ? -27.220 0.114 26.279 1.00 96.06 407 PRO A CA 1
ATOM 3238 C C . PRO A 1 407 ? -26.338 -0.958 26.926 1.00 96.06 407 PRO A C 1
ATOM 3240 O O . PRO A 1 407 ? -25.307 -0.611 27.500 1.00 96.06 407 PRO A O 1
ATOM 3243 N N . MET A 1 408 ? -26.692 -2.243 26.792 1.00 94.31 408 MET A N 1
ATOM 3244 C CA . MET A 1 408 ? -25.881 -3.350 27.304 1.00 94.31 408 MET A CA 1
ATOM 3245 C C . MET A 1 408 ? -24.483 -3.334 26.680 1.00 94.31 408 MET A C 1
ATOM 3247 O O . MET A 1 408 ? -23.488 -3.207 27.395 1.00 94.31 408 MET A O 1
ATOM 3251 N N . PHE A 1 409 ? -24.393 -3.390 25.350 1.00 95.00 409 PHE A N 1
ATOM 3252 C CA . PHE A 1 409 ? -23.104 -3.385 24.658 1.00 95.00 409 PHE A CA 1
ATOM 3253 C C . PHE A 1 409 ? -22.453 -2.002 24.636 1.00 95.00 409 PHE A C 1
ATOM 3255 O O . PHE A 1 409 ? -21.244 -1.890 24.842 1.00 95.00 409 PHE A O 1
ATOM 3262 N N . THR A 1 410 ? -23.244 -0.943 24.455 1.00 97.50 410 THR A N 1
ATOM 3263 C CA . THR A 1 410 ? -22.734 0.435 24.386 1.00 97.50 410 THR A CA 1
ATOM 3264 C C . THR A 1 410 ? -22.102 0.858 25.707 1.00 97.50 410 THR A C 1
ATOM 3266 O O . THR A 1 410 ? -21.006 1.411 25.705 1.00 97.50 410 THR A O 1
ATOM 3269 N N . GLY A 1 411 ? -22.739 0.553 26.840 1.00 97.31 411 GLY A N 1
ATOM 3270 C CA . GLY A 1 411 ? -22.229 0.894 28.165 1.00 97.31 411 GLY A CA 1
ATOM 3271 C C . GLY A 1 411 ? -20.927 0.176 28.509 1.00 97.31 411 GLY A C 1
ATOM 3272 O O . GLY A 1 411 ? -19.958 0.810 28.933 1.00 97.31 411 GLY A O 1
ATOM 3273 N N . MET A 1 412 ? -20.861 -1.135 28.245 1.00 95.38 412 MET A N 1
ATOM 3274 C CA . MET A 1 412 ? -19.633 -1.916 28.431 1.00 95.38 412 MET A CA 1
ATOM 3275 C C . MET A 1 412 ? -18.499 -1.424 27.525 1.00 95.38 412 MET A C 1
ATOM 3277 O O . MET A 1 412 ? -17.357 -1.294 27.970 1.00 95.38 412 MET A O 1
ATOM 3281 N N . TYR A 1 413 ? -18.805 -1.126 26.260 1.00 96.44 413 TYR A N 1
ATOM 3282 C CA . TYR A 1 413 ? -17.806 -0.682 25.295 1.00 96.44 413 TYR A CA 1
ATOM 3283 C C . TYR A 1 413 ? -17.309 0.740 25.568 1.00 96.44 413 TYR A C 1
ATOM 3285 O O . TYR A 1 413 ? -16.113 1.001 25.443 1.00 96.44 413 TYR A O 1
ATOM 3293 N N . LEU A 1 414 ? -18.188 1.642 26.013 1.00 98.06 414 LEU A N 1
ATOM 3294 C CA . LEU A 1 414 ? -17.826 3.007 26.392 1.00 98.06 414 LEU A CA 1
ATOM 3295 C C . LEU A 1 414 ? -16.765 3.026 27.498 1.00 98.06 414 LEU A C 1
ATOM 3297 O O . LEU A 1 414 ? -15.812 3.791 27.396 1.00 98.06 414 LEU A O 1
ATOM 3301 N N . ASN A 1 415 ? -16.859 2.142 28.495 1.00 95.62 415 ASN A N 1
ATOM 3302 C CA . ASN A 1 415 ? -15.834 2.033 29.536 1.00 95.62 415 ASN A CA 1
ATOM 3303 C C . ASN A 1 415 ? -14.440 1.725 28.944 1.00 95.62 415 ASN A C 1
ATOM 3305 O O . ASN A 1 415 ? -13.454 2.397 29.249 1.00 95.62 415 ASN A O 1
ATOM 3309 N N . ALA A 1 416 ? -14.363 0.765 28.015 1.00 94.38 416 ALA A N 1
ATOM 3310 C CA . ALA A 1 416 ? -13.118 0.453 27.314 1.00 94.38 416 ALA A CA 1
ATOM 3311 C C . ALA A 1 416 ? -12.631 1.620 26.434 1.00 94.38 416 ALA A C 1
ATOM 3313 O O . ALA A 1 416 ? -11.427 1.866 26.349 1.00 94.38 416 ALA A O 1
ATOM 3314 N N . MET A 1 417 ? -13.548 2.359 25.806 1.00 96.38 417 MET A N 1
ATOM 3315 C CA . MET A 1 417 ? -13.217 3.508 24.958 1.00 96.38 417 MET A CA 1
ATOM 3316 C C . MET A 1 417 ? -12.700 4.711 25.740 1.00 96.38 417 MET A C 1
ATOM 3318 O O . MET A 1 417 ? -11.759 5.359 25.288 1.00 96.38 417 MET A O 1
ATOM 3322 N N . VAL A 1 418 ? -13.252 4.980 26.923 1.00 97.62 418 VAL A N 1
ATOM 3323 C CA . VAL A 1 418 ? -12.723 6.000 27.838 1.00 97.62 418 VAL A CA 1
ATOM 3324 C C . VAL A 1 418 ? -11.289 5.652 28.233 1.00 97.62 418 VAL A C 1
ATOM 3326 O O . VAL A 1 418 ? -10.403 6.502 28.153 1.00 97.62 418 VAL A O 1
ATOM 3329 N N . GLU A 1 419 ? -11.025 4.392 28.586 1.00 94.44 419 GLU A N 1
ATOM 3330 C CA . GLU A 1 419 ? -9.675 3.951 28.942 1.00 94.44 419 GLU A CA 1
ATOM 3331 C C . GLU A 1 419 ? -8.711 4.011 27.747 1.00 94.44 419 GLU A C 1
ATOM 3333 O O . GLU A 1 419 ? -7.563 4.436 27.903 1.00 94.44 419 GLU A O 1
ATOM 3338 N N . LYS A 1 420 ? -9.172 3.650 26.539 1.00 90.62 420 LYS A N 1
ATOM 3339 C CA . LYS A 1 420 ? -8.399 3.814 25.298 1.00 90.62 420 LYS A CA 1
ATOM 3340 C C . LYS A 1 420 ? -8.024 5.281 25.092 1.00 90.62 420 LYS A C 1
ATOM 3342 O O . LYS A 1 420 ? -6.841 5.575 24.949 1.00 90.62 420 LYS A O 1
ATOM 3347 N N . ALA A 1 421 ? -8.998 6.187 25.153 1.00 92.19 421 ALA A N 1
ATOM 3348 C CA . ALA A 1 421 ? -8.792 7.621 24.970 1.00 92.19 421 ALA A CA 1
ATOM 3349 C C . ALA A 1 421 ? -7.848 8.216 26.025 1.00 92.19 421 ALA A C 1
ATOM 3351 O O . ALA A 1 421 ? -6.994 9.042 25.700 1.00 92.19 421 ALA A O 1
ATOM 3352 N N . ARG A 1 422 ? -7.951 7.760 27.280 1.00 90.88 422 ARG A N 1
ATOM 3353 C CA . ARG A 1 422 ? -7.051 8.160 28.367 1.00 90.88 422 ARG A CA 1
ATOM 3354 C C . ARG A 1 422 ? -5.608 7.726 28.105 1.00 90.88 422 ARG A C 1
ATOM 3356 O O . ARG A 1 422 ? -4.686 8.486 28.381 1.00 90.88 422 ARG A O 1
ATOM 3363 N N . ARG A 1 423 ? -5.400 6.508 27.592 1.00 84.62 423 ARG A N 1
ATOM 3364 C CA . ARG A 1 423 ? -4.060 5.967 27.297 1.00 84.62 423 ARG A CA 1
ATOM 3365 C C . ARG A 1 423 ? -3.450 6.541 26.025 1.00 84.62 423 ARG A C 1
ATOM 3367 O O . ARG A 1 423 ? -2.245 6.770 25.997 1.00 84.62 423 ARG A O 1
ATOM 3374 N N . SER A 1 424 ? -4.249 6.723 24.976 1.00 84.81 424 SER A N 1
ATOM 3375 C CA . SER A 1 424 ? -3.769 7.206 23.679 1.00 84.81 424 SER A CA 1
ATOM 3376 C C . SER A 1 424 ? -3.595 8.723 23.648 1.00 84.81 424 SER A C 1
ATOM 3378 O O . SER A 1 424 ? -2.744 9.224 22.917 1.00 84.81 424 SER A O 1
ATOM 3380 N N . GLY A 1 425 ? -4.415 9.462 24.402 1.00 83.25 425 GLY A N 1
ATOM 3381 C CA . GLY A 1 425 ? -4.505 10.920 24.324 1.00 83.25 425 GLY A CA 1
ATOM 3382 C C . GLY A 1 425 ? -5.076 11.437 22.995 1.00 83.25 425 GLY A C 1
ATOM 3383 O O . GLY A 1 425 ? -5.113 12.648 22.778 1.00 83.25 425 GLY A O 1
ATOM 3384 N N . ALA A 1 426 ? -5.519 10.552 22.096 1.00 81.81 426 ALA A N 1
ATOM 3385 C CA . ALA A 1 426 ? -5.938 10.922 20.752 1.00 81.81 426 ALA A CA 1
ATOM 3386 C C . ALA A 1 426 ? -7.321 11.589 20.753 1.00 81.81 426 ALA A C 1
ATOM 3388 O O . ALA A 1 426 ? -8.286 11.068 21.314 1.00 81.81 426 ALA A O 1
ATOM 3389 N N . ALA A 1 427 ? -7.447 12.716 20.044 1.00 89.06 427 ALA A N 1
ATOM 3390 C CA . ALA A 1 427 ? -8.721 13.425 19.902 1.00 89.06 427 ALA A CA 1
ATOM 3391 C C . ALA A 1 427 ? -9.814 12.554 19.251 1.00 89.06 427 ALA A C 1
ATOM 3393 O O . ALA A 1 427 ? -10.976 12.635 19.640 1.00 89.06 427 ALA A O 1
ATOM 3394 N N . ALA A 1 428 ? -9.436 11.681 18.311 1.00 87.31 428 ALA A N 1
ATOM 3395 C CA . ALA A 1 428 ? -10.360 10.762 17.648 1.00 87.31 428 ALA A CA 1
ATOM 3396 C C . ALA A 1 428 ? -10.977 9.733 18.615 1.00 87.31 428 ALA A C 1
ATOM 3398 O O . ALA A 1 428 ? -12.179 9.490 18.553 1.00 87.31 428 ALA A O 1
ATOM 3399 N N . ASP A 1 429 ? -10.190 9.176 19.544 1.00 92.75 429 ASP A N 1
ATOM 3400 C CA . ASP A 1 429 ? -10.697 8.217 20.538 1.00 92.75 429 ASP A CA 1
ATOM 3401 C C . ASP A 1 429 ? -11.632 8.906 21.550 1.00 92.75 429 ASP A C 1
ATOM 3403 O O . ASP A 1 429 ? -12.643 8.335 21.966 1.00 92.75 429 ASP A O 1
ATOM 3407 N N . LYS A 1 430 ? -11.336 10.166 21.910 1.00 96.12 430 LYS A N 1
ATOM 3408 C CA . LYS A 1 430 ? -12.222 10.998 22.741 1.00 96.12 430 LYS A CA 1
ATOM 3409 C C . LYS A 1 430 ? -13.564 11.260 22.052 1.00 96.12 430 LYS A C 1
ATOM 3411 O O . LYS A 1 430 ? -14.608 11.162 22.692 1.00 96.12 430 LYS A O 1
ATOM 3416 N N . GLU A 1 431 ? -13.544 11.550 20.753 1.00 97.25 431 GLU A N 1
ATOM 3417 C CA . GLU A 1 431 ? -14.764 11.768 19.967 1.00 97.25 431 GLU A CA 1
ATOM 3418 C C . GLU A 1 431 ? -15.597 10.490 19.821 1.00 97.25 431 GLU A C 1
ATOM 3420 O O . GLU A 1 431 ? -16.819 10.508 19.950 1.00 97.25 431 GLU A O 1
ATOM 3425 N N . GLN A 1 432 ? -14.939 9.348 19.642 1.00 97.19 432 GLN A N 1
ATOM 3426 C CA . GLN A 1 432 ? -15.594 8.046 19.660 1.00 97.19 432 GLN A CA 1
ATOM 3427 C C . GLN A 1 432 ? -16.289 7.761 21.003 1.00 97.19 432 GLN A C 1
ATOM 3429 O O . GLN A 1 432 ? -17.455 7.364 21.020 1.00 97.19 432 GLN A O 1
ATOM 3434 N N . ALA A 1 433 ? -15.618 8.007 22.134 1.00 98.12 433 ALA A N 1
ATOM 3435 C CA . ALA A 1 433 ? -16.233 7.874 23.456 1.00 98.12 433 ALA A CA 1
ATOM 3436 C C . ALA A 1 433 ? -17.441 8.818 23.626 1.00 98.12 433 ALA A C 1
ATOM 3438 O O . ALA A 1 433 ? -18.494 8.393 24.103 1.00 98.12 433 ALA A O 1
ATOM 3439 N N . ARG A 1 434 ? -17.327 10.071 23.164 1.00 98.50 434 ARG A N 1
ATOM 3440 C CA . ARG A 1 434 ? -18.427 11.049 23.164 1.00 98.50 434 ARG A CA 1
ATOM 3441 C C . ARG A 1 434 ? -19.637 10.556 22.375 1.00 98.50 434 ARG A C 1
ATOM 3443 O O . ARG A 1 434 ? -20.755 10.612 22.886 1.00 98.50 434 ARG A O 1
ATOM 3450 N N . LYS A 1 435 ? -19.425 10.021 21.170 1.00 98.38 435 LYS A N 1
ATOM 3451 C CA . LYS A 1 435 ? -20.504 9.483 20.331 1.00 98.38 435 LYS A CA 1
ATOM 3452 C C . LYS A 1 435 ? -21.259 8.342 21.026 1.00 98.38 435 LYS A C 1
ATOM 3454 O O . LYS A 1 435 ? -22.485 8.321 21.011 1.00 98.38 435 LYS A O 1
ATOM 3459 N N . LEU A 1 436 ? -20.549 7.427 21.689 1.00 98.62 436 LEU A N 1
ATOM 3460 C CA . LEU A 1 436 ? -21.177 6.336 22.450 1.00 98.62 436 LEU A CA 1
ATOM 3461 C C . LEU A 1 436 ? -21.984 6.856 23.656 1.00 98.62 436 LEU A C 1
ATOM 3463 O O . LEU A 1 436 ? -23.088 6.379 23.921 1.00 98.62 436 LEU A O 1
ATOM 3467 N N . ALA A 1 437 ? -21.472 7.865 24.370 1.00 98.62 437 ALA A N 1
ATOM 3468 C CA . ALA A 1 437 ? -22.192 8.501 25.476 1.00 98.62 437 ALA A CA 1
ATOM 3469 C C . ALA A 1 437 ? -23.485 9.194 25.006 1.00 98.62 437 ALA A C 1
ATOM 3471 O O . ALA A 1 437 ? -24.518 9.101 25.673 1.00 98.62 437 ALA A O 1
ATOM 3472 N N . GLN A 1 438 ? -23.460 9.833 23.832 1.00 98.44 438 GLN A N 1
ATOM 3473 C CA . GLN A 1 438 ? -24.653 10.406 23.200 1.00 98.44 438 GLN A CA 1
ATOM 3474 C C . GLN A 1 438 ? -25.682 9.329 22.828 1.00 98.44 438 GLN A C 1
ATOM 3476 O O . GLN A 1 438 ? -26.876 9.534 23.052 1.00 98.44 438 GLN A O 1
ATOM 3481 N N . GLY A 1 439 ? -25.239 8.164 22.343 1.00 98.12 439 GLY A N 1
ATOM 3482 C CA . GLY A 1 439 ? -26.116 7.018 22.080 1.00 98.12 439 GLY A CA 1
ATOM 3483 C C . GLY A 1 439 ? -26.823 6.510 23.338 1.00 98.12 439 GLY A C 1
ATOM 3484 O O . GLY A 1 439 ? -28.038 6.311 23.345 1.00 98.12 439 GLY A O 1
ATOM 3485 N N . LEU A 1 440 ? -26.098 6.386 24.452 1.00 98.44 440 LEU A N 1
ATOM 3486 C CA . LEU A 1 440 ? -26.695 6.037 25.745 1.00 98.44 440 LEU A CA 1
ATOM 3487 C C . LEU A 1 440 ? -27.674 7.112 26.255 1.00 98.44 440 LEU A C 1
ATOM 3489 O O . LEU A 1 440 ? -28.736 6.767 26.780 1.00 98.44 440 LEU A O 1
ATOM 3493 N N . LEU A 1 441 ? -27.353 8.402 26.097 1.00 98.44 441 LEU A N 1
ATOM 3494 C CA . LEU A 1 441 ? -28.261 9.504 26.440 1.00 98.44 441 LEU A CA 1
ATOM 3495 C C . LEU A 1 441 ? -29.548 9.439 25.608 1.00 98.44 441 LEU A C 1
ATOM 3497 O O . LEU A 1 441 ? -30.641 9.595 26.155 1.00 98.44 441 LEU A O 1
ATOM 3501 N N . LYS A 1 442 ? -29.431 9.161 24.305 1.00 97.81 442 LYS A N 1
ATOM 3502 C CA . LYS A 1 442 ? -30.571 8.967 23.405 1.00 97.81 442 LYS A CA 1
ATOM 3503 C C . LYS A 1 442 ? -31.473 7.843 23.911 1.00 97.81 442 LYS A C 1
ATOM 3505 O O . LYS A 1 442 ? -32.668 8.076 24.062 1.00 97.81 442 LYS A O 1
ATOM 3510 N N . CYS A 1 443 ? -30.925 6.678 24.261 1.00 97.50 443 CYS A N 1
ATOM 3511 C CA . CYS A 1 443 ? -31.716 5.569 24.812 1.00 97.50 443 CYS A CA 1
ATOM 3512 C C . CYS A 1 443 ? -32.495 5.949 26.085 1.00 97.50 443 CYS A C 1
ATOM 3514 O O . CYS A 1 443 ? -33.606 5.465 26.278 1.00 97.50 443 CYS A O 1
ATOM 3516 N N . ALA A 1 444 ? -31.959 6.837 26.925 1.00 97.38 444 ALA A N 1
ATOM 3517 C CA . ALA A 1 444 ? -32.627 7.332 28.136 1.00 97.38 444 ALA A CA 1
ATOM 3518 C C . ALA A 1 444 ? -33.553 8.549 27.900 1.00 97.38 444 ALA A C 1
ATOM 3520 O O . ALA A 1 444 ? -34.052 9.147 28.852 1.00 97.38 444 ALA A O 1
ATOM 3521 N N . SER A 1 445 ? -33.741 8.965 26.643 1.00 96.81 445 SER A N 1
ATOM 3522 C CA . SER A 1 445 ? -34.473 10.194 26.285 1.00 96.81 445 SER A CA 1
ATOM 3523 C C . SER A 1 445 ? -35.506 9.998 25.170 1.00 96.81 445 SER A C 1
ATOM 3525 O O . SER A 1 445 ? -36.043 10.971 24.652 1.00 96.81 445 SER A O 1
ATOM 3527 N N . VAL A 1 446 ? -35.761 8.758 24.750 1.00 94.75 446 VAL A N 1
ATOM 3528 C CA . VAL A 1 446 ? -36.728 8.430 23.681 1.00 94.75 446 VAL A CA 1
ATOM 3529 C C . VAL A 1 446 ? -38.129 8.095 24.200 1.00 94.75 446 VAL A C 1
ATOM 3531 O O . VAL A 1 446 ? -39.011 7.823 23.388 1.00 94.75 446 VAL A O 1
ATOM 3534 N N . SER A 1 447 ? -38.329 8.108 25.518 1.00 94.81 447 SER A N 1
ATOM 3535 C CA . SER A 1 447 ? -39.600 7.824 26.185 1.00 94.81 447 SER A CA 1
ATOM 3536 C C . SER A 1 447 ? -39.958 8.946 27.156 1.00 94.81 447 SER A C 1
ATOM 3538 O O . SER A 1 447 ? -39.072 9.527 27.781 1.00 94.81 447 SER A O 1
ATOM 3540 N N . ASP A 1 448 ? -41.259 9.196 27.313 1.00 93.62 448 ASP A N 1
ATOM 3541 C CA . ASP A 1 448 ? -41.811 10.105 28.324 1.00 93.62 448 ASP A CA 1
ATOM 3542 C C . ASP A 1 448 ? -42.060 9.401 29.674 1.00 93.62 448 ASP A C 1
ATOM 3544 O O . ASP A 1 448 ? -42.593 10.010 30.604 1.00 93.62 448 ASP A O 1
ATOM 3548 N N . VAL A 1 449 ? -41.749 8.104 29.795 1.00 96.31 449 VAL A N 1
ATOM 3549 C CA . VAL A 1 449 ? -41.821 7.377 31.070 1.00 96.31 449 VAL A CA 1
ATOM 3550 C C . VAL A 1 449 ? -40.548 7.649 31.878 1.00 96.31 449 VAL A C 1
ATOM 3552 O O . VAL A 1 449 ? -39.465 7.253 31.441 1.00 96.31 449 VAL A O 1
ATOM 3555 N N . PRO A 1 450 ? -40.646 8.288 33.062 1.00 94.75 450 PRO A N 1
ATOM 3556 C CA . PRO A 1 450 ? -39.476 8.576 33.887 1.00 94.75 450 PRO A CA 1
ATOM 3557 C C . PRO A 1 450 ? -38.690 7.305 34.217 1.00 94.75 450 PRO A C 1
ATOM 3559 O O . PRO A 1 450 ? -39.268 6.270 34.541 1.00 94.75 450 PRO A O 1
ATOM 3562 N N . GLY A 1 451 ? -37.363 7.364 34.106 1.00 94.19 451 GLY A N 1
ATOM 3563 C CA . GLY A 1 451 ? -36.486 6.220 34.374 1.00 94.19 451 GLY A CA 1
ATOM 3564 C C . GLY A 1 451 ? -36.488 5.116 33.313 1.00 94.19 451 GLY A C 1
ATOM 3565 O O . GLY A 1 451 ? -35.768 4.133 33.482 1.00 94.19 451 GLY A O 1
ATOM 3566 N N . PHE A 1 452 ? -37.244 5.249 32.218 1.00 96.69 452 PHE A N 1
ATOM 3567 C CA . PHE A 1 452 ? -37.192 4.291 31.117 1.00 96.69 452 PHE A CA 1
ATOM 3568 C C . PHE A 1 452 ? -35.911 4.461 30.292 1.00 96.69 452 PHE A C 1
ATOM 3570 O O . PHE A 1 452 ? -35.603 5.544 29.794 1.00 96.69 452 PHE A O 1
ATOM 3577 N N . VAL A 1 453 ? -35.186 3.359 30.088 1.00 96.81 453 VAL A N 1
ATOM 3578 C CA . VAL A 1 453 ? -34.046 3.297 29.165 1.00 96.81 453 VAL A CA 1
ATOM 3579 C C . VAL A 1 453 ? -34.377 2.301 28.060 1.00 96.81 453 VAL A C 1
ATOM 3581 O O . VAL A 1 453 ? -34.565 1.110 28.316 1.00 96.81 453 VAL A O 1
ATOM 3584 N N . ALA A 1 454 ? -34.464 2.793 26.828 1.00 94.81 454 ALA A N 1
ATOM 3585 C CA . ALA A 1 454 ? -34.812 1.996 25.661 1.00 94.81 454 ALA A CA 1
ATOM 3586 C C . ALA A 1 454 ? -33.769 0.924 25.345 1.00 94.81 454 ALA A C 1
ATOM 3588 O O . ALA A 1 454 ? -32.568 1.139 25.523 1.00 94.81 454 ALA A O 1
ATOM 3589 N N . ARG A 1 455 ? -34.228 -0.198 24.770 1.00 91.38 455 ARG A N 1
ATOM 3590 C CA . ARG A 1 455 ? -33.328 -1.278 24.339 1.00 91.38 455 ARG A CA 1
ATOM 3591 C C . ARG A 1 455 ? -32.552 -0.996 23.055 1.00 91.38 455 ARG A C 1
ATOM 3593 O O . ARG A 1 455 ? -31.634 -1.737 22.719 1.00 91.38 455 ARG A O 1
ATOM 3600 N N . GLY A 1 456 ? -32.913 0.070 22.359 1.00 92.75 456 GLY A N 1
ATOM 3601 C CA . GLY A 1 456 ? -32.357 0.507 21.089 1.00 92.75 456 GLY A CA 1
ATOM 3602 C C . GLY A 1 456 ? -33.349 1.440 20.402 1.00 92.75 456 GLY A C 1
ATOM 3603 O O . GLY A 1 456 ? -34.374 1.805 20.985 1.00 92.75 456 GLY A O 1
ATOM 3604 N N . VAL A 1 457 ? -33.059 1.808 19.159 1.00 93.62 457 VAL A N 1
ATOM 3605 C CA . VAL A 1 457 ? -33.950 2.626 18.330 1.00 93.62 457 VAL A CA 1
ATOM 3606 C C . VAL A 1 457 ? -34.102 2.011 16.945 1.00 93.62 457 VAL A C 1
ATOM 3608 O O . VAL A 1 457 ? -33.203 1.321 16.465 1.00 93.62 457 VAL A O 1
ATOM 3611 N N . GLY A 1 458 ? -35.267 2.217 16.336 1.00 91.94 458 GLY A N 1
ATOM 3612 C CA . GLY A 1 458 ? -35.524 1.831 14.952 1.00 91.94 458 GLY A CA 1
ATOM 3613 C C . GLY A 1 458 ? -34.958 2.845 13.959 1.00 91.94 458 GLY A C 1
ATOM 3614 O O . GLY A 1 458 ? -34.344 3.842 14.337 1.00 91.94 458 GLY A O 1
ATOM 3615 N N . SER A 1 459 ? -35.228 2.618 12.675 1.00 92.75 459 SER A N 1
ATOM 3616 C CA . SER A 1 459 ? -34.794 3.473 11.561 1.00 92.75 459 SER A CA 1
ATOM 3617 C C . SER A 1 459 ? -35.328 4.912 11.619 1.00 92.75 459 SER A C 1
ATOM 3619 O O . SER A 1 459 ? -34.884 5.762 10.857 1.00 92.75 459 SER A O 1
ATOM 3621 N N . ASP A 1 460 ? -36.314 5.192 12.474 1.00 93.69 460 ASP A N 1
ATOM 3622 C CA . ASP A 1 460 ? -36.869 6.527 12.724 1.00 93.69 460 ASP A CA 1
ATOM 3623 C C . ASP A 1 460 ? -36.274 7.203 13.976 1.00 93.69 460 ASP A C 1
ATOM 3625 O O . ASP A 1 460 ? -36.736 8.267 14.398 1.00 93.69 460 ASP A O 1
ATOM 3629 N N . GLY A 1 461 ? -35.270 6.584 14.604 1.00 92.50 461 GLY A N 1
ATOM 3630 C CA . GLY A 1 461 ? -34.613 7.090 15.806 1.00 92.50 461 GLY A CA 1
ATOM 3631 C C . GLY A 1 461 ? -35.488 7.056 17.067 1.00 92.50 461 GLY A C 1
ATOM 3632 O O . GLY A 1 461 ? -35.172 7.762 18.036 1.00 92.50 461 GLY A O 1
ATOM 3633 N N . ARG A 1 462 ? -36.583 6.277 17.070 1.00 92.81 462 ARG A N 1
ATOM 3634 C CA . ARG A 1 462 ? -37.494 6.079 18.214 1.00 92.81 462 ARG A CA 1
ATOM 3635 C C . ARG A 1 462 ? -37.427 4.645 18.738 1.00 92.81 462 ARG A C 1
ATOM 3637 O O . ARG A 1 462 ? -37.046 3.720 18.025 1.00 92.81 462 ARG A O 1
ATOM 3644 N N . CYS A 1 463 ? -37.818 4.454 19.997 1.00 91.12 463 CYS A N 1
ATOM 3645 C CA . CYS A 1 463 ? -38.012 3.121 20.560 1.00 91.12 463 CYS A CA 1
ATOM 3646 C C . CYS A 1 463 ? -39.450 2.657 20.303 1.00 91.12 463 CYS A C 1
ATOM 3648 O O . CYS A 1 463 ? -40.394 3.318 20.724 1.00 91.12 463 CYS A O 1
ATOM 3650 N N . HIS A 1 464 ? -39.605 1.509 19.643 1.00 90.56 464 HIS A N 1
ATOM 3651 C CA . HIS A 1 464 ? -40.903 0.860 19.393 1.00 90.56 464 HIS A CA 1
ATOM 3652 C C . HIS A 1 464 ? -41.107 -0.404 20.234 1.00 90.56 464 HIS A C 1
ATOM 3654 O O . HIS A 1 464 ? -42.124 -1.080 20.105 1.00 90.56 464 HIS A O 1
ATOM 3660 N N . TYR A 1 465 ? -40.143 -0.731 21.100 1.00 89.69 465 TYR A N 1
ATOM 3661 C CA . TYR A 1 465 ? -40.229 -1.859 22.017 1.00 89.69 465 TYR A CA 1
ATOM 3662 C C . TYR A 1 465 ? -40.509 -1.354 23.442 1.00 89.69 465 TYR A C 1
ATOM 3664 O O . TYR A 1 465 ? -39.684 -0.630 24.004 1.00 89.69 465 TYR A O 1
ATOM 3672 N N . PRO A 1 466 ? -41.654 -1.716 24.046 1.00 90.69 466 PRO A N 1
ATOM 3673 C CA . PRO A 1 466 ? -42.132 -1.073 25.269 1.00 90.69 466 PRO A CA 1
ATOM 3674 C C . PRO A 1 466 ? -41.440 -1.549 26.549 1.00 90.69 466 PRO A C 1
ATOM 3676 O O . PRO A 1 466 ? -41.687 -1.002 27.617 1.00 90.69 466 PRO A O 1
ATOM 3679 N N . LEU A 1 467 ? -40.609 -2.589 26.493 1.00 90.75 467 LEU A N 1
ATOM 3680 C CA . LEU A 1 467 ? -40.065 -3.209 27.698 1.00 90.75 467 LEU A CA 1
ATOM 3681 C C . LEU A 1 467 ? -38.585 -2.851 27.846 1.00 90.75 467 LEU A C 1
ATOM 3683 O O . LEU A 1 467 ? -37.748 -3.340 27.085 1.00 90.75 467 LEU A O 1
ATOM 3687 N N . SER A 1 468 ? -38.266 -2.026 28.845 1.00 91.44 468 SER A N 1
ATOM 3688 C CA . SER A 1 468 ? -36.893 -1.891 29.338 1.00 91.44 468 SER A CA 1
ATOM 3689 C C . SER A 1 468 ? -36.517 -3.140 30.147 1.00 91.44 468 SER A C 1
ATOM 3691 O O . SER A 1 468 ? -37.312 -4.074 30.281 1.00 91.44 468 SER A O 1
ATOM 3693 N N . SER A 1 469 ? -35.277 -3.223 30.615 1.00 89.44 469 SER A N 1
ATOM 3694 C CA . SER A 1 469 ? -34.795 -4.387 31.352 1.00 89.44 469 SER A CA 1
ATOM 3695 C C . SER A 1 469 ? -33.553 -4.050 32.168 1.00 89.44 469 SER A C 1
ATOM 3697 O O . SER A 1 469 ? -32.729 -3.212 31.782 1.00 89.44 469 SER A O 1
ATOM 3699 N N . ASP A 1 470 ? -33.410 -4.715 33.310 1.00 91.06 470 ASP A N 1
ATOM 3700 C CA . ASP A 1 470 ? -32.316 -4.481 34.245 1.00 91.06 470 ASP A CA 1
ATOM 3701 C C . ASP A 1 470 ? -30.952 -4.813 33.615 1.00 91.06 470 ASP A C 1
ATOM 3703 O O . ASP A 1 470 ? -29.974 -4.094 33.849 1.00 91.06 470 ASP A O 1
ATOM 3707 N N . ASP A 1 471 ? -30.885 -5.857 32.777 1.00 88.06 471 ASP A N 1
ATOM 3708 C CA . ASP A 1 471 ? -29.684 -6.312 32.047 1.00 88.06 471 ASP A CA 1
ATOM 3709 C C . ASP A 1 471 ? -29.033 -5.241 31.156 1.00 88.06 471 ASP A C 1
ATOM 3711 O O . ASP A 1 471 ? -27.835 -5.316 30.893 1.00 88.06 471 ASP A O 1
ATOM 3715 N N . GLN A 1 472 ? -29.776 -4.209 30.754 1.00 88.81 472 GLN A N 1
ATOM 3716 C CA . GLN A 1 472 ? -29.243 -3.082 29.981 1.00 88.81 472 GLN A CA 1
ATOM 3717 C C . GLN A 1 472 ? -29.088 -1.815 30.811 1.00 88.81 472 GLN A C 1
ATOM 3719 O O . GLN A 1 472 ? -28.188 -1.010 30.568 1.00 88.81 472 GLN A O 1
ATOM 3724 N N . MET A 1 473 ? -29.945 -1.649 31.815 1.00 93.62 473 MET A N 1
ATOM 3725 C CA . MET A 1 473 ? -29.929 -0.484 32.684 1.00 93.62 473 MET A CA 1
ATOM 3726 C C . MET A 1 473 ? -28.662 -0.427 33.543 1.00 93.62 473 MET A C 1
ATOM 3728 O O . MET A 1 473 ? -28.073 0.638 33.696 1.00 93.62 473 MET A O 1
ATOM 3732 N N . HIS A 1 474 ? -28.160 -1.563 34.034 1.00 95.44 474 HIS A N 1
ATOM 3733 C CA . HIS A 1 474 ? -26.894 -1.569 34.778 1.00 95.44 474 HIS A CA 1
ATOM 3734 C C . HIS A 1 474 ? -25.667 -1.216 33.907 1.00 95.44 474 HIS A C 1
ATOM 3736 O O . HIS A 1 474 ? -24.916 -0.319 34.296 1.00 95.44 474 HIS A O 1
ATOM 3742 N N . PRO A 1 475 ? -25.472 -1.808 32.711 1.00 96.31 475 PRO A N 1
ATOM 3743 C CA . PRO A 1 475 ? -24.465 -1.338 31.756 1.00 96.31 475 PRO A CA 1
ATOM 3744 C C . PRO A 1 475 ? -24.595 0.134 31.359 1.00 96.31 475 PRO A C 1
ATOM 3746 O O . PRO A 1 475 ? -23.577 0.798 31.166 1.00 96.31 475 PRO A O 1
ATOM 3749 N N . TRP A 1 476 ? -25.815 0.673 31.280 1.00 97.69 476 TRP A N 1
ATOM 3750 C CA . TRP A 1 476 ? -26.021 2.102 31.043 1.00 97.69 476 TRP A CA 1
ATOM 3751 C C . TRP A 1 476 ? -25.369 2.955 32.145 1.00 97.69 476 TRP A C 1
ATOM 3753 O O . TRP A 1 476 ? -24.593 3.859 31.831 1.00 97.69 476 TRP A O 1
ATOM 3763 N N . PHE A 1 477 ? -25.584 2.610 33.424 1.00 97.94 477 PHE A N 1
ATOM 3764 C CA . PHE A 1 477 ? -24.907 3.262 34.556 1.00 97.94 477 PHE A CA 1
ATOM 3765 C C . PHE A 1 477 ? -23.380 3.090 34.497 1.00 97.94 477 PHE A C 1
ATOM 3767 O O . PHE A 1 477 ? -22.662 4.064 34.711 1.00 97.94 477 PHE A O 1
ATOM 3774 N N . LEU A 1 478 ? -22.877 1.893 34.161 1.00 97.12 478 LEU A N 1
ATOM 3775 C CA . LEU A 1 478 ? -21.436 1.626 33.994 1.00 97.12 478 LEU A CA 1
ATOM 3776 C C . LEU A 1 478 ? -20.789 2.568 32.966 1.00 97.12 478 LEU A C 1
ATOM 3778 O O . LEU A 1 478 ? -19.761 3.187 33.246 1.00 97.12 478 LEU A O 1
ATOM 3782 N N . GLY A 1 479 ? -21.392 2.684 31.780 1.00 97.88 479 GLY A N 1
ATOM 3783 C CA . GLY A 1 479 ? -20.881 3.542 30.712 1.00 97.88 479 GLY A CA 1
ATOM 3784 C C . GLY A 1 479 ? -20.941 5.026 31.074 1.00 97.88 479 GLY A C 1
ATOM 3785 O O . GLY A 1 479 ? -19.961 5.747 30.877 1.00 97.88 479 GLY A O 1
ATOM 3786 N N . MET A 1 480 ? -22.066 5.472 31.646 1.00 98.44 480 MET A N 1
ATOM 3787 C CA . MET A 1 480 ? -22.245 6.855 32.102 1.00 98.44 480 MET A CA 1
ATOM 3788 C C . MET A 1 480 ? -21.225 7.239 33.168 1.00 98.44 480 MET A C 1
ATOM 3790 O O . MET A 1 480 ? -20.605 8.294 33.056 1.00 98.44 480 MET A O 1
ATOM 3794 N N . GLN A 1 481 ? -20.998 6.368 34.152 1.00 98.38 481 GLN A N 1
ATOM 3795 C CA . GLN A 1 481 ? -20.027 6.588 35.221 1.00 98.38 481 GLN A CA 1
ATOM 3796 C C . GLN A 1 481 ? -18.614 6.723 34.656 1.00 98.38 481 GLN A C 1
ATOM 3798 O O . GLN A 1 481 ? -17.935 7.705 34.951 1.00 98.38 481 GLN A O 1
ATOM 3803 N N . ALA A 1 482 ? -18.187 5.794 33.794 1.00 98.00 482 ALA A N 1
ATOM 3804 C CA . ALA A 1 482 ? -16.864 5.852 33.176 1.00 98.00 482 ALA A CA 1
ATOM 3805 C C . ALA A 1 482 ? -16.653 7.154 32.387 1.00 98.00 482 ALA A C 1
ATOM 3807 O O . ALA A 1 482 ? -15.619 7.808 32.522 1.00 98.00 482 ALA A O 1
ATOM 3808 N N . TYR A 1 483 ? -17.643 7.564 31.590 1.00 98.56 483 TYR A N 1
ATOM 3809 C CA . TYR A 1 483 ? -17.539 8.770 30.773 1.00 98.56 483 TYR A CA 1
ATOM 3810 C C . TYR A 1 483 ? -17.576 10.050 31.611 1.00 98.56 483 TYR A C 1
ATOM 3812 O O . TYR A 1 483 ? -16.728 10.924 31.432 1.00 98.56 483 TYR A O 1
ATOM 3820 N N . LEU A 1 484 ? -18.504 10.157 32.565 1.00 98.50 484 LEU A N 1
ATOM 3821 C CA . LEU A 1 484 ? -18.627 11.332 33.424 1.00 98.50 484 LEU A CA 1
ATOM 3822 C C . LEU A 1 484 ? -17.415 11.511 34.340 1.00 98.50 484 LEU A C 1
ATOM 3824 O O . LEU A 1 484 ? -17.002 12.644 34.568 1.00 98.50 484 LEU A O 1
ATOM 3828 N N . LEU A 1 485 ? -16.791 10.439 34.824 1.00 97.69 485 LEU A N 1
ATOM 3829 C CA . LEU A 1 485 ? -15.584 10.546 35.652 1.00 97.69 485 LEU A CA 1
ATOM 3830 C C . LEU A 1 485 ? -14.297 10.806 34.847 1.00 97.69 485 LEU A C 1
ATOM 3832 O O . LEU A 1 485 ? -13.244 11.036 35.439 1.00 97.69 485 LEU A O 1
ATOM 3836 N N . SER A 1 486 ? -14.368 10.811 33.514 1.00 97.75 486 SER A N 1
ATOM 3837 C CA . SER A 1 486 ? -13.232 11.121 32.638 1.00 97.75 486 SER A CA 1
ATOM 3838 C C . SER A 1 486 ? -13.046 12.626 32.385 1.00 97.75 486 SER A C 1
ATOM 3840 O O . SER A 1 486 ? -13.895 13.454 32.730 1.00 97.75 486 SER A O 1
ATOM 3842 N N . ASP A 1 487 ? -11.941 12.977 31.718 1.00 95.81 487 ASP A N 1
ATOM 3843 C CA . ASP A 1 487 ? -11.630 14.328 31.230 1.00 95.81 487 ASP A CA 1
ATOM 3844 C C . ASP A 1 487 ? -12.262 14.645 29.858 1.00 95.81 487 ASP A C 1
ATOM 3846 O O . ASP A 1 487 ? -11.997 15.695 29.275 1.00 95.81 487 ASP A O 1
ATOM 3850 N N . ILE A 1 488 ? -13.059 13.725 29.310 1.00 97.88 488 ILE A N 1
ATOM 3851 C CA . ILE A 1 488 ? -13.624 13.819 27.961 1.00 97.88 488 ILE A CA 1
ATOM 3852 C C . ILE A 1 488 ? -14.834 14.766 27.873 1.00 97.88 488 ILE A C 1
ATOM 3854 O O . ILE A 1 488 ? -14.839 15.602 26.962 1.00 97.88 488 ILE A O 1
ATOM 3858 N N . PRO A 1 489 ? -15.869 14.671 28.739 1.00 98.12 489 PRO A N 1
ATOM 3859 C CA . PRO A 1 489 ? -17.040 15.531 28.618 1.00 98.12 489 PRO A CA 1
ATOM 3860 C C . PRO A 1 489 ? -16.703 16.988 28.929 1.00 98.12 489 PRO A C 1
ATOM 3862 O O . PRO A 1 489 ? -16.111 17.311 29.961 1.00 98.12 489 PRO A O 1
ATOM 3865 N N . SER A 1 490 ? -17.172 17.880 28.062 1.00 97.62 490 SER A N 1
ATOM 3866 C CA . SER A 1 490 ? -17.215 19.313 28.332 1.00 97.62 490 SER A CA 1
ATOM 3867 C C . SER A 1 490 ? -18.151 19.637 29.500 1.00 97.62 490 SER A C 1
ATOM 3869 O O . SER A 1 490 ? -19.000 18.836 29.901 1.00 97.62 490 SER A O 1
ATOM 3871 N N . THR A 1 491 ? -18.030 20.852 30.035 1.00 97.62 491 THR A N 1
ATOM 3872 C CA . THR A 1 491 ? -18.882 21.340 31.129 1.00 97.62 491 THR A CA 1
ATOM 3873 C C . THR A 1 491 ? -20.373 21.257 30.795 1.00 97.62 491 THR A C 1
ATOM 3875 O O . THR A 1 491 ? -21.164 20.866 31.650 1.00 97.62 491 THR A O 1
ATOM 3878 N N . GLU A 1 492 ? -20.768 21.580 29.561 1.00 97.31 492 GLU A N 1
ATOM 3879 C CA . GLU A 1 492 ? -22.176 21.535 29.148 1.00 97.31 492 GLU A CA 1
ATOM 3880 C C . GLU A 1 492 ? -22.675 20.100 28.952 1.00 97.31 492 GLU A C 1
ATOM 3882 O O . GLU A 1 492 ? -23.746 19.752 29.449 1.00 97.31 492 GLU A O 1
ATOM 3887 N N . GLU A 1 493 ? -21.875 19.228 28.330 1.00 97.44 493 GLU A N 1
ATOM 3888 C CA . GLU A 1 493 ? -22.209 17.801 28.217 1.00 97.44 493 GLU A CA 1
ATOM 3889 C C . GLU A 1 493 ? -22.385 17.161 29.596 1.00 97.44 493 GLU A C 1
ATOM 3891 O O . GLU A 1 493 ? -23.350 16.434 29.834 1.00 97.44 493 GLU A O 1
ATOM 3896 N N . ARG A 1 494 ? -21.481 17.478 30.531 1.00 98.19 494 ARG A N 1
ATOM 3897 C CA . ARG A 1 494 ? -21.537 16.998 31.911 1.00 98.19 494 ARG A CA 1
ATOM 3898 C C . ARG A 1 494 ? -22.844 17.396 32.590 1.00 98.19 494 ARG A C 1
ATOM 3900 O O . ARG A 1 494 ? -23.468 16.543 33.209 1.00 98.19 494 ARG A O 1
ATOM 3907 N N . LYS A 1 495 ? -23.287 18.651 32.455 1.00 98.12 495 LYS A N 1
ATOM 3908 C CA . LYS A 1 495 ? -24.560 19.112 33.040 1.00 98.12 495 LYS A CA 1
ATOM 3909 C C . LYS A 1 495 ? -25.748 18.296 32.531 1.00 98.12 495 LYS A C 1
ATOM 3911 O O . LYS A 1 495 ? -26.548 17.830 33.339 1.00 98.12 495 LYS A O 1
ATOM 3916 N N . VAL A 1 496 ? -25.843 18.101 31.214 1.00 98.31 496 VAL A N 1
ATOM 3917 C CA . VAL A 1 496 ? -26.949 17.361 30.582 1.00 98.31 496 VAL A CA 1
ATOM 3918 C C . VAL A 1 496 ? -26.964 15.902 31.037 1.00 98.31 496 VAL A C 1
ATOM 3920 O O . VAL A 1 496 ? -28.001 15.385 31.450 1.00 98.31 496 VAL A O 1
ATOM 3923 N N . LEU A 1 497 ? -25.807 15.242 31.003 1.00 98.31 497 LEU A N 1
ATOM 3924 C CA . LEU A 1 497 ? -25.688 13.831 31.362 1.00 98.31 497 LEU A CA 1
ATOM 3925 C C . LEU A 1 497 ? -25.942 13.593 32.856 1.00 98.31 497 LEU A C 1
ATOM 3927 O O . LEU A 1 497 ? -26.677 12.674 33.203 1.00 98.31 497 LEU A O 1
ATOM 3931 N N . VAL A 1 498 ? -25.411 14.444 33.741 1.00 98.50 498 VAL A N 1
ATOM 3932 C CA . VAL A 1 498 ? -25.662 14.358 35.191 1.00 98.50 498 VAL A CA 1
ATOM 3933 C C . VAL A 1 498 ? -27.142 14.558 35.512 1.00 98.50 498 VAL A C 1
ATOM 3935 O O . VAL A 1 498 ? -27.688 13.821 36.332 1.00 98.50 498 VAL A O 1
ATOM 3938 N N . ALA A 1 499 ? -27.814 15.506 34.849 1.00 98.31 499 ALA A N 1
ATOM 3939 C CA . ALA A 1 499 ? -29.251 15.701 35.020 1.00 98.31 499 ALA A CA 1
ATOM 3940 C C . ALA A 1 499 ? -30.043 14.443 34.630 1.00 98.31 499 ALA A C 1
ATOM 3942 O O . ALA A 1 499 ? -30.923 14.022 35.380 1.00 98.31 499 ALA A O 1
ATOM 3943 N N . LYS A 1 500 ? -29.684 13.796 33.513 1.00 98.38 500 LYS A N 1
ATOM 3944 C CA . LYS A 1 500 ? -30.342 12.559 33.078 1.00 98.38 500 LYS A CA 1
ATOM 3945 C C . LYS A 1 500 ? -30.058 11.377 34.011 1.00 98.38 500 LYS A C 1
ATOM 3947 O O . LYS A 1 500 ? -30.972 10.623 34.321 1.00 98.38 500 LYS A O 1
ATOM 3952 N N . VAL A 1 501 ? -28.823 11.219 34.493 1.00 98.31 501 VAL A N 1
ATOM 3953 C CA . VAL A 1 501 ? -28.475 10.195 35.497 1.00 98.31 501 VAL A CA 1
ATOM 3954 C C . VAL A 1 501 ? -29.301 10.376 36.768 1.00 98.31 501 VAL A C 1
ATOM 3956 O O . VAL A 1 501 ? -29.850 9.397 37.273 1.00 98.31 501 VAL A O 1
ATOM 3959 N N . ARG A 1 502 ? -29.434 11.617 37.256 1.00 98.25 502 ARG A N 1
ATOM 3960 C CA . ARG A 1 502 ? -30.254 11.932 38.430 1.00 98.25 502 ARG A CA 1
ATOM 3961 C C . ARG A 1 502 ? -31.718 11.555 38.204 1.00 98.25 502 ARG A C 1
ATOM 3963 O O . ARG A 1 502 ? -32.265 10.803 39.000 1.00 98.25 502 ARG A O 1
ATOM 3970 N N . GLU A 1 503 ? -32.310 11.999 37.097 1.00 98.06 503 GLU A N 1
ATOM 3971 C CA . GLU A 1 503 ? -33.696 11.679 36.727 1.00 98.06 503 GLU A CA 1
ATOM 3972 C C . GLU A 1 503 ? -33.951 10.163 36.707 1.00 98.06 503 GLU A C 1
ATOM 3974 O O . GLU A 1 503 ? -34.932 9.687 37.283 1.00 98.06 503 GLU A O 1
ATOM 3979 N N . VAL A 1 504 ? -33.056 9.392 36.078 1.00 98.00 504 VAL A N 1
ATOM 3980 C CA . VAL A 1 504 ? -33.185 7.931 35.994 1.00 98.00 504 VAL A CA 1
ATOM 3981 C C . VAL A 1 504 ? -33.064 7.289 37.377 1.00 98.00 504 VAL A C 1
ATOM 3983 O O . VAL A 1 504 ? -33.907 6.469 37.735 1.00 98.00 504 VAL A O 1
ATOM 3986 N N . ALA A 1 505 ? -32.060 7.666 38.173 1.00 97.94 505 ALA A N 1
ATOM 3987 C CA . ALA A 1 505 ? -31.842 7.093 39.501 1.00 97.94 505 ALA A CA 1
ATOM 3988 C C . ALA A 1 505 ? -32.991 7.406 40.477 1.00 97.94 505 ALA A C 1
ATOM 3990 O O . ALA A 1 505 ? -33.465 6.509 41.172 1.00 97.94 505 ALA A O 1
ATOM 3991 N N . GLU A 1 506 ? -33.473 8.652 40.500 1.00 98.38 506 GLU A N 1
ATOM 3992 C CA . GLU A 1 506 ? -34.607 9.074 41.335 1.00 98.38 506 GLU A CA 1
ATOM 3993 C C . GLU A 1 506 ? -35.899 8.355 40.933 1.00 98.38 506 GLU A C 1
ATOM 3995 O O . GLU A 1 506 ? -36.647 7.897 41.798 1.00 98.38 506 GLU A O 1
ATOM 4000 N N . SER A 1 507 ? -36.134 8.186 39.628 1.00 97.81 507 SER A N 1
ATOM 4001 C CA . SER A 1 507 ? -37.290 7.438 39.124 1.00 97.81 507 SER A CA 1
ATOM 4002 C C . SER A 1 507 ? -37.236 5.976 39.563 1.00 97.81 507 SER A C 1
ATOM 4004 O O . SER A 1 507 ? -38.206 5.459 40.116 1.00 97.81 507 SER A O 1
ATOM 4006 N N . LEU A 1 508 ? -36.086 5.315 39.387 1.00 97.00 508 LEU A N 1
ATOM 4007 C CA . LEU A 1 508 ? -35.903 3.933 39.830 1.00 97.00 508 LEU A CA 1
ATOM 4008 C C . LEU A 1 508 ? -36.108 3.795 41.332 1.00 97.00 508 LEU A C 1
ATOM 4010 O O . LEU A 1 508 ? -36.799 2.875 41.759 1.00 97.00 508 LEU A O 1
ATOM 4014 N N . GLU A 1 509 ? -35.567 4.705 42.139 1.00 96.75 509 GLU A N 1
ATOM 4015 C CA . GLU A 1 509 ? -35.799 4.694 43.580 1.00 96.75 509 GLU A CA 1
ATOM 4016 C C . GLU A 1 509 ? -37.289 4.825 43.923 1.00 96.75 509 GLU A C 1
ATOM 4018 O O . GLU A 1 509 ? -37.791 4.035 44.728 1.00 96.75 509 GLU A O 1
ATOM 4023 N N . GLY A 1 510 ? -38.004 5.750 43.275 1.00 97.19 510 GLY A N 1
ATOM 4024 C CA . GLY A 1 510 ? -39.452 5.918 43.431 1.00 97.19 510 GLY A CA 1
ATOM 4025 C C . GLY A 1 510 ? -40.249 4.659 43.076 1.00 97.19 510 GLY A C 1
ATOM 4026 O O . GLY A 1 510 ? -41.276 4.377 43.692 1.00 97.19 510 GLY A O 1
ATOM 4027 N N . TYR A 1 511 ? -39.740 3.848 42.147 1.00 96.62 511 TYR A N 1
ATOM 4028 C CA . TYR A 1 511 ? -40.309 2.550 41.771 1.00 96.62 511 TYR A CA 1
ATOM 4029 C C . TYR A 1 511 ? -39.790 1.369 42.603 1.00 96.62 511 TYR A C 1
ATOM 4031 O O . TYR A 1 511 ? -40.038 0.208 42.267 1.00 96.62 511 TYR A O 1
ATOM 4039 N N . GLY A 1 512 ? -39.057 1.620 43.691 1.00 95.50 512 GLY A N 1
ATOM 4040 C CA . GLY A 1 512 ? -38.474 0.562 44.516 1.00 95.50 512 GLY A CA 1
ATOM 4041 C C . GLY A 1 512 ? -37.402 -0.247 43.780 1.00 95.50 512 GLY A C 1
ATOM 4042 O O . GLY A 1 512 ? -37.243 -1.437 44.039 1.00 95.50 512 GLY A O 1
ATOM 4043 N N . TRP A 1 513 ? -36.678 0.398 42.865 1.00 95.44 513 TRP A N 1
ATOM 4044 C CA . TRP A 1 513 ? -35.651 -0.167 41.984 1.00 95.44 513 TRP A CA 1
ATOM 4045 C C . TRP A 1 513 ? -36.158 -1.223 41.001 1.00 95.44 513 TRP A C 1
ATOM 4047 O O . TRP A 1 513 ? -35.400 -2.095 40.566 1.00 95.44 513 TRP A O 1
ATOM 4057 N N . LYS A 1 514 ? -37.440 -1.140 40.642 1.00 95.81 514 LYS A N 1
ATOM 4058 C CA . LYS A 1 514 ? -38.034 -1.887 39.532 1.00 95.81 514 LYS A CA 1
ATOM 4059 C C . LYS A 1 514 ? -37.878 -1.095 38.237 1.00 95.81 514 LYS A C 1
ATOM 4061 O O . LYS A 1 514 ? -38.003 0.127 38.238 1.00 95.81 514 LYS A O 1
ATOM 4066 N N . VAL A 1 515 ? -37.614 -1.792 37.137 1.00 96.00 515 VAL A N 1
ATOM 4067 C CA . VAL A 1 515 ? -37.348 -1.150 35.842 1.00 96.00 515 VAL A CA 1
ATOM 4068 C C . VAL A 1 515 ? -38.669 -0.889 35.110 1.00 96.00 515 VAL A C 1
ATOM 4070 O O . VAL A 1 515 ? -39.391 -1.856 34.852 1.00 96.00 515 VAL A O 1
ATOM 4073 N N . PRO A 1 516 ? -39.018 0.374 34.798 1.00 96.62 516 PRO A N 1
ATOM 4074 C CA . PRO A 1 516 ? -40.323 0.716 34.238 1.00 96.62 516 PRO A CA 1
ATOM 4075 C C . PRO A 1 516 ? -40.468 0.273 32.778 1.00 96.62 516 PRO A C 1
ATOM 4077 O O . PRO A 1 516 ? -39.488 0.166 32.036 1.00 96.62 516 PRO A O 1
ATOM 4080 N N . CYS A 1 517 ? -41.713 0.049 32.360 1.00 95.19 517 CYS A N 1
ATOM 4081 C CA . CYS A 1 517 ? -42.095 -0.203 30.972 1.00 95.19 517 CYS A CA 1
ATOM 4082 C C . CYS A 1 517 ? -42.830 1.007 30.364 1.00 95.19 517 CYS A C 1
ATOM 4084 O O . CYS A 1 517 ? -43.355 1.861 31.079 1.00 95.19 517 CYS A O 1
ATOM 4086 N N . ASP A 1 518 ? -42.868 1.072 29.036 1.00 94.69 518 ASP A N 1
ATOM 4087 C CA . ASP A 1 518 ? -43.484 2.131 28.232 1.00 94.69 518 ASP A CA 1
ATOM 4088 C C . ASP A 1 518 ? -44.620 1.584 27.343 1.00 94.69 518 ASP A C 1
ATOM 4090 O O . ASP A 1 518 ? -44.959 0.398 27.375 1.00 94.69 518 ASP A O 1
ATOM 4094 N N . GLY A 1 519 ? -45.244 2.448 26.544 1.00 90.62 519 GLY A N 1
ATOM 4095 C CA . GLY A 1 519 ? -46.277 2.095 25.581 1.00 90.62 519 GLY A CA 1
ATOM 4096 C C . GLY A 1 519 ? -47.466 1.405 26.245 1.00 90.62 519 GLY A C 1
ATOM 4097 O O . GLY A 1 519 ? -48.008 1.887 27.239 1.00 90.62 519 GLY A O 1
ATOM 4098 N N . ALA A 1 520 ? -47.866 0.254 25.700 1.00 89.94 520 ALA A N 1
ATOM 4099 C CA . ALA A 1 520 ? -48.989 -0.532 26.217 1.00 89.94 520 ALA A CA 1
ATOM 4100 C C . ALA A 1 520 ? -48.765 -1.098 27.633 1.00 89.94 520 ALA A C 1
ATOM 4102 O O . ALA A 1 520 ? -49.728 -1.512 28.267 1.00 89.94 520 ALA A O 1
ATOM 4103 N N . PHE A 1 521 ? -47.521 -1.102 28.122 1.00 93.00 521 PHE A N 1
ATOM 4104 C CA . PHE A 1 521 ? -47.135 -1.605 29.443 1.00 93.00 521 PHE A CA 1
ATOM 4105 C C . PHE A 1 521 ? -46.771 -0.464 30.402 1.00 93.00 521 PHE A C 1
ATOM 4107 O O . PHE A 1 521 ? -46.114 -0.678 31.418 1.00 93.00 521 PHE A O 1
ATOM 4114 N N . LYS A 1 522 ? -47.146 0.781 30.082 1.00 93.62 522 LYS A N 1
ATOM 4115 C CA . LYS A 1 522 ? -46.880 1.927 30.953 1.00 93.62 522 LYS A CA 1
ATOM 4116 C C . LYS A 1 522 ? -47.523 1.709 32.326 1.00 93.62 522 LYS A C 1
ATOM 4118 O O . LYS A 1 522 ? -48.739 1.589 32.433 1.00 93.62 522 LYS A O 1
ATOM 4123 N N . GLY A 1 523 ? -46.693 1.711 33.369 1.00 93.00 523 GLY A N 1
ATOM 4124 C CA . GLY A 1 523 ? -47.089 1.402 34.750 1.00 93.00 523 GLY A CA 1
ATOM 4125 C C . GLY A 1 523 ? -46.673 0.004 35.222 1.00 93.00 523 GLY A C 1
ATOM 4126 O O . GLY A 1 523 ? -46.623 -0.224 36.430 1.00 93.00 523 GLY A O 1
ATOM 4127 N N . ASP A 1 524 ? -46.304 -0.888 34.299 1.00 96.50 524 ASP A N 1
ATOM 4128 C CA . ASP A 1 524 ? -45.715 -2.189 34.610 1.00 96.50 524 ASP A CA 1
ATOM 4129 C C . ASP A 1 524 ? -44.187 -2.105 34.744 1.00 96.50 524 ASP A C 1
ATOM 4131 O O . ASP A 1 524 ? -43.541 -1.115 34.379 1.00 96.50 524 ASP A O 1
ATOM 4135 N N . PHE A 1 525 ? -43.591 -3.191 35.246 1.00 95.19 525 PHE A N 1
ATOM 4136 C CA . PHE A 1 525 ? -42.153 -3.304 35.472 1.00 95.19 525 PHE A CA 1
ATOM 4137 C C . PHE A 1 525 ? -41.583 -4.612 34.921 1.00 95.19 525 PHE A C 1
ATOM 4139 O O . PHE A 1 525 ? -42.215 -5.665 35.029 1.00 95.19 525 PHE A O 1
ATOM 4146 N N . ARG A 1 526 ? -40.351 -4.571 34.399 1.00 91.06 526 ARG A N 1
ATOM 4147 C CA . ARG A 1 526 ? -39.629 -5.750 33.899 1.00 91.06 526 ARG A CA 1
ATOM 4148 C C . ARG A 1 526 ? -38.239 -5.851 34.521 1.00 91.06 526 ARG A C 1
ATOM 4150 O O . ARG A 1 526 ? -37.282 -5.251 34.047 1.00 91.06 526 ARG A O 1
ATOM 4157 N N . GLY A 1 527 ? -38.139 -6.669 35.565 1.00 91.00 527 GLY A N 1
ATOM 4158 C CA . GLY A 1 527 ? -36.909 -6.835 36.338 1.00 91.00 527 GLY A CA 1
ATOM 4159 C C . GLY A 1 527 ? -36.727 -5.748 37.400 1.00 91.00 527 GLY A C 1
ATOM 4160 O O . GLY A 1 527 ? -37.584 -4.885 37.611 1.00 91.00 527 GLY A O 1
ATOM 4161 N N . GLY A 1 528 ? -35.605 -5.819 38.106 1.00 93.25 528 GLY A N 1
ATOM 4162 C CA . GLY A 1 528 ? -35.273 -4.891 39.177 1.00 93.25 528 GLY A CA 1
ATOM 4163 C C . GLY A 1 528 ? -33.966 -5.259 39.863 1.00 93.25 528 GLY A C 1
ATOM 4164 O O . GLY A 1 528 ? -33.335 -6.257 39.524 1.00 93.25 528 GLY A O 1
ATOM 4165 N N . PHE A 1 529 ? -33.570 -4.436 40.828 1.00 93.06 529 PHE A N 1
ATOM 4166 C CA . PHE A 1 529 ? -32.253 -4.543 41.466 1.00 93.06 529 PHE A CA 1
ATOM 4167 C C . PHE A 1 529 ? -32.298 -4.877 42.958 1.00 93.06 529 PHE A C 1
ATOM 4169 O O . PHE A 1 529 ? -31.275 -5.215 43.541 1.00 93.06 529 PHE A O 1
ATOM 4176 N N . LYS A 1 530 ? -33.478 -4.833 43.582 1.00 88.38 530 LYS A N 1
ATOM 4177 C CA . LYS A 1 530 ? -33.689 -5.272 44.968 1.00 88.38 530 LYS A CA 1
ATOM 4178 C C . LYS A 1 530 ? -34.198 -6.713 45.005 1.00 88.38 530 LYS A C 1
ATOM 4180 O O . LYS A 1 530 ? -35.386 -6.945 45.213 1.00 88.38 530 LYS A O 1
ATOM 4185 N N . GLY A 1 531 ? -33.300 -7.660 44.747 1.00 83.00 531 GLY A N 1
ATOM 4186 C CA . GLY A 1 531 ? -33.558 -9.100 44.834 1.00 83.00 531 GLY A CA 1
ATOM 4187 C C . GLY A 1 531 ? -32.635 -9.801 45.833 1.00 83.00 531 GLY A C 1
ATOM 4188 O O . GLY A 1 531 ? -31.740 -9.185 46.406 1.00 83.00 531 GLY A O 1
ATOM 4189 N N . GLU A 1 532 ? -32.858 -11.100 46.044 1.00 80.19 532 GLU A N 1
ATOM 4190 C CA . GLU A 1 532 ? -32.088 -11.920 46.995 1.00 80.19 532 GLU A CA 1
ATOM 4191 C C . GLU A 1 532 ? -30.831 -12.554 46.371 1.00 80.19 532 GLU A C 1
ATOM 4193 O O . GLU A 1 532 ? -30.036 -13.189 47.066 1.00 80.19 532 GLU A O 1
ATOM 4198 N N . HIS A 1 533 ? -30.620 -12.415 45.057 1.00 83.69 533 HIS A N 1
ATOM 4199 C CA . HIS A 1 533 ? -29.445 -12.989 44.411 1.00 83.69 533 HIS A CA 1
ATOM 4200 C C . HIS A 1 533 ? -28.224 -12.084 44.571 1.00 83.69 533 HIS A C 1
ATOM 4202 O O . HIS A 1 533 ? -28.314 -10.859 44.510 1.00 83.69 533 HIS A O 1
ATOM 4208 N N . PHE A 1 534 ? -27.040 -12.699 44.647 1.00 84.38 534 PHE A N 1
ATOM 4209 C CA . PHE A 1 534 ? -25.757 -11.987 44.693 1.00 84.38 534 PHE A CA 1
ATOM 4210 C C . PHE A 1 534 ? -25.632 -10.898 43.613 1.00 84.38 534 PHE A C 1
ATOM 4212 O O . PHE A 1 534 ? -25.180 -9.789 43.891 1.00 84.38 534 PHE A O 1
ATOM 4219 N N . ARG A 1 535 ? -26.079 -11.191 42.382 1.00 87.25 535 ARG A N 1
ATOM 4220 C CA . ARG A 1 535 ? -26.036 -10.228 41.273 1.00 87.25 535 ARG A CA 1
ATOM 4221 C C . ARG A 1 535 ? -26.877 -8.976 41.548 1.00 87.25 535 ARG A C 1
ATOM 4223 O O . ARG A 1 535 ? -26.491 -7.899 41.110 1.00 87.25 535 ARG A O 1
ATOM 4230 N N . ASP A 1 536 ? -28.001 -9.114 42.246 1.00 87.94 536 ASP A N 1
ATOM 4231 C CA . ASP A 1 536 ? -28.941 -8.021 42.491 1.00 87.94 536 ASP A CA 1
ATOM 4232 C C . ASP A 1 536 ? -28.322 -7.060 43.514 1.00 87.94 536 ASP A C 1
ATOM 4234 O O . ASP A 1 536 ? -28.198 -5.866 43.246 1.00 87.94 536 ASP A O 1
ATOM 4238 N N . VAL A 1 537 ? -27.779 -7.610 44.608 1.00 88.50 537 VAL A N 1
ATOM 4239 C CA . VAL A 1 537 ? -27.073 -6.858 45.660 1.00 88.50 537 VAL A CA 1
ATOM 4240 C C . VAL A 1 537 ? -25.892 -6.066 45.094 1.00 88.50 537 VAL A C 1
ATOM 4242 O O . VAL A 1 537 ? -25.788 -4.862 45.325 1.00 88.50 537 VAL A O 1
ATOM 4245 N N . VAL A 1 538 ? -25.014 -6.711 44.317 1.00 92.06 538 VAL A N 1
ATOM 4246 C CA . VAL A 1 538 ? -23.820 -6.051 43.758 1.00 92.06 538 VAL A CA 1
ATOM 4247 C C . VAL A 1 538 ? -24.203 -4.907 42.821 1.00 92.06 538 VAL A C 1
ATOM 4249 O O . VAL A 1 538 ? -23.619 -3.826 42.892 1.00 92.06 538 VAL A O 1
ATOM 4252 N N . ARG A 1 539 ? -25.199 -5.120 41.956 1.00 94.94 539 ARG A N 1
ATOM 4253 C CA . ARG A 1 539 ? -25.645 -4.111 40.984 1.00 94.94 539 ARG A CA 1
ATOM 4254 C C . ARG A 1 539 ? -26.361 -2.956 41.672 1.00 94.94 539 ARG A C 1
ATOM 4256 O O . ARG A 1 539 ? -26.114 -1.808 41.321 1.00 94.94 539 ARG A O 1
ATOM 4263 N N . TYR A 1 540 ? -27.190 -3.237 42.674 1.00 95.44 540 TYR A N 1
ATOM 4264 C CA . TYR A 1 540 ? -27.860 -2.211 43.468 1.00 95.44 540 TYR A CA 1
ATOM 4265 C C . TYR A 1 540 ? -26.863 -1.316 44.209 1.00 95.44 540 TYR A C 1
ATOM 4267 O O . TYR A 1 540 ? -26.903 -0.093 44.060 1.00 95.44 540 TYR A O 1
ATOM 4275 N N . LEU A 1 541 ? -25.920 -1.920 44.939 1.00 95.56 541 LEU A N 1
ATOM 4276 C CA . LEU A 1 541 ? -24.854 -1.191 45.627 1.00 95.56 541 LEU A CA 1
ATOM 4277 C C . LEU A 1 541 ? -24.023 -0.356 44.649 1.00 95.56 541 LEU A C 1
ATOM 4279 O O . LEU A 1 541 ? -23.759 0.819 44.911 1.00 95.56 541 LEU A O 1
ATOM 4283 N N . HIS A 1 542 ? -23.656 -0.932 43.501 1.00 96.19 542 HIS A N 1
ATOM 4284 C CA . HIS A 1 542 ? -22.925 -0.203 42.470 1.00 96.19 542 HIS A CA 1
ATOM 4285 C C . HIS A 1 542 ? -23.714 1.005 41.965 1.00 96.19 542 HIS A C 1
ATOM 4287 O O . HIS A 1 542 ? -23.168 2.100 41.962 1.00 96.19 542 HIS A O 1
ATOM 4293 N N . MET A 1 543 ? -24.984 0.860 41.587 1.00 96.56 543 MET A N 1
ATOM 4294 C CA . MET A 1 543 ? -25.758 1.989 41.059 1.00 96.56 543 MET A CA 1
ATOM 4295 C C . MET A 1 543 ? -25.916 3.123 42.073 1.00 96.56 543 MET A C 1
ATOM 4297 O O . MET A 1 543 ? -25.814 4.285 41.685 1.00 96.56 543 MET A O 1
ATOM 4301 N N . LEU A 1 544 ? -26.110 2.823 43.362 1.00 97.94 544 LEU A N 1
ATOM 4302 C CA . LEU A 1 544 ? -26.149 3.855 44.405 1.00 97.94 544 LEU A CA 1
ATOM 4303 C C . LEU A 1 544 ? -24.830 4.633 44.472 1.00 97.94 544 LEU A C 1
ATOM 4305 O O . LEU A 1 544 ? -24.829 5.863 44.433 1.00 97.94 544 LEU A O 1
ATOM 4309 N N . HIS A 1 545 ? -23.705 3.917 44.523 1.00 98.12 545 HIS A N 1
ATOM 4310 C CA . HIS A 1 545 ? -22.386 4.540 44.583 1.00 98.12 545 HIS A CA 1
ATOM 4311 C C . HIS A 1 545 ? -22.048 5.312 43.300 1.00 98.12 545 HIS A C 1
ATOM 4313 O O . HIS A 1 545 ? -21.591 6.448 43.361 1.00 98.12 545 HIS A O 1
ATOM 4319 N N . ALA A 1 546 ? -22.330 4.729 42.136 1.00 97.56 546 ALA A N 1
ATOM 4320 C CA . ALA A 1 546 ? -22.101 5.352 40.839 1.00 97.56 546 ALA A CA 1
ATOM 4321 C C . ALA A 1 546 ? -22.931 6.627 40.675 1.00 97.56 546 ALA A C 1
ATOM 4323 O O . ALA A 1 546 ? -22.432 7.616 40.147 1.00 97.56 546 ALA A O 1
ATOM 4324 N N . THR A 1 547 ? -24.178 6.633 41.159 1.00 98.31 547 THR A N 1
ATOM 4325 C CA . THR A 1 547 ? -25.013 7.840 41.147 1.00 98.31 547 THR A CA 1
ATOM 4326 C C . THR A 1 547 ? -24.383 8.934 42.001 1.00 98.31 547 THR A C 1
ATOM 4328 O O . THR A 1 547 ? -24.245 10.055 41.526 1.00 98.31 547 THR A O 1
ATOM 4331 N N . TYR A 1 548 ? -23.909 8.607 43.209 1.00 98.56 548 TYR A N 1
ATOM 4332 C CA . TYR A 1 548 ? -23.164 9.562 44.033 1.00 98.56 548 TYR A CA 1
ATOM 4333 C C . TYR A 1 548 ? -21.926 10.115 43.314 1.00 98.56 548 TYR A C 1
ATOM 4335 O O . TYR A 1 548 ? -21.745 11.328 43.270 1.00 98.56 548 TYR A O 1
ATOM 4343 N N . GLU A 1 549 ? -21.088 9.259 42.728 1.00 98.25 549 GLU A N 1
ATOM 4344 C CA . GLU A 1 549 ? -19.866 9.702 42.047 1.00 98.25 549 GLU A CA 1
ATOM 4345 C C . GLU A 1 549 ? -20.157 10.589 40.832 1.00 98.25 549 GLU A C 1
ATOM 4347 O O . GLU A 1 549 ? -19.433 11.550 40.576 1.00 98.25 549 GLU A O 1
ATOM 4352 N N . MET A 1 550 ? -21.225 10.289 40.091 1.00 98.06 550 MET A N 1
ATOM 4353 C CA . MET A 1 550 ? -21.621 11.065 38.919 1.00 98.06 550 MET A CA 1
ATOM 4354 C C . MET A 1 550 ? -22.282 12.398 39.283 1.00 98.06 550 MET A C 1
ATOM 4356 O O . MET A 1 550 ? -22.015 13.398 38.617 1.00 98.06 550 MET A O 1
ATOM 4360 N N . THR A 1 551 ? -23.160 12.429 40.293 1.00 97.69 551 THR A N 1
ATOM 4361 C CA . THR A 1 551 ? -23.966 13.623 40.608 1.00 97.69 551 THR A CA 1
ATOM 4362 C C . THR A 1 551 ? -23.384 14.488 41.722 1.00 97.69 551 THR A C 1
ATOM 4364 O O . THR A 1 551 ? -23.664 15.685 41.764 1.00 97.69 551 THR A O 1
ATOM 4367 N N . GLY A 1 552 ? -22.584 13.906 42.617 1.00 97.25 552 GLY A N 1
ATOM 4368 C CA . GLY A 1 552 ? -22.098 14.539 43.841 1.00 97.25 552 GLY A CA 1
ATOM 4369 C C . GLY A 1 552 ? -23.140 14.637 44.964 1.00 97.25 552 GLY A C 1
ATOM 4370 O O . GLY A 1 552 ? -22.825 15.174 46.027 1.00 97.25 552 GLY A O 1
ATOM 4371 N N . ASP A 1 553 ? -24.364 14.124 44.779 1.00 97.75 553 ASP A N 1
ATOM 4372 C CA . ASP A 1 553 ? -25.429 14.284 45.777 1.00 97.75 553 ASP A CA 1
ATOM 4373 C C . ASP A 1 553 ? -25.235 13.295 46.941 1.00 97.75 553 ASP A C 1
ATOM 4375 O O . ASP A 1 553 ? -25.390 12.080 46.793 1.00 97.75 553 ASP A O 1
ATOM 4379 N N . ALA A 1 554 ? -24.929 13.818 48.132 1.00 97.69 554 ALA A N 1
ATOM 4380 C CA . ALA A 1 554 ? -24.577 13.024 49.316 1.00 97.69 554 ALA A CA 1
ATOM 4381 C C . ALA A 1 554 ? -25.659 12.016 49.756 1.00 97.69 554 ALA A C 1
ATOM 4383 O O . ALA A 1 554 ? -25.337 11.003 50.380 1.00 97.69 554 ALA A O 1
ATOM 4384 N N . VAL A 1 555 ? -26.922 12.253 49.386 1.00 97.88 555 VAL A N 1
ATOM 4385 C CA . VAL A 1 555 ? -28.043 11.344 49.662 1.00 97.88 555 VAL A CA 1
ATOM 4386 C C . VAL A 1 555 ? -27.816 9.949 49.060 1.00 97.88 555 VAL A C 1
ATOM 4388 O O . VAL A 1 555 ? -28.140 8.941 49.685 1.00 97.88 555 VAL A O 1
ATOM 4391 N N . TRP A 1 556 ? -27.182 9.854 47.886 1.00 98.19 556 TRP A N 1
ATOM 4392 C CA . TRP A 1 556 ? -26.878 8.569 47.251 1.00 98.19 556 TRP A CA 1
ATOM 4393 C C . TRP A 1 556 ? -25.793 7.793 47.999 1.00 98.19 556 TRP A C 1
ATOM 4395 O O . TRP A 1 556 ? -25.889 6.572 48.128 1.00 98.19 556 TRP A O 1
ATOM 4405 N N . LEU A 1 557 ? -24.807 8.492 48.569 1.00 97.88 557 LEU A N 1
ATOM 4406 C CA . LEU A 1 557 ? -23.775 7.874 49.401 1.00 97.88 557 LEU A CA 1
ATOM 4407 C C . LEU A 1 557 ? -24.343 7.368 50.732 1.00 97.88 557 LEU A C 1
ATOM 4409 O O . LEU A 1 557 ? -23.953 6.302 51.208 1.00 97.88 557 LEU A O 1
ATOM 4413 N N . GLU A 1 558 ? -25.271 8.110 51.334 1.00 97.88 558 GLU A N 1
ATOM 4414 C CA . GLU A 1 558 ? -25.984 7.669 52.534 1.00 97.88 558 GLU A CA 1
ATOM 4415 C C . GLU A 1 558 ? -26.803 6.403 52.256 1.00 97.88 558 GLU A C 1
ATOM 4417 O O . GLU A 1 558 ? -26.677 5.412 52.979 1.00 97.88 558 GLU A O 1
ATOM 4422 N N . ARG A 1 559 ? -27.566 6.392 51.155 1.00 96.88 559 ARG A N 1
ATOM 4423 C CA . ARG A 1 559 ? -28.316 5.213 50.695 1.00 96.88 559 ARG A CA 1
ATOM 4424 C C . ARG A 1 559 ? -27.401 4.017 50.452 1.00 96.88 559 ARG A C 1
ATOM 4426 O O . ARG A 1 559 ? -27.726 2.921 50.899 1.00 96.88 559 ARG A O 1
ATOM 4433 N N . TYR A 1 560 ? -26.254 4.223 49.800 1.00 97.31 560 TYR A N 1
ATOM 4434 C CA . TYR A 1 560 ? -25.244 3.182 49.596 1.00 97.31 560 TYR A CA 1
ATOM 4435 C C . TYR A 1 560 ? -24.759 2.597 50.925 1.00 97.31 560 TYR A C 1
ATOM 4437 O O . TYR A 1 560 ? -24.778 1.383 51.104 1.00 97.31 560 TYR A O 1
ATOM 4445 N N . ARG A 1 561 ? -24.371 3.447 51.885 1.00 97.25 561 ARG A N 1
ATOM 4446 C CA . ARG A 1 561 ? -23.894 3.006 53.208 1.00 97.25 561 ARG A CA 1
ATOM 4447 C C . ARG A 1 561 ? -24.965 2.249 53.985 1.00 97.25 561 ARG A C 1
ATOM 4449 O O . ARG A 1 561 ? -24.643 1.262 54.640 1.00 97.25 561 ARG A O 1
ATOM 4456 N N . LYS A 1 562 ? -26.222 2.690 53.895 1.00 95.06 562 LYS A N 1
ATOM 4457 C CA . LYS A 1 562 ? -27.359 1.988 54.494 1.00 95.06 562 LYS A CA 1
ATOM 4458 C C . LYS A 1 562 ? -27.531 0.605 53.869 1.00 95.06 562 LYS A C 1
ATOM 4460 O O . LYS A 1 562 ? -27.531 -0.372 54.604 1.00 95.06 562 LYS A O 1
ATOM 4465 N N . ALA A 1 563 ? -27.596 0.529 52.539 1.00 92.75 563 ALA A N 1
ATOM 4466 C CA . ALA A 1 563 ? -27.732 -0.727 51.804 1.00 92.75 563 ALA A CA 1
ATOM 4467 C C . ALA A 1 563 ? -26.565 -1.695 52.069 1.00 92.75 563 ALA A C 1
ATOM 4469 O O . ALA A 1 563 ? -26.775 -2.894 52.199 1.00 92.75 563 ALA A O 1
ATOM 4470 N N . LEU A 1 564 ? -25.339 -1.184 52.214 1.00 91.81 564 LEU A N 1
ATOM 4471 C CA . LEU A 1 564 ? -24.154 -1.986 52.537 1.00 91.81 564 LEU A CA 1
ATOM 4472 C C . LEU A 1 564 ? -24.241 -2.642 53.927 1.00 91.81 564 LEU A C 1
ATOM 4474 O O . LEU A 1 564 ? -23.642 -3.690 54.153 1.00 91.81 564 LEU A O 1
ATOM 4478 N N . ALA A 1 565 ? -24.966 -2.016 54.856 1.00 90.00 565 ALA A N 1
ATOM 4479 C CA . ALA A 1 565 ? -25.171 -2.503 56.216 1.00 90.00 565 ALA A CA 1
ATOM 4480 C C . ALA A 1 565 ? -26.461 -3.332 56.384 1.00 90.00 565 ALA A C 1
ATOM 4482 O O . ALA A 1 565 ? -26.703 -3.847 57.479 1.00 90.00 565 ALA A O 1
ATOM 4483 N N . GLU A 1 566 ? -27.292 -3.457 55.340 1.00 87.12 566 GLU A N 1
ATOM 4484 C CA . GLU A 1 566 ? -28.508 -4.274 55.377 1.00 87.12 566 GLU A CA 1
ATOM 4485 C C . GLU A 1 566 ? -28.137 -5.750 55.588 1.00 87.12 566 GLU A C 1
ATOM 4487 O O . GLU A 1 566 ? -27.339 -6.332 54.852 1.00 87.12 566 GLU A O 1
ATOM 4492 N N . LYS A 1 567 ? -28.718 -6.365 56.623 1.00 76.75 567 LYS A N 1
ATOM 4493 C CA . LYS A 1 567 ? -28.596 -7.802 56.881 1.00 76.75 567 LYS A CA 1
ATOM 4494 C C . LYS A 1 567 ? -29.824 -8.513 56.305 1.00 76.75 567 LYS A C 1
ATOM 4496 O O . LYS A 1 567 ? -30.932 -8.032 56.546 1.00 76.75 567 LYS A O 1
ATOM 4501 N N . PRO A 1 568 ? -29.671 -9.639 55.583 1.00 68.00 568 PRO A N 1
ATOM 4502 C CA . PRO A 1 568 ? -30.813 -10.428 55.132 1.00 68.00 568 PRO A CA 1
ATOM 4503 C C . PRO A 1 568 ? -31.662 -10.868 56.331 1.00 68.00 568 PRO A C 1
ATOM 4505 O O . PRO A 1 568 ? -31.111 -11.344 57.320 1.00 68.00 568 PRO A O 1
ATO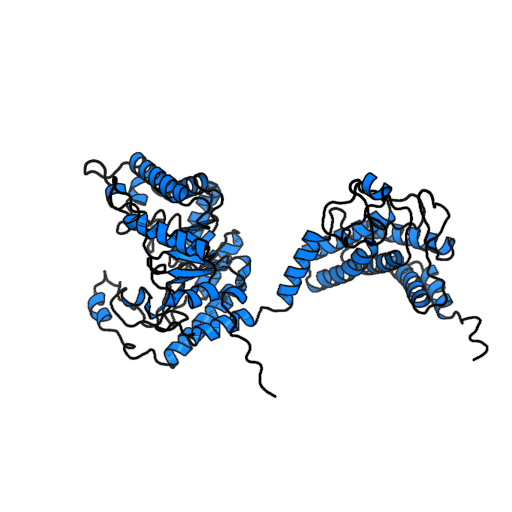M 4508 N N . GLU A 1 569 ? -32.991 -10.785 56.244 1.00 63.06 569 GLU A N 1
ATOM 4509 C CA . GLU A 1 569 ? -33.887 -11.177 57.351 1.00 63.06 569 GLU A CA 1
ATOM 4510 C C . GLU A 1 569 ? -33.688 -12.640 57.809 1.00 63.06 569 GLU A C 1
ATOM 4512 O O . GLU A 1 569 ? -33.945 -12.962 58.964 1.00 63.06 569 GLU A O 1
ATOM 4517 N N . LYS A 1 570 ? -33.146 -13.518 56.948 1.00 57.50 570 LYS A N 1
ATOM 4518 C CA . LYS A 1 570 ? -32.812 -14.919 57.275 1.00 57.50 570 LYS A CA 1
ATOM 4519 C C . LYS A 1 570 ? -31.416 -15.147 57.871 1.00 57.50 570 LYS A C 1
ATOM 4521 O O . LYS A 1 570 ? -31.112 -16.272 58.246 1.00 57.50 570 LYS A O 1
ATOM 4526 N N . SER A 1 571 ? -30.556 -14.132 57.979 1.00 51.38 571 SER A N 1
ATOM 4527 C CA . SER A 1 571 ? -29.196 -14.307 58.521 1.00 51.38 571 SER A CA 1
ATOM 4528 C C . SER A 1 571 ? -29.124 -14.221 60.052 1.00 51.38 571 SER A C 1
ATOM 4530 O O . SER A 1 571 ? -28.030 -14.152 60.603 1.00 51.38 571 SER A O 1
ATOM 4532 N N . ALA A 1 572 ? -30.263 -14.136 60.747 1.00 46.00 572 ALA A N 1
ATOM 4533 C CA . ALA A 1 572 ? -30.318 -14.114 62.210 1.00 46.00 572 ALA A CA 1
ATOM 4534 C C . ALA A 1 572 ? -30.325 -15.523 62.845 1.00 46.00 572 ALA A C 1
ATOM 4536 O O . ALA A 1 572 ? -30.203 -15.626 64.062 1.00 46.00 572 ALA A O 1
ATOM 4537 N N . GLU A 1 573 ? -30.439 -16.591 62.042 1.00 46.44 573 GLU A N 1
ATOM 4538 C CA . GLU A 1 573 ? -30.510 -17.990 62.509 1.00 46.44 573 GLU A CA 1
ATOM 4539 C C . GLU A 1 573 ? -29.296 -18.863 62.120 1.00 46.44 573 GLU A C 1
ATOM 4541 O O . GLU A 1 573 ? -29.318 -20.070 62.361 1.00 46.44 573 GLU A O 1
ATOM 4546 N N . THR A 1 574 ? -28.223 -18.293 61.558 1.00 38.66 574 THR A N 1
ATOM 4547 C CA . THR A 1 574 ? -26.988 -19.038 61.220 1.00 38.66 574 THR A CA 1
ATOM 4548 C C . THR A 1 574 ? -25.730 -18.340 61.688 1.00 38.66 574 THR A C 1
ATOM 4550 O O . THR A 1 574 ? -25.568 -17.157 61.302 1.00 38.66 574 THR A O 1
#

Sequence (574 aa):
MSGVAVAAQTLRQVSPWKSGVGLADRIADRPADWPLLTVQFSHVTPENCMKPAALRPTEQAWNFNQADKFVAFANSKDLKVVGHCLVWAKDDRTPAWFYQDGGAPASKEVLLARMKSYIETVVGRYKGKIAAWDVVNEALDDGKAELRESGWTRAAGEDFIALAFDYAHAADPSAQLIYNDYNNELDGKREKMLGLLARLKARKTPVHAVGLQGHYEIDRVPYEALEKTLIALRGIGMKVVVSELDIDVIPRGRWWADGNKHRAEMAKINPYVDGCPPEILARQAEQYAQLFRLFRKYDDVIDRVSFWNLHDGQSWLNDFPWKRVNHPLLFDRQGKPKPAYDAVVKELAAVVAPARAIEKAHAETWRRFVDEHGIVRDYVGDLPTPEDCRLGKPNAIGWWSPIENGPMFTGMYLNAMVEKARRSGAAADKEQARKLAQGLLKCASVSDVPGFVARGVGSDGRCHYPLSSDDQMHPWFLGMQAYLLSDIPSTEERKVLVAKVREVAESLEGYGWKVPCDGAFKGDFRGGFKGEHFRDVVRYLHMLHATYEMTGDAVWLERYRKALAEKPEKSAET